Protein AF-0000000067173853 (afdb_homodimer)

pLDDT: mean 91.99, std 11.93, range [31.95, 98.81]

Radius of gyration: 24.32 Å; Cα contacts (8 Å, |Δi|>4): 1024; chains: 2; bounding box: 61×71×56 Å

InterPro domains:
  IPR009075 Acyl-CoA dehydrogenase/oxidase, C-terminal [PF00441] (142-257)
  IPR009100 Acyl-CoA dehydrogenase/oxidase, N-terminal and middle domain superfamily [SSF56645] (1-82)
  IPR036250 Acyl-CoA dehydrogenase-like, C-terminal [SSF47203] (137-258)

Sequence (552 aa):
MDVRLTAEQQQLREAAAKLADDLGPGSVHELEDRGRIARLENTVAATEWRTLRSDGASGVEVAIVAEEFARGLVDVPFLGPILADDLAQRLGRAVAVPDAAAGTAGVDLTNSAAGVLQSPAELSELRAGDAARWHALALAATSADLVGAARGAHALAVDYAKVREQYGSTIGSYQAVAHLLAEGLALIEGSISVLRHAAWGVDELEPDEAVRAGRIAKVYCARAARTVCETAIQVHGGIGNTWECLAHVYLRRALTSTELWPVGLEDLEVSDLGFSMDVRLTAEQQQLREAAAKLADDLGPGSVHELEDRGRIARLENTVAATEWRTLRSDGASGVEVAIVAEEFARGLVDVPFLGPILADDLAQRLGRAVAVPDAAAGTAGVDLTNSAAGVLQSPAELSELRAGDAARWHALALAATSADLVGAARGAHALAVDYAKVREQYGSTIGSYQAVAHLLAEGLALIEGSISVLRHAAWGVDELEPDEAVRAGRIAKVYCARAARTVCETAIQVHGGIGNTWECLAHVYLRRALTSTELWPVGLEDLEVSDLGFS

Nearest PDB structures (foldseek):
  2wbi-assembly1_B-2  TM=9.051E-01  e=5.178E-05  Homo sapiens
  8hk0-assembly1_D  TM=7.061E-01  e=3.716E-06  Streptomyces ficellus
  2wbi-assembly1_A-2  TM=9.048E-01  e=1.136E-04  Homo sapiens
  4hr3-assembly1_A  TM=6.631E-01  e=1.036E-04  Mycobacteroides abscessus ATCC 19977
  8v3u-assembly1_A  TM=7.164E-01  e=2.998E-04  Mus musculus

Secondary structure (DSSP, 8-state):
-B-PPPHHHHHHHHHHHHHHHHHS-SSSGGGG-HHHHHHHHHHHHHHTGGGTTTTT--HHHHHHHHHHHHHTT--S--HHHHHHHHHHHHHTS--PPPSSB-TTTTT-SS-TTBT--SS-GGGGGS-HHHHHHHHHHHHHHHHHHHHHHHHHHHHHHHHHHHH-EETTEEGGGSHHHHHHHHHHHHHHHHHHHHHHHHHHHHHHS-HHHHHHHHHHHHHHHHHHHHHHHHHHHHHHTTGGGSTTSTHHHHHHHHHHHHHSS---THHHHTTTS---/-B-PPPHHHHHHHHHHHHHHHHHS-SSSGGGG-HHHHHHHHHHHHHHTGGGTTTTT--HHHHHHHHHHHHHTT--S--HHHHHHHHHHHHHTS--PPPSS--TTTTT-SS-TTTT--SS-GGGGGS-HHHHHHHHHHHHHHHHHHHHHHHHHHHHHHHHHHHH-EETTEEGGGSHHHHHHHHHHHHHHHHHHHHHHHHHHHHHHS-HHHHHHHHHHHHHHHHHHHHHHHHHHHHHHTTGGGSTTSTHHHHHHHHHHHHHSS---THHHHTTTS---

Organism: Mycolicibacterium smegmatis (strain ATCC 700084 / mc(2)155) (NCBI:txid246196)

Solvent-accessible surface area (backbone atoms only — not comparable to full-atom values): 26894 Å² total; per-residue (Å²): 105,37,87,56,71,49,71,68,51,47,51,49,40,52,51,34,38,48,51,14,67,73,52,23,56,91,44,46,72,47,68,70,35,61,69,54,50,50,52,37,45,53,52,51,63,70,68,48,67,45,41,36,46,63,71,67,49,54,38,45,55,51,22,42,44,34,16,30,28,31,32,26,48,37,54,52,62,44,59,13,49,32,52,33,29,39,50,15,50,75,68,74,43,90,53,86,62,52,82,62,46,36,94,63,60,77,61,27,79,35,41,49,55,23,19,40,63,91,73,54,75,70,48,75,76,46,57,70,56,57,37,33,27,52,50,6,38,52,31,19,32,36,25,19,27,14,48,11,14,19,51,28,19,40,51,53,30,50,59,45,24,66,65,43,70,55,98,90,37,38,44,45,75,37,66,70,49,38,44,54,55,17,48,37,49,46,42,48,55,40,34,50,37,25,38,50,52,12,13,48,20,32,74,71,41,60,35,71,56,8,32,49,37,6,47,46,21,33,49,52,17,39,54,38,20,51,53,22,16,52,47,18,20,56,71,48,43,76,55,23,74,35,86,68,32,54,35,48,53,30,37,29,39,31,53,47,37,46,62,54,79,61,65,54,48,71,72,70,34,49,80,78,65,57,76,111,105,38,86,55,71,49,72,68,51,48,51,49,38,50,51,34,37,48,50,13,68,73,52,23,56,91,43,46,72,46,66,70,36,62,67,54,51,50,52,39,45,54,50,52,62,70,68,45,66,46,41,36,45,64,71,68,47,56,38,46,56,52,20,40,43,33,16,27,28,31,31,28,48,36,54,51,60,43,59,13,48,32,53,34,28,38,50,16,51,77,68,74,43,90,54,88,61,53,80,63,45,37,92,62,62,77,60,26,78,33,40,50,54,23,20,39,64,91,74,55,74,68,48,75,77,43,56,70,55,56,38,32,26,51,50,8,37,52,31,20,32,36,24,20,29,15,46,11,14,20,52,28,19,40,50,53,30,52,58,44,25,67,66,43,70,55,98,90,35,40,43,44,75,38,65,71,50,38,44,54,52,17,48,38,51,47,42,48,54,41,35,50,36,24,38,51,51,12,13,47,19,33,74,71,41,59,34,70,56,10,34,49,36,7,46,46,22,33,47,50,17,38,54,39,19,49,52,24,16,52,47,20,20,57,71,48,45,76,56,22,73,37,86,68,31,54,34,48,53,31,38,28,41,33,54,47,37,46,63,53,81,62,63,54,48,72,72,71,37,46,82,78,67,56,77,110

Foldseek 3Di:
DDLDDDPVLVVLLVVLLVLLQVQFDPWLVCLPVPVSLVVSVVVVVVVCLLQCVLVPHFLSSLLSNLLSCLLSLQQDERLQSNLQNNLCSQVVHHDDQDQAFDPLPPLASRCHRGSHDLDDPSLVVGDPLSSLLSNLSSLLSLLSSLLSLLNNLLVLLVVQQQPDDDPHDRNCVDPVLVVLSVLLVVLSVVLVVLSSVLRNCSPPPGSVVSNLSSLVSLVSSLVSSLSSLVSSLVSNPPVSPDSTDCSSNSNSSSVVSCPRVHHDPVNNCPPPVVPD/DDLDDDPVLVVLLVVLLVLLQVQFDPWLVCLPVPVSLVVSVVVVVVVCLLQCVLVPHFLSSLLSNLLSCLLSLQQDERLQSNLQNNLCSQVVHHDDQDQAFDPLVPLASRCHRGSHDLDDPSLVVGDPLSSLLSNLSSLLSLLSSLLSLLNNLLVLLVVQQQPDDDPHDRNCVDPVLVVLSVLLVVLSVVLVVLSSVLRNCSPPPGSVVSNLSSLVSLVSSLVSSLSSLVSSLVSNPPVSPDSTDCSSNSNSSSVVSCPRVHHDPCNNCPPPVPPD

Structure (mmCIF, N/CA/C/O backbone):
data_AF-0000000067173853-model_v1
#
loop_
_entity.id
_entity.type
_entity.pdbx_description
1 polymer 'Acyl-CoA dehydrogenase'
#
loop_
_atom_site.group_PDB
_atom_site.id
_atom_site.type_symbol
_atom_site.label_atom_id
_atom_site.label_alt_id
_atom_site.label_comp_id
_atom_site.label_asym_id
_atom_site.label_entity_id
_atom_site.label_seq_id
_atom_site.pdbx_PDB_ins_code
_atom_site.Cartn_x
_atom_site.Cartn_y
_atom_site.Cartn_z
_atom_site.occupancy
_atom_site.B_iso_or_equiv
_atom_site.auth_seq_id
_atom_site.auth_comp_id
_atom_site.auth_asym_id
_atom_site.auth_atom_id
_atom_site.pdbx_PDB_model_num
ATOM 1 N N . MET A 1 1 ? -3.543 10.914 -12.922 1 67.62 1 MET A N 1
ATOM 2 C CA . MET A 1 1 ? -3.426 9.586 -12.328 1 67.62 1 MET A CA 1
ATOM 3 C C . MET A 1 1 ? -4.617 8.711 -12.703 1 67.62 1 MET A C 1
ATOM 5 O O . MET A 1 1 ? -5.754 9.188 -12.75 1 67.62 1 MET A O 1
ATOM 9 N N . ASP A 1 2 ? -4.32 7.461 -13.188 1 71.69 2 ASP A N 1
ATOM 10 C CA . ASP A 1 2 ? -5.332 6.438 -13.43 1 71.69 2 ASP A CA 1
ATOM 11 C C . ASP A 1 2 ? -4.824 5.055 -13.031 1 71.69 2 ASP A C 1
ATOM 13 O O . ASP A 1 2 ? -3.932 4.5 -13.672 1 71.69 2 ASP A O 1
ATOM 17 N N . VAL A 1 3 ? -5.508 4.52 -11.984 1 75 3 VAL A N 1
ATOM 18 C CA . VAL A 1 3 ? -4.977 3.279 -11.43 1 75 3 VAL A CA 1
ATOM 19 C C . VAL A 1 3 ? -5.848 2.104 -11.867 1 75 3 VAL A C 1
ATOM 21 O O . VAL A 1 3 ? -5.594 0.958 -11.484 1 75 3 VAL A O 1
ATOM 24 N N . ARG A 1 4 ? -6.754 2.395 -12.82 1 81.5 4 ARG A N 1
ATOM 25 C CA . ARG A 1 4 ? -7.648 1.337 -13.281 1 81.5 4 ARG A CA 1
ATOM 26 C C . ARG A 1 4 ? -6.957 0.435 -14.297 1 81.5 4 ARG A C 1
ATOM 28 O O . ARG A 1 4 ? -6.188 0.911 -15.133 1 81.5 4 ARG A O 1
ATOM 35 N N . LEU A 1 5 ? -7.301 -0.797 -14.172 1 87.25 5 LEU A N 1
ATOM 36 C CA . LEU A 1 5 ? -6.914 -1.693 -15.258 1 87.25 5 LEU A CA 1
ATOM 37 C C . LEU A 1 5 ? -7.684 -1.365 -16.531 1 87.25 5 LEU A C 1
ATOM 39 O O . LEU A 1 5 ? -8.875 -1.042 -16.484 1 87.25 5 LEU A O 1
ATOM 43 N N . THR A 1 6 ? -6.98 -1.458 -17.609 1 90.31 6 THR A N 1
ATOM 44 C CA . THR A 1 6 ? -7.676 -1.341 -18.891 1 90.31 6 THR A CA 1
ATOM 45 C C . THR A 1 6 ? -8.633 -2.51 -19.094 1 90.31 6 THR A C 1
ATOM 47 O O . THR A 1 6 ? -8.586 -3.498 -18.359 1 90.31 6 THR A O 1
ATOM 50 N N . ALA A 1 7 ? -9.5 -2.389 -20.062 1 92.44 7 ALA A N 1
ATOM 51 C CA . ALA A 1 7 ? -10.43 -3.465 -20.375 1 92.44 7 ALA A CA 1
ATOM 52 C C . ALA A 1 7 ? -9.688 -4.75 -20.734 1 92.44 7 ALA A C 1
ATOM 54 O O . ALA A 1 7 ? -10.102 -5.844 -20.344 1 92.44 7 ALA A O 1
ATOM 55 N N . GLU A 1 8 ? -8.672 -4.598 -21.5 1 95 8 GLU A N 1
ATOM 56 C CA . GLU A 1 8 ? -7.859 -5.75 -21.891 1 95 8 GLU A CA 1
ATOM 57 C C . GLU A 1 8 ? -7.184 -6.379 -20.672 1 95 8 GLU A C 1
ATOM 59 O O . GLU A 1 8 ? -7.133 -7.605 -20.547 1 95 8 GLU A O 1
ATOM 64 N N . GLN A 1 9 ? -6.68 -5.59 -19.766 1 95.25 9 GLN A N 1
ATOM 65 C CA . GLN A 1 9 ? -6.047 -6.074 -18.547 1 95.25 9 GLN A CA 1
ATOM 66 C C . GLN A 1 9 ? -7.062 -6.77 -17.641 1 95.25 9 GLN A C 1
ATOM 68 O O . GLN A 1 9 ? -6.762 -7.805 -17.047 1 95.25 9 GLN A O 1
ATOM 73 N N . GLN A 1 10 ? -8.234 -6.215 -17.625 1 95.62 10 GLN A N 1
ATOM 74 C CA . GLN A 1 10 ? -9.297 -6.836 -16.844 1 95.62 10 GLN A CA 1
ATOM 75 C C . GLN A 1 10 ? -9.688 -8.188 -17.438 1 95.62 10 GLN A C 1
ATOM 77 O O . GLN A 1 10 ? -9.945 -9.141 -16.688 1 95.62 10 GLN A O 1
ATOM 82 N N . GLN A 1 11 ? -9.766 -8.234 -18.703 1 97.38 11 GLN A N 1
ATOM 83 C CA . GLN A 1 11 ? -10.078 -9.492 -19.375 1 97.38 11 GLN A CA 1
ATOM 84 C C . GLN A 1 11 ? -8.992 -10.539 -19.094 1 97.38 11 GLN A C 1
ATOM 86 O O . GLN A 1 11 ? -9.297 -11.711 -18.891 1 97.38 11 GLN A O 1
ATOM 91 N N . LEU A 1 12 ? -7.77 -10.141 -19.109 1 98 12 LEU A N 1
ATOM 92 C CA . LEU A 1 12 ? -6.656 -11.031 -18.797 1 98 12 LEU A CA 1
ATOM 93 C C . LEU A 1 12 ? -6.762 -11.555 -17.375 1 98 12 LEU A C 1
ATOM 95 O O . LEU A 1 12 ? -6.543 -12.742 -17.125 1 98 12 LEU A O 1
ATOM 99 N N . ARG A 1 13 ? -7.066 -10.672 -16.469 1 98 13 ARG A N 1
ATOM 100 C CA . ARG A 1 13 ? -7.23 -11.055 -15.078 1 98 13 ARG A CA 1
ATOM 101 C C . ARG A 1 13 ? -8.32 -12.109 -14.922 1 98 13 ARG A C 1
ATOM 103 O O . ARG A 1 13 ? -8.133 -13.117 -14.242 1 98 13 ARG A O 1
ATOM 110 N N . GLU A 1 14 ? -9.406 -11.914 -15.547 1 98.06 14 GLU A N 1
ATOM 111 C CA . GLU A 1 14 ? -10.523 -12.844 -15.461 1 98.06 14 GLU A CA 1
ATOM 112 C C . GLU A 1 14 ? -10.172 -14.195 -16.078 1 98.06 14 GLU A C 1
ATOM 114 O O . GLU A 1 14 ? -10.523 -15.242 -15.539 1 98.06 14 GLU A O 1
ATOM 119 N N . ALA A 1 15 ? -9.547 -14.125 -17.203 1 98.56 15 ALA A N 1
ATOM 120 C CA . ALA A 1 15 ? -9.141 -15.359 -17.859 1 98.56 15 ALA A CA 1
ATOM 121 C C . ALA A 1 15 ? -8.148 -16.141 -17.016 1 98.56 15 ALA A C 1
ATOM 123 O O . ALA A 1 15 ? -8.266 -17.359 -16.875 1 98.56 15 ALA A O 1
ATOM 124 N N . ALA A 1 16 ? -7.164 -15.492 -16.438 1 98.75 16 ALA A N 1
ATOM 125 C CA . ALA A 1 16 ? -6.172 -16.141 -15.594 1 98.75 16 ALA A CA 1
ATOM 126 C C . ALA A 1 16 ? -6.812 -16.703 -14.328 1 98.75 16 ALA A C 1
ATOM 128 O O . ALA A 1 16 ? -6.473 -17.797 -13.891 1 98.75 16 ALA A O 1
ATOM 129 N N . ALA A 1 17 ? -7.695 -15.914 -13.773 1 98.56 17 ALA A N 1
ATOM 130 C CA . ALA A 1 17 ? -8.422 -16.375 -12.594 1 98.56 17 ALA A CA 1
ATOM 131 C C . ALA A 1 17 ? -9.219 -17.641 -12.898 1 98.56 17 ALA A C 1
ATOM 133 O O . ALA A 1 17 ? -9.188 -18.609 -12.125 1 98.56 17 ALA A O 1
ATOM 134 N N . LYS A 1 18 ? -9.906 -17.609 -14.008 1 98.5 18 LYS A N 1
ATOM 135 C CA . LYS A 1 18 ? -10.719 -18.766 -14.398 1 98.5 18 LYS A CA 1
ATOM 136 C C . LYS A 1 18 ? -9.852 -20 -14.625 1 98.5 18 LYS A C 1
ATOM 138 O O . LYS A 1 18 ? -10.211 -21.094 -14.195 1 98.5 18 LYS A O 1
ATOM 143 N N . LEU A 1 19 ? -8.797 -19.844 -15.328 1 98.5 19 LEU A N 1
ATOM 144 C CA . LEU A 1 19 ? -7.883 -20.953 -15.57 1 98.5 19 LEU A CA 1
ATOM 145 C C . LEU A 1 19 ? -7.379 -21.547 -14.25 1 98.5 19 LEU A C 1
ATOM 147 O O . LEU A 1 19 ? -7.363 -22.766 -14.078 1 98.5 19 LEU A O 1
ATOM 151 N N . ALA A 1 20 ? -6.988 -20.688 -13.289 1 98.44 20 ALA A N 1
ATOM 152 C CA . ALA A 1 20 ? -6.488 -21.141 -11.992 1 98.44 20 ALA A CA 1
ATOM 153 C C . ALA A 1 20 ? -7.574 -21.875 -11.211 1 98.44 20 ALA A C 1
ATOM 155 O O . ALA A 1 20 ? -7.309 -22.906 -10.586 1 98.44 20 ALA A O 1
ATOM 156 N N . ASP A 1 21 ? -8.773 -21.328 -11.258 1 97.88 21 ASP A N 1
ATOM 157 C CA . ASP A 1 21 ? -9.898 -21.938 -10.555 1 97.88 21 ASP A CA 1
ATOM 158 C C . ASP A 1 21 ? -10.242 -23.312 -11.141 1 97.88 21 ASP A C 1
ATOM 160 O O . ASP A 1 21 ? -10.555 -24.25 -10.398 1 97.88 21 ASP A O 1
ATOM 164 N N . ASP A 1 22 ? -10.141 -23.438 -12.43 1 97.5 22 ASP A N 1
ATOM 165 C CA . ASP A 1 22 ? -10.578 -24.641 -13.125 1 97.5 22 ASP A CA 1
ATOM 166 C C . ASP A 1 22 ? -9.516 -25.734 -13.039 1 97.5 22 ASP A C 1
ATOM 168 O O . ASP A 1 22 ? -9.844 -26.922 -12.984 1 97.5 22 ASP A O 1
ATOM 172 N N . LEU A 1 23 ? -8.266 -25.344 -13.039 1 96.69 23 LEU A N 1
ATOM 173 C CA . LEU A 1 23 ? -7.254 -26.359 -13.289 1 96.69 23 LEU A CA 1
ATOM 174 C C . LEU A 1 23 ? -6.242 -26.406 -12.148 1 96.69 23 LEU A C 1
ATOM 176 O O . LEU A 1 23 ? -5.41 -27.312 -12.094 1 96.69 23 LEU A O 1
ATOM 180 N N . GLY A 1 24 ? -6.273 -25.422 -11.25 1 96.31 24 GLY A N 1
ATOM 181 C CA . GLY A 1 24 ? -5.414 -25.484 -10.078 1 96.31 24 GLY A CA 1
ATOM 182 C C . GLY A 1 24 ? -5.793 -26.609 -9.125 1 96.31 24 GLY A C 1
ATOM 183 O O . GLY A 1 24 ? -6.871 -27.188 -9.25 1 96.31 24 GLY A O 1
ATOM 184 N N . PRO A 1 25 ? -4.859 -26.953 -8.25 1 96.75 25 PRO A N 1
ATOM 185 C CA . PRO A 1 25 ? -5.172 -28.016 -7.293 1 96.75 25 PRO A CA 1
ATOM 186 C C . PRO A 1 25 ? -6.211 -27.594 -6.258 1 96.75 25 PRO A C 1
ATOM 188 O O . PRO A 1 25 ? -6.129 -26.484 -5.707 1 96.75 25 PRO A O 1
ATOM 191 N N . GLY A 1 26 ? -7.211 -28.516 -5.992 1 95.25 26 GLY A N 1
ATOM 192 C CA . GLY A 1 26 ? -8.219 -28.281 -4.969 1 95.25 26 GLY A CA 1
ATOM 193 C C . GLY A 1 26 ? -7.863 -28.891 -3.629 1 95.25 26 GLY A C 1
ATOM 194 O O . GLY A 1 26 ? -8.555 -28.656 -2.633 1 95.25 26 GLY A O 1
ATOM 195 N N . SER A 1 27 ? -6.859 -29.766 -3.641 1 95.5 27 SER A N 1
ATOM 196 C CA . SER A 1 27 ? -6.359 -30.422 -2.438 1 95.5 27 SER A CA 1
ATOM 197 C C . SER A 1 27 ? -4.863 -30.703 -2.541 1 95.5 27 SER A C 1
ATOM 199 O O . SER A 1 27 ? -4.281 -30.594 -3.621 1 95.5 27 SER A O 1
ATOM 201 N N . VAL A 1 28 ? -4.273 -31 -1.369 1 95.5 28 VAL A N 1
ATOM 202 C CA . VAL A 1 28 ? -2.846 -31.281 -1.329 1 95.5 28 VAL A CA 1
ATOM 203 C C . VAL A 1 28 ? -2.549 -32.531 -2.164 1 95.5 28 VAL A C 1
ATOM 205 O O . VAL A 1 28 ? -1.526 -32.594 -2.852 1 95.5 28 VAL A O 1
ATOM 208 N N . HIS A 1 29 ? -3.445 -33.5 -2.188 1 94.75 29 HIS A N 1
ATOM 209 C CA . HIS A 1 29 ? -3.262 -34.719 -2.934 1 94.75 29 HIS A CA 1
ATOM 210 C C . HIS A 1 29 ? -3.174 -34.469 -4.434 1 94.75 29 HIS A C 1
ATOM 212 O O . HIS A 1 29 ? -2.443 -35.156 -5.148 1 94.75 29 HIS A O 1
ATOM 218 N N . GLU A 1 30 ? -3.836 -33.438 -4.891 1 96.25 30 GLU A N 1
ATOM 219 C CA . GLU A 1 30 ? -3.893 -33.156 -6.316 1 96.25 30 GLU A CA 1
ATOM 220 C C . GLU A 1 30 ? -2.574 -32.562 -6.809 1 96.25 30 GLU A C 1
ATOM 222 O O . GLU A 1 30 ? -2.338 -32.469 -8.016 1 96.25 30 GLU A O 1
ATOM 227 N N . LEU A 1 31 ? -1.705 -32.188 -5.875 1 95.25 31 LEU A N 1
ATOM 228 C CA . LEU A 1 31 ? -0.393 -31.688 -6.25 1 95.25 31 LEU A CA 1
ATOM 229 C C . LEU A 1 31 ? 0.467 -32.781 -6.871 1 95.25 31 LEU A C 1
ATOM 231 O O . LEU A 1 31 ? 1.456 -32.5 -7.547 1 95.25 31 LEU A O 1
ATOM 235 N N . GLU A 1 32 ? 0.046 -34.031 -6.664 1 93.94 32 GLU A N 1
ATOM 236 C CA . GLU A 1 32 ? 0.808 -35.156 -7.188 1 93.94 32 GLU A CA 1
ATOM 237 C C . GLU A 1 32 ? 0.1 -35.812 -8.375 1 93.94 32 GLU A C 1
ATOM 239 O O . GLU A 1 32 ? 0.592 -36.781 -8.953 1 93.94 32 GLU A O 1
ATOM 244 N N . ASP A 1 33 ? -1.037 -35.25 -8.719 1 96.06 33 ASP A N 1
ATOM 245 C CA . ASP A 1 33 ? -1.802 -35.781 -9.852 1 96.06 33 ASP A CA 1
ATOM 246 C C . ASP A 1 33 ? -1.165 -35.375 -11.18 1 96.06 33 ASP A C 1
ATOM 248 O O . ASP A 1 33 ? -1.455 -34.312 -11.719 1 96.06 33 ASP A O 1
ATOM 252 N N . ARG A 1 34 ? -0.424 -36.25 -11.773 1 95.56 34 ARG A N 1
ATOM 253 C CA . ARG A 1 34 ? 0.359 -35.969 -12.969 1 95.56 34 ARG A CA 1
ATOM 254 C C . ARG A 1 34 ? -0.548 -35.625 -14.148 1 95.56 34 ARG A C 1
ATOM 256 O O . ARG A 1 34 ? -0.2 -34.812 -15.008 1 95.56 34 ARG A O 1
ATOM 263 N N . GLY A 1 35 ? -1.645 -36.344 -14.188 1 96.94 35 GLY A N 1
ATOM 264 C CA . GLY A 1 35 ? -2.596 -36.062 -15.25 1 96.94 35 GLY A CA 1
ATOM 265 C C . GLY A 1 35 ? -3.156 -34.656 -15.195 1 96.94 35 GLY A C 1
ATOM 266 O O . GLY A 1 35 ? -3.215 -33.938 -16.203 1 96.94 35 GLY A O 1
ATOM 267 N N . ARG A 1 36 ? -3.525 -34.219 -14.055 1 97.06 36 ARG A N 1
ATOM 268 C CA . ARG A 1 36 ? -4.023 -32.844 -13.852 1 97.06 36 ARG A CA 1
ATOM 269 C C . ARG A 1 36 ? -2.955 -31.812 -14.188 1 97.06 36 ARG A C 1
ATOM 271 O O . ARG A 1 36 ? -3.23 -30.828 -14.883 1 97.06 36 ARG A O 1
ATOM 278 N N . ILE A 1 37 ? -1.769 -32.031 -13.758 1 96.81 37 ILE A N 1
ATOM 279 C CA . ILE A 1 37 ? -0.663 -31.109 -13.969 1 96.81 37 ILE A CA 1
ATOM 280 C C . ILE A 1 37 ? -0.376 -30.984 -15.469 1 96.81 37 ILE A C 1
ATOM 282 O O . ILE A 1 37 ? -0.139 -29.891 -15.977 1 96.81 37 ILE A O 1
ATOM 286 N N . ALA A 1 38 ? -0.427 -32.094 -16.156 1 96.75 38 ALA A N 1
ATOM 287 C CA . ALA A 1 38 ? -0.183 -32.094 -17.594 1 96.75 38 ALA A CA 1
ATOM 288 C C . ALA A 1 38 ? -1.243 -31.266 -18.328 1 96.75 38 ALA A C 1
ATOM 290 O O . ALA A 1 38 ? -0.929 -30.531 -19.266 1 96.75 38 ALA A O 1
ATOM 291 N N . ARG A 1 39 ? -2.467 -31.469 -17.938 1 97.69 39 ARG A N 1
ATOM 292 C CA . ARG A 1 39 ? -3.547 -30.688 -18.531 1 97.69 39 ARG A CA 1
ATOM 293 C C . ARG A 1 39 ? -3.344 -29.188 -18.297 1 97.69 39 ARG A C 1
ATOM 295 O O . ARG A 1 39 ? -3.533 -28.375 -19.203 1 97.69 39 ARG A O 1
ATOM 302 N N . LEU A 1 40 ? -2.988 -28.828 -17.109 1 97.94 40 LEU A N 1
ATOM 303 C CA . LEU A 1 40 ? -2.709 -27.438 -16.766 1 97.94 40 LEU A CA 1
ATOM 304 C C . LEU A 1 40 ? -1.549 -26.906 -17.594 1 97.94 40 LEU A C 1
ATOM 306 O O . LEU A 1 40 ? -1.63 -25.797 -18.141 1 97.94 40 LEU A O 1
ATOM 310 N N . GLU A 1 41 ? -0.485 -27.656 -17.672 1 96.69 41 GLU A N 1
ATOM 311 C CA . GLU A 1 41 ? 0.676 -27.25 -18.453 1 96.69 41 GLU A CA 1
ATOM 312 C C . GLU A 1 41 ? 0.292 -26.984 -19.906 1 96.69 41 GLU A C 1
ATOM 314 O O . GLU A 1 41 ? 0.682 -25.953 -20.484 1 96.69 41 GLU A O 1
ATOM 319 N N . ASN A 1 42 ? -0.492 -27.891 -20.453 1 97.38 42 ASN A N 1
ATOM 320 C CA . ASN A 1 42 ? -0.927 -27.734 -21.844 1 97.38 42 ASN A CA 1
ATOM 321 C C . ASN A 1 42 ? -1.786 -26.484 -22.031 1 97.38 42 ASN A C 1
ATOM 323 O O . ASN A 1 42 ? -1.631 -25.766 -23.016 1 97.38 42 ASN A O 1
ATOM 327 N N . THR A 1 43 ? -2.652 -26.281 -21.109 1 98.25 43 THR A N 1
ATOM 328 C CA . THR A 1 43 ? -3.551 -25.141 -21.203 1 98.25 43 THR A CA 1
ATOM 329 C C . THR A 1 43 ? -2.773 -23.828 -21.062 1 98.25 43 THR A C 1
ATOM 331 O O . THR A 1 43 ? -2.979 -22.906 -21.844 1 98.25 43 THR A O 1
ATOM 334 N N . VAL A 1 44 ? -1.86 -23.719 -20.109 1 97.81 44 VAL A N 1
ATOM 335 C CA . VAL A 1 44 ? -1.065 -22.516 -19.906 1 97.81 44 VAL A CA 1
ATOM 336 C C . VAL A 1 44 ? -0.191 -22.25 -21.125 1 97.81 44 VAL A C 1
ATOM 338 O O . VAL A 1 44 ? -0.068 -21.109 -21.578 1 97.81 44 VAL A O 1
ATOM 341 N N . ALA A 1 45 ? 0.361 -23.266 -21.688 1 96.19 45 ALA A N 1
ATOM 342 C CA . ALA A 1 45 ? 1.183 -23.141 -22.891 1 96.19 45 ALA A CA 1
ATOM 343 C C . ALA A 1 45 ? 0.369 -22.578 -24.047 1 96.19 45 ALA A C 1
ATOM 345 O O . ALA A 1 45 ? 0.875 -21.766 -24.844 1 96.19 45 ALA A O 1
ATOM 346 N N . ALA A 1 46 ? -0.855 -22.938 -24.109 1 97.31 46 ALA A N 1
ATOM 347 C CA . ALA A 1 46 ? -1.722 -22.547 -25.219 1 97.31 46 ALA A CA 1
ATOM 348 C C . ALA A 1 46 ? -2.154 -21.094 -25.078 1 97.31 46 ALA A C 1
ATOM 350 O O . ALA A 1 46 ? -2.508 -20.438 -26.062 1 97.31 46 ALA A O 1
ATOM 351 N N . THR A 1 47 ? -2.154 -20.484 -23.875 1 97.19 47 THR A N 1
ATOM 352 C CA . THR A 1 47 ? -2.592 -19.109 -23.656 1 97.19 47 THR A CA 1
ATOM 353 C C . THR A 1 47 ? -1.563 -18.125 -24.203 1 97.19 47 THR A C 1
ATOM 355 O O . THR A 1 47 ? -1.885 -16.953 -24.453 1 97.19 47 THR A O 1
ATOM 358 N N . GLU A 1 48 ? -0.256 -18.531 -24.219 1 96.06 48 GLU A N 1
ATOM 359 C CA . GLU A 1 48 ? 0.878 -17.703 -24.594 1 96.06 48 GLU A CA 1
ATOM 360 C C . GLU A 1 48 ? 1.173 -16.641 -23.531 1 96.06 48 GLU A C 1
ATOM 362 O O . GLU A 1 48 ? 1.73 -15.594 -23.844 1 96.06 48 GLU A O 1
ATOM 367 N N . TRP A 1 49 ? 0.707 -16.891 -22.312 1 98.19 49 TRP A N 1
ATOM 368 C CA . TRP A 1 49 ? 0.931 -15.922 -21.234 1 98.19 49 TRP A CA 1
ATOM 369 C C . TRP A 1 49 ? 2.395 -15.922 -20.797 1 98.19 49 TRP A C 1
ATOM 371 O O . TRP A 1 49 ? 2.846 -14.992 -20.125 1 98.19 49 TRP A O 1
ATOM 381 N N . ARG A 1 50 ? 3.201 -16.938 -21.234 1 97.12 50 ARG A N 1
ATOM 382 C CA . ARG A 1 50 ? 4.625 -16.984 -20.922 1 97.12 50 ARG A CA 1
ATOM 383 C C . ARG A 1 50 ? 5.438 -16.172 -21.922 1 97.12 50 ARG A C 1
ATOM 385 O O . ARG A 1 50 ? 6.652 -16.016 -21.766 1 97.12 50 ARG A O 1
ATOM 392 N N . THR A 1 51 ? 4.777 -15.531 -22.922 1 97.38 51 THR A N 1
ATOM 393 C CA . THR A 1 51 ? 5.449 -14.695 -23.906 1 97.38 51 THR A CA 1
ATOM 394 C C . THR A 1 51 ? 4.828 -13.297 -23.953 1 97.38 51 THR A C 1
ATOM 396 O O . THR A 1 51 ? 4.867 -12.625 -24.984 1 97.38 51 THR A O 1
ATOM 399 N N . LEU A 1 52 ? 4.207 -12.906 -22.859 1 98.31 52 LEU A N 1
ATOM 400 C CA . LEU A 1 52 ? 3.502 -11.625 -22.781 1 98.31 52 LEU A CA 1
ATOM 401 C C . LEU A 1 52 ? 4.438 -10.469 -23.109 1 98.31 52 LEU A C 1
ATOM 403 O O . LEU A 1 52 ? 4.039 -9.516 -23.781 1 98.31 52 LEU A O 1
ATOM 407 N N . ARG A 1 53 ? 5.68 -10.539 -22.656 1 98 53 ARG A N 1
ATOM 408 C CA . ARG A 1 53 ? 6.574 -9.398 -22.812 1 98 53 ARG A CA 1
ATOM 409 C C . ARG A 1 53 ? 7.02 -9.234 -24.25 1 98 53 ARG A C 1
ATOM 411 O O . ARG A 1 53 ? 6.988 -8.125 -24.797 1 98 53 ARG A O 1
ATOM 418 N N . SER A 1 54 ? 7.387 -10.305 -24.891 1 96.75 54 SER A N 1
ATOM 419 C CA . SER A 1 54 ? 7.758 -10.227 -26.297 1 96.75 54 SER A CA 1
ATOM 420 C C . SER A 1 54 ? 6.559 -9.836 -27.156 1 96.75 54 SER A C 1
ATOM 422 O O . SER A 1 54 ? 6.727 -9.32 -28.266 1 96.75 54 SER A O 1
ATOM 424 N N . ASP A 1 55 ? 5.34 -10.055 -26.625 1 96.88 55 ASP A N 1
ATOM 425 C CA . ASP A 1 55 ? 4.121 -9.68 -27.344 1 96.88 55 ASP A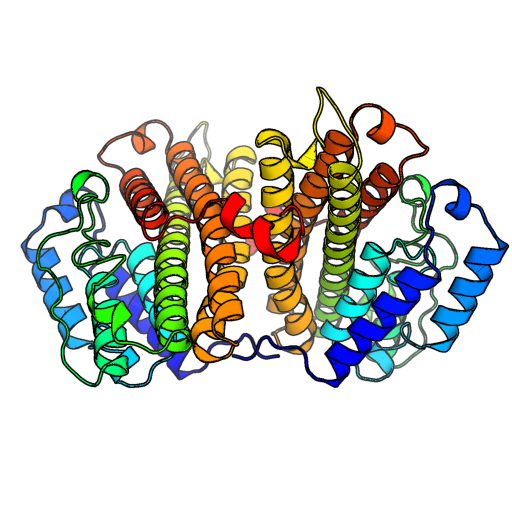 CA 1
ATOM 426 C C . ASP A 1 55 ? 3.734 -8.227 -27.047 1 96.88 55 ASP A C 1
ATOM 428 O O . ASP A 1 55 ? 2.693 -7.754 -27.5 1 96.88 55 ASP A O 1
ATOM 432 N N . GLY A 1 56 ? 4.484 -7.582 -26.234 1 96.69 56 GLY A N 1
ATOM 433 C CA . GLY A 1 56 ? 4.305 -6.148 -26.062 1 96.69 56 GLY A CA 1
ATOM 434 C C . GLY A 1 56 ? 3.582 -5.789 -24.781 1 96.69 56 GLY A C 1
ATOM 435 O O . GLY A 1 56 ? 3.273 -4.617 -24.547 1 96.69 56 GLY A O 1
ATOM 436 N N . ALA A 1 57 ? 3.309 -6.758 -23.922 1 97.38 57 ALA A N 1
ATOM 437 C CA . ALA A 1 57 ? 2.586 -6.5 -22.672 1 97.38 57 ALA A CA 1
ATOM 438 C C . ALA A 1 57 ? 3.477 -5.777 -21.672 1 97.38 57 ALA A C 1
ATOM 440 O O . ALA A 1 57 ? 4.703 -5.875 -21.734 1 97.38 57 ALA A O 1
ATOM 441 N N . SER A 1 58 ? 2.891 -5.039 -20.781 1 96.75 58 SER A N 1
ATOM 442 C CA . SER A 1 58 ? 3.611 -4.328 -19.734 1 96.75 58 SER A CA 1
ATOM 443 C C . SER A 1 58 ? 3.785 -5.195 -18.484 1 96.75 58 SER A C 1
ATOM 445 O O . SER A 1 58 ? 3.281 -6.32 -18.438 1 96.75 58 SER A O 1
ATOM 447 N N . GLY A 1 59 ? 4.539 -4.719 -17.516 1 97.75 59 GLY A N 1
ATOM 448 C CA . GLY A 1 59 ? 4.699 -5.391 -16.234 1 97.75 59 GLY A CA 1
ATOM 449 C C . GLY A 1 59 ? 3.385 -5.621 -15.508 1 97.75 59 GLY A C 1
ATOM 450 O O . GLY A 1 59 ? 3.268 -6.551 -14.711 1 97.75 59 GLY A O 1
ATOM 451 N N . VAL A 1 60 ? 2.369 -4.812 -15.828 1 97.19 60 VAL A N 1
ATOM 452 C CA . VAL A 1 60 ? 1.064 -4.945 -15.188 1 97.19 60 VAL A CA 1
ATOM 453 C C . VAL A 1 60 ? 0.428 -6.277 -15.586 1 97.19 60 VAL A C 1
ATOM 455 O O . VAL A 1 60 ? -0.073 -7.012 -14.734 1 97.19 60 VAL A O 1
ATOM 458 N N . GLU A 1 61 ? 0.475 -6.621 -16.906 1 98.38 61 GLU A N 1
ATOM 459 C CA . GLU A 1 61 ? -0.115 -7.879 -17.359 1 98.38 61 GLU A CA 1
ATOM 460 C C . GLU A 1 61 ? 0.612 -9.078 -16.75 1 98.38 61 GLU A C 1
ATOM 462 O O . GLU A 1 61 ? -0.018 -10.07 -16.375 1 98.38 61 GLU A O 1
ATOM 467 N N . VAL A 1 62 ? 1.933 -8.961 -16.672 1 98.69 62 VAL A N 1
ATOM 468 C CA . VAL A 1 62 ? 2.717 -10.031 -16.062 1 98.69 62 VAL A CA 1
ATOM 469 C C . VAL A 1 62 ? 2.289 -10.219 -14.609 1 98.69 62 VAL A C 1
ATOM 471 O O . VAL A 1 62 ? 2.07 -11.344 -14.164 1 98.69 62 VAL A O 1
ATOM 474 N N . ALA A 1 63 ? 2.158 -9.133 -13.883 1 98.56 63 ALA A N 1
ATOM 475 C CA . ALA A 1 63 ? 1.771 -9.18 -12.477 1 98.56 63 ALA A CA 1
ATOM 476 C C . ALA A 1 63 ? 0.37 -9.766 -12.312 1 98.56 63 ALA A C 1
ATOM 478 O O . ALA A 1 63 ? 0.11 -10.516 -11.367 1 98.56 63 ALA A O 1
ATOM 479 N N . ILE A 1 64 ? -0.512 -9.422 -13.227 1 98.31 64 ILE A N 1
ATOM 480 C CA . ILE A 1 64 ? -1.882 -9.922 -13.188 1 98.31 64 ILE A CA 1
ATOM 481 C C . ILE A 1 64 ? -1.879 -11.445 -13.258 1 98.31 64 ILE A C 1
ATOM 483 O O . ILE A 1 64 ? -2.502 -12.109 -12.43 1 98.31 64 ILE A O 1
ATOM 487 N N . VAL A 1 65 ? -1.185 -11.977 -14.203 1 98.81 65 VAL A N 1
ATOM 488 C CA . VAL A 1 65 ? -1.175 -13.422 -14.391 1 98.81 65 VAL A CA 1
ATOM 489 C C . VAL A 1 65 ? -0.503 -14.102 -13.195 1 98.81 65 VAL A C 1
ATOM 491 O O . VAL A 1 65 ? -1.032 -15.062 -12.641 1 98.81 65 VAL A O 1
ATOM 494 N N . ALA A 1 66 ? 0.648 -13.57 -12.758 1 98.75 66 ALA A N 1
ATOM 495 C CA . ALA A 1 66 ? 1.369 -14.133 -11.625 1 98.75 66 ALA A CA 1
ATOM 496 C C . ALA A 1 66 ? 0.493 -14.164 -10.375 1 98.75 66 ALA A C 1
ATOM 498 O O . ALA A 1 66 ? 0.491 -15.141 -9.633 1 98.75 66 ALA A O 1
ATOM 499 N N . GLU A 1 67 ? -0.197 -13.086 -10.133 1 98.75 67 GLU A N 1
ATOM 500 C CA . GLU A 1 67 ? -1.059 -12.961 -8.961 1 98.75 67 GLU A CA 1
ATOM 501 C C . GLU A 1 67 ? -2.17 -14.008 -8.984 1 98.75 67 GLU A C 1
ATOM 503 O O . GLU A 1 67 ? -2.389 -14.711 -7.992 1 98.75 67 GLU A O 1
ATOM 508 N N . GLU A 1 68 ? -2.867 -14.133 -10.109 1 98.81 68 GLU A N 1
ATOM 509 C CA . GLU A 1 68 ? -3.969 -15.086 -10.203 1 98.81 68 GLU A CA 1
ATOM 510 C C . GLU A 1 68 ? -3.459 -16.531 -10.141 1 98.81 68 GLU A C 1
ATOM 512 O O . GLU A 1 68 ? -4.117 -17.391 -9.57 1 98.81 68 GLU A O 1
ATOM 517 N N . PHE A 1 69 ? -2.33 -16.766 -10.742 1 98.75 69 PHE A N 1
ATOM 518 C CA . PHE A 1 69 ? -1.74 -18.094 -10.695 1 98.75 69 PHE A CA 1
ATOM 519 C C . PHE A 1 69 ? -1.391 -18.484 -9.266 1 98.75 69 PHE A C 1
ATOM 521 O O . PHE A 1 69 ? -1.633 -19.625 -8.852 1 98.75 69 PHE A O 1
ATOM 528 N N . ALA A 1 70 ? -0.85 -17.578 -8.492 1 98.75 70 ALA A N 1
ATOM 529 C CA . ALA A 1 70 ? -0.527 -17.875 -7.098 1 98.75 70 ALA A CA 1
ATOM 530 C C . ALA A 1 70 ? -1.795 -18.047 -6.266 1 98.75 70 ALA A C 1
ATOM 532 O O . ALA A 1 70 ? -1.872 -18.938 -5.418 1 98.75 70 ALA A O 1
ATOM 533 N N . ARG A 1 71 ? -2.752 -17.172 -6.512 1 98.75 71 ARG A N 1
ATOM 534 C CA . ARG A 1 71 ? -4.016 -17.25 -5.781 1 98.75 71 ARG A CA 1
ATOM 535 C C . ARG A 1 71 ? -4.648 -18.625 -5.934 1 98.75 71 ARG A C 1
ATOM 537 O O . ARG A 1 71 ? -5.195 -19.172 -4.973 1 98.75 71 ARG A O 1
ATOM 544 N N . GLY A 1 72 ? -4.531 -19.172 -7.137 1 98.5 72 GLY A N 1
ATOM 545 C CA . GLY A 1 72 ? -5.152 -20.469 -7.414 1 98.5 72 GLY A CA 1
ATOM 546 C C . GLY A 1 72 ? -4.18 -21.625 -7.34 1 98.5 72 GLY A C 1
ATOM 547 O O . GLY A 1 72 ? -4.465 -22.719 -7.84 1 98.5 72 GLY A O 1
ATOM 548 N N . LEU A 1 73 ? -2.971 -21.406 -6.875 1 98.31 73 LEU A N 1
ATOM 549 C CA . LEU A 1 73 ? -1.923 -22.391 -6.688 1 98.31 73 LEU A CA 1
ATOM 550 C C . LEU A 1 73 ? -1.594 -23.094 -8 1 98.31 73 LEU A C 1
ATOM 552 O O . LEU A 1 73 ? -1.383 -24.312 -8.031 1 98.31 73 LEU A O 1
ATOM 556 N N . VAL A 1 74 ? -1.679 -22.359 -9.047 1 98.06 74 VAL A N 1
ATOM 557 C CA . VAL A 1 74 ? -1.211 -22.906 -10.312 1 98.06 74 VAL A CA 1
ATOM 558 C C . VAL A 1 74 ? 0.201 -23.469 -10.148 1 98.06 74 VAL A C 1
ATOM 560 O O . VAL A 1 74 ? 1.114 -22.75 -9.734 1 98.06 74 VAL A O 1
ATOM 563 N N . ASP A 1 75 ? 0.38 -24.734 -10.461 1 96.88 75 ASP A N 1
ATOM 564 C CA . ASP A 1 75 ? 1.599 -25.438 -10.07 1 96.88 75 ASP A CA 1
ATOM 565 C C . ASP A 1 75 ? 2.406 -25.859 -11.297 1 96.88 75 ASP A C 1
ATOM 567 O O . ASP A 1 75 ? 2.912 -26.984 -11.352 1 96.88 75 ASP A O 1
ATOM 571 N N . VAL A 1 76 ? 2.457 -25.078 -12.32 1 95.12 76 VAL A N 1
ATOM 572 C CA . VAL A 1 76 ? 3.371 -25.141 -13.453 1 95.12 76 VAL A CA 1
ATOM 573 C C . VAL A 1 76 ? 4.152 -23.844 -13.57 1 95.12 76 VAL A C 1
ATOM 575 O O . VAL A 1 76 ? 3.705 -22.797 -13.086 1 95.12 76 VAL A O 1
ATOM 578 N N . PRO A 1 77 ? 5.293 -23.875 -14.164 1 94.75 77 PRO A N 1
ATOM 579 C CA . PRO A 1 77 ? 6.172 -22.703 -14.164 1 94.75 77 PRO A CA 1
ATOM 580 C C . PRO A 1 77 ? 5.574 -21.516 -14.922 1 94.75 77 PRO A C 1
ATOM 582 O O . PRO A 1 77 ? 5 -21.688 -16 1 94.75 77 PRO A O 1
ATOM 585 N N . PHE A 1 78 ? 5.727 -20.344 -14.391 1 96.94 78 PHE A N 1
ATOM 586 C CA . PHE A 1 78 ? 5.363 -19.109 -15.078 1 96.94 78 PHE A CA 1
ATOM 587 C C . PHE A 1 78 ? 6.453 -18.062 -14.922 1 96.94 78 PHE A C 1
ATOM 589 O O . PHE A 1 78 ? 6.887 -17.453 -15.898 1 96.94 78 PHE A O 1
ATOM 596 N N . LEU A 1 79 ? 6.957 -17.812 -13.695 1 96.75 79 LEU A N 1
ATOM 597 C CA . LEU A 1 79 ? 7.902 -16.734 -13.391 1 96.75 79 LEU A CA 1
ATOM 598 C C . LEU A 1 79 ? 9.188 -16.906 -14.188 1 96.75 79 LEU A C 1
ATOM 600 O O . LEU A 1 79 ? 9.664 -15.961 -14.828 1 96.75 79 LEU A O 1
ATOM 604 N N . GLY A 1 80 ? 9.773 -18.094 -14.172 1 95.06 80 GLY A N 1
ATOM 605 C CA . GLY A 1 80 ? 10.984 -18.344 -14.93 1 95.06 80 GLY A CA 1
ATOM 606 C C . GLY A 1 80 ? 10.844 -18.047 -16.406 1 95.06 80 GLY A C 1
ATOM 607 O O . GLY A 1 80 ? 11.539 -17.188 -16.953 1 95.06 80 GLY A O 1
ATOM 608 N N . PRO A 1 81 ? 9.867 -18.688 -17.031 1 95.25 81 PRO A N 1
ATOM 609 C CA . PRO A 1 81 ? 9.664 -18.516 -18.469 1 95.25 81 PRO A CA 1
ATOM 610 C C . PRO A 1 81 ? 9.367 -17.062 -18.859 1 95.25 81 PRO A C 1
ATOM 612 O O . PRO A 1 81 ? 9.875 -16.578 -19.875 1 95.25 81 PRO A O 1
ATOM 615 N N . ILE A 1 82 ? 8.523 -16.328 -18.094 1 97.12 82 ILE A N 1
ATOM 616 C CA . ILE A 1 82 ? 8.125 -14.984 -18.484 1 97.12 82 ILE A CA 1
ATOM 617 C C . ILE A 1 82 ? 9.312 -14.031 -18.344 1 97.12 82 ILE A C 1
ATOM 619 O O . ILE A 1 82 ? 9.469 -13.102 -19.141 1 97.12 82 ILE A O 1
ATOM 623 N N . LEU A 1 83 ? 10.164 -14.25 -17.344 1 97.25 83 LEU A N 1
ATOM 624 C CA . LEU A 1 83 ? 11.344 -13.414 -17.188 1 97.25 83 LEU A CA 1
ATOM 625 C C . LEU A 1 83 ? 12.375 -13.711 -18.266 1 97.25 83 LEU A C 1
ATOM 627 O O . LEU A 1 83 ? 13.078 -12.812 -18.734 1 97.25 83 LEU A O 1
ATOM 631 N N . ALA A 1 84 ? 12.484 -14.961 -18.641 1 96.5 84 ALA A N 1
ATOM 632 C CA . ALA A 1 84 ? 13.328 -15.312 -19.781 1 96.5 84 ALA A CA 1
ATOM 633 C C . ALA A 1 84 ? 12.812 -14.68 -21.062 1 96.5 84 ALA A C 1
ATOM 635 O O . ALA A 1 84 ? 13.594 -14.234 -21.906 1 96.5 84 ALA A O 1
ATOM 636 N N . ASP A 1 85 ? 11.539 -14.672 -21.25 1 97.31 85 ASP A N 1
ATOM 637 C CA . ASP A 1 85 ? 10.898 -14.039 -22.391 1 97.31 85 ASP A CA 1
ATOM 638 C C . ASP A 1 85 ? 11.258 -12.555 -22.469 1 97.31 85 ASP A C 1
ATOM 640 O O . ASP A 1 85 ? 11.57 -12.039 -23.547 1 97.31 85 ASP A O 1
ATOM 644 N N . ASP A 1 86 ? 11.141 -11.867 -21.328 1 98.06 86 ASP A N 1
ATOM 645 C CA . ASP A 1 86 ? 11.477 -10.453 -21.297 1 98.06 86 ASP A CA 1
ATOM 646 C C . ASP A 1 86 ? 12.945 -10.227 -21.641 1 98.06 86 ASP A C 1
ATOM 648 O O . ASP A 1 86 ? 13.273 -9.305 -22.391 1 98.06 86 ASP A O 1
ATOM 652 N N . LEU A 1 87 ? 13.781 -11.062 -21.062 1 97.62 87 LEU A N 1
ATOM 653 C CA . LEU A 1 87 ? 15.211 -10.961 -21.344 1 97.62 87 LEU A CA 1
ATOM 654 C C . LEU A 1 87 ? 15.492 -11.18 -22.828 1 97.62 87 LEU A C 1
ATOM 656 O O . LEU A 1 87 ? 16.266 -10.438 -23.422 1 97.62 87 LEU A O 1
ATOM 660 N N . ALA A 1 88 ? 14.914 -12.172 -23.375 1 97.44 88 ALA A N 1
ATOM 661 C CA . ALA A 1 88 ? 15.078 -12.477 -24.797 1 97.44 88 ALA A CA 1
ATOM 662 C C . ALA A 1 88 ? 14.656 -11.289 -25.672 1 97.44 88 ALA A C 1
ATOM 664 O O . ALA A 1 88 ? 15.328 -10.953 -26.641 1 97.44 88 ALA A O 1
ATOM 665 N N . GLN A 1 89 ? 13.539 -10.711 -25.297 1 97.12 89 GLN A N 1
ATOM 666 C CA . GLN A 1 89 ? 13.039 -9.555 -26.031 1 97.12 89 GLN A CA 1
ATOM 667 C C . GLN A 1 89 ? 14.039 -8.406 -25.984 1 97.12 89 GLN A C 1
ATOM 669 O O . GLN A 1 89 ? 14.305 -7.762 -27.016 1 97.12 89 GLN A O 1
ATOM 674 N N . ARG A 1 90 ? 14.594 -8.148 -24.844 1 96.88 90 ARG A N 1
ATOM 675 C CA . ARG A 1 90 ? 15.539 -7.055 -24.672 1 96.88 90 ARG A CA 1
ATOM 676 C C . ARG A 1 90 ? 16.828 -7.324 -25.438 1 96.88 90 ARG A C 1
ATOM 678 O O . ARG A 1 90 ? 17.469 -6.395 -25.953 1 96.88 90 ARG A O 1
ATOM 685 N N . LEU A 1 91 ? 17.188 -8.547 -25.531 1 96.81 91 LEU A N 1
ATOM 686 C CA . LEU A 1 91 ? 18.438 -8.93 -26.172 1 96.81 91 LEU A CA 1
ATOM 687 C C . LEU A 1 91 ? 18.234 -9.109 -27.672 1 96.81 91 LEU A C 1
ATOM 689 O O . LEU A 1 91 ? 19.203 -9.086 -28.438 1 96.81 91 LEU A O 1
ATOM 693 N N . GLY A 1 92 ? 17.031 -9.305 -28.109 1 95.38 92 GLY A N 1
ATOM 694 C CA . GLY A 1 92 ? 16.75 -9.578 -29.516 1 95.38 92 GLY A CA 1
ATOM 695 C C . GLY A 1 92 ? 17.156 -10.969 -29.938 1 95.38 92 GLY A C 1
ATOM 696 O O . GLY A 1 92 ? 17.469 -11.203 -31.109 1 95.38 92 GLY A O 1
ATOM 697 N N . ARG A 1 93 ? 17.312 -11.883 -28.906 1 94.69 93 ARG A N 1
ATOM 698 C CA . ARG A 1 93 ? 17.625 -13.289 -29.172 1 94.69 93 ARG A CA 1
ATOM 699 C C . ARG A 1 93 ? 17.047 -14.188 -28.094 1 94.69 93 ARG A C 1
ATOM 701 O O . ARG A 1 93 ? 16.766 -13.734 -26.984 1 94.69 93 ARG A O 1
ATOM 708 N N . ALA A 1 94 ? 16.984 -15.422 -28.469 1 91.44 94 ALA A N 1
ATOM 709 C CA . ALA A 1 94 ? 16.406 -16.391 -27.531 1 91.44 94 ALA A CA 1
ATOM 710 C C . ALA A 1 94 ? 17.328 -16.609 -26.328 1 91.44 94 ALA A C 1
ATOM 712 O O . ALA A 1 94 ? 18.562 -16.578 -26.469 1 91.44 94 ALA A O 1
ATOM 713 N N . VAL A 1 95 ? 16.797 -16.734 -25.203 1 91.12 95 VAL A N 1
ATOM 714 C CA . VAL A 1 95 ? 17.484 -17.062 -23.953 1 91.12 95 VAL A CA 1
ATOM 715 C C . VAL A 1 95 ? 16.938 -18.375 -23.391 1 91.12 95 VAL A C 1
ATOM 717 O O . VAL A 1 95 ? 15.719 -18.562 -23.344 1 91.12 95 VAL A O 1
ATOM 720 N N . ALA A 1 96 ? 17.766 -19.297 -23.062 1 83.81 96 ALA A N 1
ATOM 721 C CA . ALA A 1 96 ? 17.359 -20.609 -22.562 1 83.81 96 ALA A CA 1
ATOM 722 C C . ALA A 1 96 ? 16.766 -20.5 -21.172 1 83.81 96 ALA A C 1
ATOM 724 O O . ALA A 1 96 ? 17.266 -19.734 -20.344 1 83.81 96 ALA A O 1
ATOM 725 N N . VAL A 1 97 ? 15.703 -21.156 -21.016 1 82.06 97 VAL A N 1
ATOM 726 C CA . VAL A 1 97 ? 15.125 -21.312 -19.703 1 82.06 97 VAL A CA 1
ATOM 727 C C . VAL A 1 97 ? 15.594 -22.625 -19.078 1 82.06 97 VAL A C 1
ATOM 729 O O . VAL A 1 97 ? 15.406 -23.688 -19.672 1 82.06 97 VAL A O 1
ATOM 732 N N . PRO A 1 98 ? 16.25 -22.531 -17.953 1 75.75 98 PRO A N 1
ATOM 733 C CA . PRO A 1 98 ? 16.703 -23.797 -17.359 1 75.75 98 PRO A CA 1
ATOM 734 C C . PRO A 1 98 ? 15.547 -24.703 -16.969 1 75.75 98 PRO A C 1
ATOM 736 O O . PRO A 1 98 ? 14.445 -24.234 -16.703 1 75.75 98 PRO A O 1
ATOM 739 N N . ASP A 1 99 ? 15.695 -26.016 -17.297 1 64.44 99 ASP A N 1
ATOM 740 C CA . ASP A 1 99 ? 14.688 -27 -16.906 1 64.44 99 ASP A CA 1
ATOM 741 C C . ASP A 1 99 ? 14.461 -27 -15.406 1 64.44 99 ASP A C 1
ATOM 743 O O . ASP A 1 99 ? 13.328 -27.203 -14.938 1 64.44 99 ASP A O 1
ATOM 747 N N . ALA A 1 100 ? 15.695 -27.141 -14.672 1 58.44 100 ALA A N 1
ATOM 748 C CA . ALA A 1 100 ? 15.578 -27.531 -13.266 1 58.44 100 ALA A CA 1
ATOM 749 C C . ALA A 1 100 ? 15.328 -26.312 -12.383 1 58.44 100 ALA A C 1
ATOM 751 O O . ALA A 1 100 ? 15.68 -25.188 -12.75 1 58.44 100 ALA A O 1
ATOM 752 N N . ALA A 1 101 ? 14.359 -26.625 -11.422 1 54.72 101 ALA A N 1
ATOM 753 C CA . ALA A 1 101 ? 13.969 -25.703 -10.367 1 54.72 101 ALA A CA 1
ATOM 754 C C . ALA A 1 101 ? 15.195 -25.062 -9.719 1 54.72 101 ALA A C 1
ATOM 756 O O . ALA A 1 101 ? 16.266 -25.672 -9.648 1 54.72 101 ALA A O 1
ATOM 757 N N . ALA A 1 102 ? 15.281 -23.859 -9.75 1 50.84 102 ALA A N 1
ATOM 758 C CA . ALA A 1 102 ? 16.234 -23.25 -8.82 1 50.84 102 ALA A CA 1
ATOM 759 C C . ALA A 1 102 ? 16.25 -23.984 -7.488 1 50.84 102 ALA A C 1
ATOM 761 O O . ALA A 1 102 ? 15.328 -24.734 -7.176 1 50.84 102 ALA A O 1
ATOM 762 N N . GLY A 1 103 ? 17.344 -24.094 -6.73 1 45.38 103 GLY A N 1
ATOM 763 C CA . GLY A 1 103 ? 17.672 -24.672 -5.438 1 45.38 103 GLY A CA 1
ATOM 764 C C . GLY A 1 103 ? 16.5 -24.672 -4.473 1 45.38 103 GLY A C 1
ATOM 765 O O . GLY A 1 103 ? 16.609 -25.188 -3.354 1 45.38 103 GLY A O 1
ATOM 766 N N . THR A 1 104 ? 15.477 -23.875 -4.637 1 52.34 104 THR A N 1
ATOM 767 C CA . THR A 1 104 ? 14.43 -23.734 -3.631 1 52.34 104 THR A CA 1
ATOM 768 C C . THR A 1 104 ? 13.336 -24.781 -3.828 1 52.34 104 THR A C 1
ATOM 770 O O . THR A 1 104 ? 12.266 -24.688 -3.229 1 52.34 104 THR A O 1
ATOM 773 N N . ALA A 1 105 ? 13.586 -25.891 -4.758 1 53.34 105 ALA A N 1
ATOM 774 C CA . ALA A 1 105 ? 12.703 -26.969 -5.207 1 53.34 105 ALA A CA 1
ATOM 775 C C . ALA A 1 105 ? 12.141 -27.75 -4.02 1 53.34 105 ALA A C 1
ATOM 777 O O . ALA A 1 105 ? 11.023 -28.266 -4.078 1 53.34 105 ALA A O 1
ATOM 778 N N . GLY A 1 106 ? 12.602 -27.453 -2.885 1 65.75 106 GLY A N 1
ATOM 779 C CA . GLY A 1 106 ? 12.117 -28.297 -1.802 1 65.75 106 GLY A CA 1
ATOM 780 C C . GLY A 1 106 ? 11.047 -27.625 -0.963 1 65.75 106 GLY A C 1
ATOM 781 O O . GLY A 1 106 ? 10.188 -28.312 -0.395 1 65.75 106 GLY A O 1
ATOM 782 N N . VAL A 1 107 ? 10.945 -26.359 -0.977 1 82.88 107 VAL A N 1
ATOM 783 C CA . VAL A 1 107 ? 9.992 -25.719 -0.077 1 82.88 107 VAL A CA 1
ATOM 784 C C . VAL A 1 107 ? 8.656 -25.516 -0.796 1 82.88 107 VAL A C 1
ATOM 786 O O . VAL A 1 107 ? 7.609 -25.922 -0.303 1 82.88 107 VAL A O 1
ATOM 789 N N . ASP A 1 108 ? 8.711 -25.016 -1.993 1 90.88 108 ASP A N 1
ATOM 790 C CA . ASP A 1 108 ? 7.512 -24.781 -2.791 1 90.88 108 ASP A CA 1
ATOM 791 C C . ASP A 1 108 ? 7.027 -26.062 -3.443 1 90.88 108 ASP A C 1
ATOM 793 O O . ASP A 1 108 ? 7.777 -26.719 -4.176 1 90.88 108 ASP A O 1
ATOM 797 N N . LEU A 1 109 ? 5.855 -26.422 -3.191 1 91.62 109 LEU A N 1
ATOM 798 C CA . LEU A 1 109 ? 5.285 -27.656 -3.709 1 91.62 109 LEU A CA 1
ATOM 799 C C . LEU A 1 109 ? 4.602 -27.422 -5.051 1 91.62 109 LEU A C 1
ATOM 801 O O . LEU A 1 109 ? 4.066 -28.359 -5.652 1 91.62 109 LEU A O 1
ATOM 805 N N . THR A 1 110 ? 4.539 -26.234 -5.594 1 93.56 110 THR A N 1
ATOM 806 C CA . THR A 1 110 ? 3.764 -25.891 -6.781 1 93.56 110 THR A CA 1
ATOM 807 C C . THR A 1 110 ? 4.68 -25.625 -7.969 1 93.56 110 THR A C 1
ATOM 809 O O . THR A 1 110 ? 4.215 -25.25 -9.047 1 93.56 110 THR A O 1
ATOM 812 N N . ASN A 1 111 ? 5.973 -25.734 -7.871 1 90.12 111 ASN A N 1
ATOM 813 C CA . ASN A 1 111 ? 6.93 -25.516 -8.953 1 90.12 111 ASN A CA 1
ATOM 814 C C . ASN A 1 111 ? 6.891 -24.078 -9.461 1 90.12 111 ASN A C 1
ATOM 816 O O . ASN A 1 111 ? 7.207 -23.812 -10.617 1 90.12 111 ASN A O 1
ATOM 820 N N . SER A 1 112 ? 6.426 -23.125 -8.688 1 90.44 112 SER A N 1
ATOM 821 C CA . SER A 1 112 ? 6.27 -21.734 -9.086 1 90.44 112 SER A CA 1
ATOM 822 C C . SER A 1 112 ? 7.613 -21.109 -9.43 1 90.44 112 SER A C 1
ATOM 824 O O . SER A 1 112 ? 7.68 -20.172 -10.234 1 90.44 112 SER A O 1
ATOM 826 N N . ALA A 1 113 ? 8.695 -21.656 -8.859 1 90.12 113 ALA A N 1
ATOM 827 C CA . ALA A 1 113 ? 10.016 -21.062 -9.055 1 90.12 113 ALA A CA 1
ATOM 828 C C . ALA A 1 113 ? 10.828 -21.859 -10.062 1 90.12 113 ALA A C 1
ATOM 830 O O . ALA A 1 113 ? 11.992 -21.562 -10.32 1 90.12 113 ALA A O 1
ATOM 831 N N . ALA A 1 114 ? 10.211 -22.844 -10.609 1 89.56 114 ALA A N 1
ATOM 832 C CA . ALA A 1 114 ? 10.922 -23.641 -11.609 1 89.56 114 ALA A CA 1
ATOM 833 C C . ALA A 1 114 ? 11.344 -22.781 -12.797 1 89.56 114 ALA A C 1
ATOM 835 O O . ALA A 1 114 ? 10.578 -21.953 -13.273 1 89.56 114 ALA A O 1
ATOM 836 N N . GLY A 1 115 ? 12.609 -22.906 -13.172 1 88.94 115 GLY A N 1
ATOM 837 C CA . GLY A 1 115 ? 13.148 -22.203 -14.328 1 88.94 115 GLY A CA 1
ATOM 838 C C . GLY A 1 115 ? 13.609 -20.797 -14 1 88.94 115 GLY A C 1
ATOM 839 O O . GLY A 1 115 ? 14.078 -20.078 -14.883 1 88.94 115 GLY A O 1
ATOM 840 N N . VAL A 1 116 ? 13.477 -20.359 -12.797 1 92.38 116 VAL A N 1
ATOM 841 C CA . VAL A 1 116 ? 13.867 -19 -12.43 1 92.38 116 VAL A CA 1
ATOM 842 C C . VAL A 1 116 ? 15.383 -18.906 -12.312 1 92.38 116 VAL A C 1
ATOM 844 O O . VAL A 1 116 ? 16 -19.703 -11.602 1 92.38 116 VAL A O 1
ATOM 847 N N . LEU A 1 117 ? 15.984 -18.078 -13.023 1 91.62 117 LEU A N 1
ATOM 848 C CA . LEU A 1 117 ? 17.375 -17.641 -12.852 1 91.62 117 LEU A CA 1
ATOM 849 C C . LEU A 1 117 ? 17.438 -16.203 -12.336 1 91.62 117 LEU A C 1
ATOM 851 O O . LEU A 1 117 ? 17.078 -15.273 -13.062 1 91.62 117 LEU A O 1
ATOM 855 N N . GLN A 1 118 ? 17.875 -16.078 -11.148 1 92.94 118 GLN A N 1
ATOM 856 C CA . GLN A 1 118 ? 17.797 -14.773 -10.516 1 92.94 118 GLN A CA 1
ATOM 857 C C . GLN A 1 118 ? 18.797 -13.805 -11.125 1 92.94 118 GLN A C 1
ATOM 859 O O . GLN A 1 118 ? 18.578 -12.594 -11.133 1 92.94 118 GLN A O 1
ATOM 864 N N . SER A 1 119 ? 19.906 -14.336 -11.617 1 93.25 119 SER A N 1
ATOM 865 C CA . SER A 1 119 ? 20.938 -13.508 -12.234 1 93.25 119 SER A CA 1
ATOM 866 C C . SER A 1 119 ? 21.516 -14.18 -13.477 1 93.25 119 SER A C 1
ATOM 868 O O . SER A 1 119 ? 22.672 -14.617 -13.477 1 93.25 119 SER A O 1
ATOM 870 N N . PRO A 1 120 ? 20.703 -14.195 -14.484 1 93.44 120 PRO A N 1
ATOM 871 C CA . PRO A 1 120 ? 21.234 -14.781 -15.719 1 93.44 120 PRO A CA 1
ATOM 872 C C . PRO A 1 120 ? 22.453 -14.008 -16.25 1 93.44 120 PRO A C 1
ATOM 874 O O . PRO A 1 120 ? 22.484 -12.781 -16.172 1 93.44 120 PRO A O 1
ATOM 877 N N . ALA A 1 121 ? 23.375 -14.688 -16.766 1 93.75 121 ALA A N 1
ATOM 878 C CA . ALA A 1 121 ? 24.609 -14.094 -17.25 1 93.75 121 ALA A CA 1
ATOM 879 C C . ALA A 1 121 ? 24.328 -13.094 -18.375 1 93.75 121 ALA A C 1
ATOM 881 O O . ALA A 1 121 ? 25.047 -12.102 -18.531 1 93.75 121 ALA A O 1
ATOM 882 N N . GLU A 1 122 ? 23.297 -13.312 -19.094 1 95.25 122 GLU A N 1
ATOM 883 C CA . GLU A 1 122 ? 22.938 -12.508 -20.25 1 95.25 122 GLU A CA 1
ATOM 884 C C . GLU A 1 122 ? 22.594 -11.07 -19.844 1 95.25 122 GLU A C 1
ATOM 886 O O . GLU A 1 122 ? 22.578 -10.172 -20.688 1 95.25 122 GLU A O 1
ATOM 891 N N . LEU A 1 123 ? 22.312 -10.836 -18.578 1 95.94 123 LEU A N 1
ATOM 892 C CA . LEU A 1 123 ? 22 -9.492 -18.109 1 95.94 123 LEU A CA 1
ATOM 893 C C . LEU A 1 123 ? 23.156 -8.539 -18.359 1 95.94 123 LEU A C 1
ATOM 895 O O . LEU A 1 123 ? 22.953 -7.34 -18.578 1 95.94 123 LEU A O 1
ATOM 899 N N . SER A 1 124 ? 24.375 -9.07 -18.297 1 95.75 124 SER A N 1
ATOM 900 C CA . SER A 1 124 ? 25.578 -8.25 -18.469 1 95.75 124 SER A CA 1
ATOM 901 C C . SER A 1 124 ? 25.672 -7.727 -19.906 1 95.75 124 SER A C 1
ATOM 903 O O . SER A 1 124 ? 26.438 -6.801 -20.172 1 95.75 124 SER A O 1
ATOM 905 N N . GLU A 1 125 ? 24.922 -8.242 -20.781 1 96.75 125 GLU A N 1
ATOM 906 C CA . GLU A 1 125 ? 24.922 -7.82 -22.188 1 96.75 125 GLU A CA 1
ATOM 907 C C . GLU A 1 125 ? 24 -6.617 -22.391 1 96.75 125 GLU A C 1
ATOM 909 O O . GLU A 1 125 ? 24.062 -5.965 -23.438 1 96.75 125 GLU A O 1
ATOM 914 N N . LEU A 1 126 ? 23.156 -6.336 -21.406 1 97.5 126 LEU A N 1
ATOM 915 C CA . LEU A 1 126 ? 22.203 -5.242 -21.531 1 97.5 126 LEU A CA 1
ATOM 916 C C . LEU A 1 126 ? 22.812 -3.934 -21.031 1 97.5 126 LEU A C 1
ATOM 918 O O . LEU A 1 126 ? 23.734 -3.939 -20.219 1 97.5 126 LEU A O 1
ATOM 922 N N . ARG A 1 127 ? 22.25 -2.812 -21.625 1 96.31 127 ARG A N 1
ATOM 923 C CA . ARG A 1 127 ? 22.516 -1.526 -20.984 1 96.31 127 ARG A CA 1
ATOM 924 C C . ARG A 1 127 ? 22.016 -1.516 -19.547 1 96.31 127 ARG A C 1
ATOM 926 O O . ARG A 1 127 ? 21.047 -2.215 -19.219 1 96.31 127 ARG A O 1
ATOM 933 N N . ALA A 1 128 ? 22.578 -0.73 -18.719 1 96.75 128 ALA A N 1
ATOM 934 C CA . ALA A 1 128 ? 22.281 -0.675 -17.297 1 96.75 128 ALA A CA 1
ATOM 935 C C . ALA A 1 128 ? 20.797 -0.44 -17.062 1 96.75 128 ALA A C 1
ATOM 937 O O . ALA A 1 128 ? 20.188 -1.085 -16.203 1 96.75 128 ALA A O 1
ATOM 938 N N . GLY A 1 129 ? 20.25 0.408 -17.812 1 97.31 129 GLY A N 1
ATOM 939 C CA . GLY A 1 129 ? 18.828 0.716 -17.656 1 97.31 129 GLY A CA 1
ATOM 940 C C . GLY A 1 129 ? 17.922 -0.463 -17.969 1 97.31 129 GLY A C 1
ATOM 941 O O . GLY A 1 129 ? 16.938 -0.688 -17.281 1 97.31 129 GLY A O 1
ATOM 942 N N . ASP A 1 130 ? 18.297 -1.175 -18.984 1 97.44 130 ASP A N 1
ATOM 943 C CA . ASP A 1 130 ? 17.5 -2.332 -19.375 1 97.44 130 ASP A CA 1
ATOM 944 C C . ASP A 1 130 ? 17.641 -3.467 -18.375 1 97.44 130 ASP A C 1
ATOM 946 O O . ASP A 1 130 ? 16.672 -4.172 -18.078 1 97.44 130 ASP A O 1
ATOM 950 N N . ALA A 1 131 ? 18.812 -3.631 -17.875 1 98 131 ALA A N 1
ATOM 951 C CA . ALA A 1 131 ? 19.016 -4.629 -16.828 1 98 131 ALA A CA 1
ATOM 952 C C . ALA A 1 131 ? 18.219 -4.289 -15.57 1 98 131 ALA A C 1
ATOM 954 O O . ALA A 1 131 ? 17.641 -5.176 -14.93 1 98 131 ALA A O 1
ATOM 955 N N . ALA A 1 132 ? 18.203 -3.047 -15.273 1 97.69 132 ALA A N 1
ATOM 956 C CA . ALA A 1 132 ? 17.438 -2.586 -14.125 1 97.69 132 ALA A CA 1
ATOM 957 C C . ALA A 1 132 ? 15.945 -2.826 -14.328 1 97.69 132 ALA A C 1
ATOM 959 O O . ALA A 1 132 ? 15.242 -3.221 -13.391 1 97.69 132 ALA A O 1
ATOM 960 N N . ARG A 1 133 ? 15.516 -2.627 -15.5 1 97.94 133 ARG A N 1
ATOM 961 C CA . ARG A 1 133 ? 14.102 -2.84 -15.781 1 97.94 133 ARG A CA 1
ATOM 962 C C . ARG A 1 133 ? 13.742 -4.32 -15.695 1 97.94 133 ARG A C 1
ATOM 964 O O . ARG A 1 133 ? 12.648 -4.672 -15.234 1 97.94 133 ARG A O 1
ATOM 971 N N . TRP A 1 134 ? 14.602 -5.117 -16.188 1 98.44 134 TRP A N 1
ATOM 972 C CA . TRP A 1 134 ? 14.398 -6.555 -16.031 1 98.44 134 TRP A CA 1
ATOM 973 C C . TRP A 1 134 ? 14.305 -6.938 -14.562 1 98.44 134 TRP A C 1
ATOM 975 O O . TRP A 1 134 ? 13.422 -7.711 -14.172 1 98.44 134 TRP A O 1
ATOM 985 N N . HIS A 1 135 ? 15.164 -6.395 -13.773 1 98.25 135 HIS A N 1
ATOM 986 C CA . HIS A 1 135 ? 15.148 -6.645 -12.336 1 98.25 135 HIS A CA 1
ATOM 987 C C . HIS A 1 135 ? 13.859 -6.145 -11.695 1 98.25 135 HIS A C 1
ATOM 989 O O . HIS A 1 135 ? 13.273 -6.82 -10.844 1 98.25 135 HIS A O 1
ATOM 995 N N . ALA A 1 136 ? 13.445 -5.008 -12.125 1 98.44 136 ALA A N 1
ATOM 996 C CA . ALA A 1 136 ? 12.18 -4.469 -11.633 1 98.44 136 ALA A CA 1
ATOM 997 C C . ALA A 1 136 ? 11.023 -5.402 -11.961 1 98.44 136 ALA A C 1
ATOM 999 O O . ALA A 1 136 ? 10.125 -5.602 -11.141 1 98.44 136 ALA A O 1
ATOM 1000 N N . LEU A 1 137 ? 11.055 -5.93 -13.133 1 98.81 137 LEU A N 1
ATOM 1001 C CA . LEU A 1 137 ? 10.016 -6.871 -13.523 1 98.81 137 LEU A CA 1
ATOM 1002 C C . LEU A 1 137 ? 10.039 -8.109 -12.633 1 98.81 137 LEU A C 1
ATOM 1004 O O . LEU A 1 137 ? 8.984 -8.609 -12.234 1 98.81 137 LEU A O 1
ATOM 1008 N N . ALA A 1 138 ? 11.219 -8.602 -12.367 1 98.62 138 ALA A N 1
ATOM 1009 C CA . ALA A 1 138 ? 11.367 -9.758 -11.492 1 98.62 138 ALA A CA 1
ATOM 1010 C C . ALA A 1 138 ? 10.797 -9.477 -10.102 1 98.62 138 ALA A C 1
ATOM 1012 O O . ALA A 1 138 ? 10.07 -10.305 -9.547 1 98.62 138 ALA A O 1
ATOM 1013 N N . LEU A 1 139 ? 11.102 -8.305 -9.578 1 98.44 139 LEU A N 1
ATOM 1014 C CA . LEU A 1 139 ? 10.594 -7.895 -8.273 1 98.44 139 LEU A CA 1
ATOM 1015 C C . LEU A 1 139 ? 9.07 -7.77 -8.297 1 98.44 139 LEU A C 1
ATOM 1017 O O . LEU A 1 139 ? 8.391 -8.266 -7.395 1 98.44 139 LEU A O 1
ATOM 1021 N N . ALA A 1 140 ? 8.555 -7.152 -9.297 1 98.38 140 ALA A N 1
ATOM 1022 C CA . ALA A 1 140 ? 7.109 -6.973 -9.406 1 98.38 140 ALA A CA 1
ATOM 1023 C C . ALA A 1 140 ? 6.402 -8.32 -9.547 1 98.38 140 ALA A C 1
ATOM 1025 O O . ALA A 1 140 ? 5.379 -8.562 -8.898 1 98.38 140 ALA A O 1
ATOM 1026 N N . ALA A 1 141 ? 6.922 -9.164 -10.383 1 98.75 141 ALA A N 1
ATOM 1027 C CA . ALA A 1 141 ? 6.293 -10.461 -10.641 1 98.75 141 ALA A CA 1
ATOM 1028 C C . ALA A 1 141 ? 6.297 -11.328 -9.391 1 98.75 141 ALA A C 1
ATOM 1030 O O . ALA A 1 141 ? 5.305 -12 -9.086 1 98.75 141 ALA A O 1
ATOM 1031 N N . THR A 1 142 ? 7.383 -11.336 -8.648 1 98.5 142 THR A N 1
ATOM 1032 C CA . THR A 1 142 ? 7.43 -12.141 -7.43 1 98.5 142 THR A CA 1
ATOM 1033 C C . THR A 1 142 ? 6.562 -11.516 -6.34 1 98.5 142 THR A C 1
ATOM 1035 O O . THR A 1 142 ? 5.984 -12.234 -5.516 1 98.5 142 THR A O 1
ATOM 1038 N N . SER A 1 143 ? 6.48 -10.203 -6.285 1 98.56 143 SER A N 1
ATOM 1039 C CA . SER A 1 143 ? 5.539 -9.555 -5.379 1 98.56 143 SER A CA 1
ATOM 1040 C C . SER A 1 143 ? 4.098 -9.922 -5.719 1 98.56 143 SER A C 1
ATOM 1042 O O . SER A 1 143 ? 3.271 -10.109 -4.824 1 98.56 143 SER A O 1
ATOM 1044 N N . ALA A 1 144 ? 3.812 -10.008 -7.023 1 98.81 144 ALA A N 1
ATOM 1045 C CA . ALA A 1 144 ? 2.48 -10.422 -7.457 1 98.81 144 ALA A CA 1
ATOM 1046 C C . ALA A 1 144 ? 2.168 -11.836 -6.992 1 98.81 144 ALA A C 1
ATOM 1048 O O . ALA A 1 144 ? 1.048 -12.125 -6.566 1 98.81 144 ALA A O 1
ATOM 1049 N N . ASP A 1 145 ? 3.162 -12.68 -7.105 1 98.75 145 ASP A N 1
ATOM 1050 C CA . ASP A 1 145 ? 3.008 -14.047 -6.613 1 98.75 145 ASP A CA 1
ATOM 1051 C C . ASP A 1 145 ? 2.701 -14.055 -5.117 1 98.75 145 ASP A C 1
ATOM 1053 O O . ASP A 1 145 ? 1.85 -14.82 -4.656 1 98.75 145 ASP A O 1
ATOM 1057 N N . LEU A 1 146 ? 3.373 -13.195 -4.348 1 98.75 146 LEU A N 1
ATOM 1058 C CA . LEU A 1 146 ? 3.148 -13.055 -2.914 1 98.75 146 LEU A CA 1
ATOM 1059 C C . LEU A 1 146 ? 1.722 -12.602 -2.627 1 98.75 146 LEU A C 1
ATOM 1061 O O . LEU A 1 146 ? 1.048 -13.172 -1.763 1 98.75 146 LEU A O 1
ATOM 1065 N N . VAL A 1 147 ? 1.272 -11.617 -3.352 1 98.69 147 VAL A N 1
ATOM 1066 C CA . VAL A 1 147 ? -0.08 -11.102 -3.166 1 98.69 147 VAL A CA 1
ATOM 1067 C C . VAL A 1 147 ? -1.099 -12.188 -3.5 1 98.69 147 VAL A C 1
ATOM 1069 O O . VAL A 1 147 ? -2.08 -12.367 -2.775 1 98.69 147 VAL A O 1
ATOM 1072 N N . GLY A 1 148 ? -0.869 -12.891 -4.594 1 98.81 148 GLY A N 1
ATOM 1073 C CA . GLY A 1 148 ? -1.755 -13.977 -4.965 1 98.81 148 GLY A CA 1
ATOM 1074 C C . GLY A 1 148 ? -1.838 -15.062 -3.91 1 98.81 148 GLY A C 1
ATOM 1075 O O . GLY A 1 148 ? -2.93 -15.531 -3.578 1 98.81 148 GLY A O 1
ATOM 1076 N N . ALA A 1 149 ? -0.663 -15.469 -3.398 1 98.75 149 ALA A N 1
ATOM 1077 C CA . ALA A 1 149 ? -0.639 -16.484 -2.35 1 98.75 149 ALA A CA 1
ATOM 1078 C C . ALA A 1 149 ? -1.428 -16.031 -1.126 1 98.75 149 ALA A C 1
ATOM 1080 O O . ALA A 1 149 ? -2.191 -16.797 -0.545 1 98.75 149 ALA A O 1
ATOM 1081 N N . ALA A 1 150 ? -1.281 -14.781 -0.753 1 98.69 150 ALA A N 1
ATOM 1082 C CA . ALA A 1 150 ? -2.021 -14.219 0.376 1 98.69 150 ALA A CA 1
ATOM 1083 C C . ALA A 1 150 ? -3.525 -14.258 0.118 1 98.69 150 ALA A C 1
ATOM 1085 O O . ALA A 1 150 ? -4.301 -14.648 0.991 1 98.69 150 ALA A O 1
ATOM 1086 N N . ARG A 1 151 ? -3.918 -13.836 -1.057 1 98.5 151 ARG A N 1
ATOM 1087 C CA . ARG A 1 151 ? -5.332 -13.836 -1.424 1 98.5 151 ARG A CA 1
ATOM 1088 C C . ARG A 1 151 ? -5.918 -15.242 -1.366 1 98.5 151 ARG A C 1
ATOM 1090 O O . ARG A 1 151 ? -7.012 -15.438 -0.838 1 98.5 151 ARG A O 1
ATOM 1097 N N . GLY A 1 152 ? -5.191 -16.188 -1.941 1 98.56 152 GLY A N 1
ATOM 1098 C CA . GLY A 1 152 ? -5.652 -17.578 -1.908 1 98.56 152 GLY A CA 1
ATOM 1099 C C . GLY A 1 152 ? -5.77 -18.125 -0.502 1 98.56 152 GLY A C 1
ATOM 1100 O O . GLY A 1 152 ? -6.777 -18.75 -0.156 1 98.56 152 GLY A O 1
ATOM 1101 N N . ALA A 1 153 ? -4.746 -17.906 0.306 1 98.56 153 ALA A N 1
ATOM 1102 C CA . ALA A 1 153 ? -4.746 -18.359 1.691 1 98.56 153 ALA A CA 1
ATOM 1103 C C . ALA A 1 153 ? -5.891 -17.734 2.479 1 98.56 153 ALA A C 1
ATOM 1105 O O . ALA A 1 153 ? -6.551 -18.406 3.275 1 98.56 153 ALA A O 1
ATOM 1106 N N . HIS A 1 154 ? -6.094 -16.469 2.271 1 97.81 154 HIS A N 1
ATOM 1107 C CA . HIS A 1 154 ? -7.168 -15.758 2.957 1 97.81 154 HIS A CA 1
ATOM 1108 C C . HIS A 1 154 ? -8.531 -16.312 2.572 1 97.81 154 HIS A C 1
ATOM 1110 O O . HIS A 1 154 ? -9.391 -16.531 3.434 1 97.81 154 HIS A O 1
ATOM 1116 N N . ALA A 1 155 ? -8.734 -16.5 1.308 1 97.5 155 ALA A N 1
ATOM 1117 C CA . ALA A 1 155 ? -10 -17.078 0.838 1 97.5 155 ALA A CA 1
ATOM 1118 C C . ALA A 1 155 ? -10.25 -18.438 1.456 1 97.5 155 ALA A C 1
ATOM 1120 O O . ALA A 1 155 ? -11.375 -18.75 1.855 1 97.5 155 ALA A O 1
ATOM 1121 N N . LEU A 1 156 ? -9.227 -19.25 1.498 1 97.5 156 LEU A N 1
ATOM 1122 C CA . LEU A 1 156 ? -9.305 -20.562 2.119 1 97.5 156 LEU A CA 1
ATOM 1123 C C . LEU A 1 156 ? -9.75 -20.453 3.572 1 97.5 156 LEU A C 1
ATOM 1125 O O . LEU A 1 156 ? -10.609 -21.219 4.023 1 97.5 156 LEU A O 1
ATOM 1129 N N . ALA A 1 157 ? -9.172 -19.547 4.293 1 97.62 157 ALA A N 1
ATOM 1130 C CA . ALA A 1 157 ? -9.492 -19.344 5.703 1 97.62 157 ALA A CA 1
ATOM 1131 C C . ALA A 1 157 ? -10.914 -18.828 5.875 1 97.62 157 ALA A C 1
ATOM 1133 O O . ALA A 1 157 ? -11.633 -19.25 6.789 1 97.62 157 ALA A O 1
ATOM 1134 N N . VAL A 1 158 ? -11.312 -17.938 5.02 1 96 158 VAL A N 1
ATOM 1135 C CA . VAL A 1 158 ? -12.656 -17.391 5.074 1 96 158 VAL A CA 1
ATOM 1136 C C . VAL A 1 158 ? -13.68 -18.5 4.84 1 96 158 VAL A C 1
ATOM 1138 O O . VAL A 1 158 ? -14.656 -18.609 5.582 1 96 158 VAL A O 1
ATOM 1141 N N . ASP A 1 159 ? -13.477 -19.266 3.816 1 96.19 159 ASP A N 1
ATOM 1142 C CA . ASP A 1 159 ? -14.383 -20.375 3.5 1 96.19 159 ASP A CA 1
ATOM 1143 C C . ASP A 1 159 ? -14.484 -21.344 4.668 1 96.19 159 ASP A C 1
ATOM 1145 O O . ASP A 1 159 ? -15.578 -21.812 4.996 1 96.19 159 ASP A O 1
ATOM 1149 N N . TYR A 1 160 ? -13.344 -21.625 5.262 1 96.88 160 TYR A N 1
ATOM 1150 C CA . TYR A 1 160 ? -13.328 -22.531 6.41 1 96.88 160 TYR A CA 1
ATOM 1151 C C . TYR A 1 160 ? -14.094 -21.938 7.586 1 96.88 160 TYR A C 1
ATOM 1153 O O . TYR A 1 160 ? -14.859 -22.625 8.25 1 96.88 160 TYR A O 1
ATOM 1161 N N . ALA A 1 161 ? -13.891 -20.688 7.844 1 96.19 161 ALA A N 1
ATOM 1162 C CA . ALA A 1 161 ? -14.508 -20 8.977 1 96.19 161 ALA A CA 1
ATOM 1163 C C . ALA A 1 161 ? -16.031 -19.969 8.844 1 96.19 161 ALA A C 1
ATOM 1165 O O . ALA A 1 161 ? -16.75 -19.938 9.844 1 96.19 161 ALA A O 1
ATOM 1166 N N . LYS A 1 162 ? -16.469 -20 7.637 1 95.06 162 LYS A N 1
ATOM 1167 C CA . LYS A 1 162 ? -17.906 -19.938 7.367 1 95.06 162 LYS A CA 1
ATOM 1168 C C . LYS A 1 162 ? -18.578 -21.281 7.66 1 95.06 162 LYS A C 1
ATOM 1170 O O . LYS A 1 162 ? -19.797 -21.344 7.875 1 95.06 162 LYS A O 1
ATOM 1175 N N . VAL A 1 163 ? -17.875 -22.359 7.703 1 95.88 163 VAL A N 1
ATOM 1176 C CA . VAL A 1 163 ? -18.516 -23.672 7.742 1 95.88 163 VAL A CA 1
ATOM 1177 C C . VAL A 1 163 ? -18.141 -24.391 9.023 1 95.88 163 VAL A C 1
ATOM 1179 O O . VAL A 1 163 ? -18.922 -25.203 9.547 1 95.88 163 VAL A O 1
ATOM 1182 N N . ARG A 1 164 ? -16.922 -24.203 9.555 1 96.38 164 ARG A N 1
ATOM 1183 C CA . ARG A 1 164 ? -16.5 -24.875 10.773 1 96.38 164 ARG A CA 1
ATOM 1184 C C . ARG A 1 164 ? -17.266 -24.359 11.984 1 96.38 164 ARG A C 1
ATOM 1186 O O . ARG A 1 164 ? -17.328 -23.156 12.219 1 96.38 164 ARG A O 1
ATOM 1193 N N . GLU A 1 165 ? -17.781 -25.312 12.75 1 96.38 165 GLU A N 1
ATOM 1194 C CA . GLU A 1 165 ? -18.547 -24.938 13.938 1 96.38 165 GLU A CA 1
ATOM 1195 C C . GLU A 1 165 ? -17.812 -25.328 15.219 1 96.38 165 GLU A C 1
ATOM 1197 O O . GLU A 1 165 ? -17.219 -26.406 15.289 1 96.38 165 GLU A O 1
ATOM 1202 N N . GLN A 1 166 ? -17.781 -24.406 16.141 1 94.19 166 GLN A N 1
ATOM 1203 C CA . GLN A 1 166 ? -17.328 -24.594 17.516 1 94.19 166 GLN A CA 1
ATOM 1204 C C . GLN A 1 166 ? -18.188 -23.797 18.5 1 94.19 166 GLN A C 1
ATOM 1206 O O . GLN A 1 166 ? -18.547 -22.656 18.219 1 94.19 166 GLN A O 1
ATOM 1211 N N . TYR A 1 167 ? -18.562 -24.578 19.609 1 95.31 167 TYR A N 1
ATOM 1212 C CA . TYR A 1 167 ? -19.328 -23.969 20.688 1 95.31 167 TYR A CA 1
ATOM 1213 C C . TYR A 1 167 ? -20.656 -23.422 20.172 1 95.31 167 TYR A C 1
ATOM 1215 O O . TYR A 1 167 ? -21.078 -22.344 20.578 1 95.31 167 TYR A O 1
ATOM 1223 N N . GLY A 1 168 ? -21.219 -24.031 19.156 1 95.06 168 GLY A N 1
ATOM 1224 C CA . GLY A 1 168 ? -22.594 -23.797 18.734 1 95.06 168 GLY A CA 1
ATOM 1225 C C . GLY A 1 168 ? -22.703 -22.797 17.609 1 95.06 168 GLY A C 1
ATOM 1226 O O . GLY A 1 168 ? -23.812 -22.5 17.141 1 95.06 168 GLY A O 1
ATOM 1227 N N . SER A 1 169 ? -21.609 -22.266 17.125 1 96.12 169 SER A N 1
ATOM 1228 C CA . SER A 1 169 ? -21.625 -21.281 16.047 1 96.12 169 SER A CA 1
ATOM 1229 C C . SER A 1 169 ? -20.453 -21.5 15.094 1 96.12 169 SER A C 1
ATOM 1231 O O . SER A 1 169 ? -19.469 -22.156 15.445 1 96.12 169 SER A O 1
ATOM 1233 N N . THR A 1 170 ? -20.688 -20.984 13.891 1 96.19 170 THR A N 1
ATOM 1234 C CA . THR A 1 170 ? -19.531 -21 12.992 1 96.19 170 THR A CA 1
ATOM 1235 C C . THR A 1 170 ? -18.406 -20.156 13.57 1 96.19 170 THR A C 1
ATOM 1237 O O . THR A 1 170 ? -18.641 -19.109 14.18 1 96.19 170 THR A O 1
ATOM 1240 N N . ILE A 1 171 ? -17.188 -20.516 13.398 1 96 171 ILE A N 1
ATOM 1241 C CA . ILE A 1 171 ? -16.062 -19.828 14.031 1 96 171 ILE A CA 1
ATOM 1242 C C . ILE A 1 171 ? -15.93 -18.422 13.445 1 96 171 ILE A C 1
ATOM 1244 O O . ILE A 1 171 ? -15.398 -17.516 14.102 1 96 171 ILE A O 1
ATOM 1248 N N . GLY A 1 172 ? -16.422 -18.234 12.195 1 92.88 172 GLY A N 1
ATOM 1249 C CA . GLY A 1 172 ? -16.391 -16.922 11.578 1 92.88 172 GLY A CA 1
ATOM 1250 C C . GLY A 1 172 ? -17.25 -15.906 12.297 1 92.88 172 GLY A C 1
ATOM 1251 O O . GLY A 1 172 ? -17.109 -14.695 12.109 1 92.88 172 GLY A O 1
ATOM 1252 N N . SER A 1 173 ? -18.188 -16.375 13.156 1 92.69 173 SER A N 1
ATOM 1253 C CA . SER A 1 173 ? -19.078 -15.469 13.875 1 92.69 173 SER A CA 1
ATOM 1254 C C . SER A 1 173 ? -18.406 -14.906 15.125 1 92.69 173 SER A C 1
ATOM 1256 O O . SER A 1 173 ? -18.922 -13.953 15.727 1 92.69 173 SER A O 1
ATOM 1258 N N . TYR A 1 174 ? -17.328 -15.531 15.562 1 93.12 174 TYR A N 1
ATOM 1259 C CA . TYR A 1 174 ? -16.594 -15.023 16.719 1 93.12 174 TYR A CA 1
ATOM 1260 C C . TYR A 1 174 ? -15.711 -13.844 16.344 1 93.12 174 TYR A C 1
ATOM 1262 O O . TYR A 1 174 ? -15 -13.891 15.336 1 93.12 174 TYR A O 1
ATOM 1270 N N . GLN A 1 175 ? -15.727 -12.828 17.188 1 90 175 GLN A N 1
ATOM 1271 C CA . GLN A 1 175 ? -15.055 -11.562 16.906 1 90 175 GLN A CA 1
ATOM 1272 C C . GLN A 1 175 ? -13.562 -11.773 16.688 1 90 175 GLN A C 1
ATOM 1274 O O . GLN A 1 175 ? -12.961 -11.133 15.812 1 90 175 GLN A O 1
ATOM 1279 N N . ALA A 1 176 ? -12.945 -12.648 17.422 1 90.81 176 ALA A N 1
ATOM 1280 C CA . ALA A 1 176 ? -11.508 -12.867 17.312 1 90.81 176 ALA A CA 1
ATOM 1281 C C . ALA A 1 176 ? -11.125 -13.352 15.922 1 90.81 176 ALA A C 1
ATOM 1283 O O . ALA A 1 176 ? -10.164 -12.852 15.32 1 90.81 176 ALA A O 1
ATOM 1284 N N . VAL A 1 177 ? -11.906 -14.312 15.375 1 93.75 177 VAL A N 1
ATOM 1285 C CA . VAL A 1 177 ? -11.641 -14.852 14.047 1 93.75 177 VAL A CA 1
ATOM 1286 C C . VAL A 1 177 ? -11.953 -13.805 12.992 1 93.75 177 VAL A C 1
ATOM 1288 O O . VAL A 1 177 ? -11.172 -13.586 12.062 1 93.75 177 VAL A O 1
ATOM 1291 N N . ALA A 1 178 ? -13.055 -13.164 13.219 1 90.75 178 ALA A N 1
ATOM 1292 C CA . ALA A 1 178 ? -13.461 -12.109 12.289 1 90.75 178 ALA A CA 1
ATOM 1293 C C . ALA A 1 178 ? -12.406 -11.016 12.203 1 90.75 178 ALA A C 1
ATOM 1295 O O . ALA A 1 178 ? -12.125 -10.5 11.117 1 90.75 178 ALA A O 1
ATOM 1296 N N . HIS A 1 179 ? -11.836 -10.711 13.305 1 89.5 179 HIS A N 1
ATOM 1297 C CA . HIS A 1 179 ? -10.82 -9.664 13.352 1 89.5 179 HIS A CA 1
ATOM 1298 C C . HIS A 1 179 ? -9.555 -10.086 12.602 1 89.5 179 HIS A C 1
ATOM 1300 O O . HIS A 1 179 ? -8.977 -9.289 11.867 1 89.5 179 HIS A O 1
ATOM 1306 N N . LEU A 1 180 ? -9.141 -11.32 12.789 1 92.25 180 LEU A N 1
ATOM 1307 C CA . LEU A 1 180 ? -7.977 -11.844 12.086 1 92.25 180 LEU A CA 1
ATOM 1308 C C . LEU A 1 180 ? -8.18 -11.789 10.578 1 92.25 180 LEU A C 1
ATOM 1310 O O . LEU A 1 180 ? -7.289 -11.352 9.844 1 92.25 180 LEU A O 1
ATOM 1314 N N . LEU A 1 181 ? -9.352 -12.164 10.156 1 93.44 181 LEU A N 1
ATOM 1315 C CA . LEU A 1 181 ? -9.633 -12.219 8.719 1 93.44 181 LEU A CA 1
ATOM 1316 C C . LEU A 1 181 ? -9.75 -10.812 8.141 1 93.44 181 LEU A C 1
ATOM 1318 O O . LEU A 1 181 ? -9.297 -10.562 7.02 1 93.44 181 LEU A O 1
ATOM 1322 N N . ALA A 1 182 ? -10.305 -9.945 8.914 1 89.5 182 ALA A N 1
ATOM 1323 C CA . ALA A 1 182 ? -10.406 -8.562 8.477 1 89.5 182 ALA A CA 1
ATOM 1324 C C . ALA A 1 182 ? -9.031 -7.922 8.344 1 89.5 182 ALA A C 1
ATOM 1326 O O . ALA A 1 182 ? -8.773 -7.16 7.406 1 89.5 182 ALA A O 1
ATOM 1327 N N . GLU A 1 183 ? -8.172 -8.227 9.258 1 88.81 183 GLU A N 1
ATOM 1328 C CA . GLU A 1 183 ? -6.797 -7.738 9.18 1 88.81 183 GLU A CA 1
ATOM 1329 C C . GLU A 1 183 ? -6.09 -8.258 7.934 1 88.81 183 GLU A C 1
ATOM 1331 O O . GLU A 1 183 ? -5.359 -7.516 7.273 1 88.81 183 GLU A O 1
ATOM 1336 N N . GLY A 1 184 ? -6.254 -9.508 7.664 1 93.06 184 GLY A N 1
ATOM 1337 C CA . GLY A 1 184 ? -5.68 -10.078 6.461 1 93.06 184 GLY A CA 1
ATOM 1338 C C . GLY A 1 184 ? -6.152 -9.406 5.188 1 93.06 184 GLY A C 1
ATOM 1339 O O . GLY A 1 184 ? -5.355 -9.141 4.285 1 93.06 184 GLY A O 1
ATOM 1340 N N . LEU A 1 185 ? -7.422 -9.102 5.184 1 91.75 185 LEU A N 1
ATOM 1341 C CA . LEU A 1 185 ? -7.992 -8.43 4.02 1 91.75 185 LEU A CA 1
ATOM 1342 C C . LEU A 1 185 ? -7.383 -7.039 3.844 1 91.75 185 LEU A C 1
ATOM 1344 O O . LEU A 1 185 ? -7.078 -6.629 2.721 1 91.75 185 LEU A O 1
ATOM 1348 N N . ALA A 1 186 ? -7.23 -6.324 4.918 1 86.06 186 ALA A N 1
ATOM 1349 C CA . ALA A 1 186 ? -6.617 -5 4.863 1 86.06 186 ALA A CA 1
ATOM 1350 C C . ALA A 1 186 ? -5.188 -5.078 4.328 1 86.06 186 ALA A C 1
ATOM 1352 O O . ALA A 1 186 ? -4.785 -4.262 3.498 1 86.06 186 ALA A O 1
ATOM 1353 N N . LEU A 1 187 ? -4.414 -6.066 4.816 1 90.94 187 LEU A N 1
ATOM 1354 C CA . LEU A 1 187 ? -3.043 -6.258 4.363 1 90.94 187 LEU A CA 1
ATOM 1355 C C . LEU A 1 187 ? -3 -6.566 2.873 1 90.94 187 LEU A C 1
ATOM 1357 O O . LEU A 1 187 ? -2.17 -6.02 2.145 1 90.94 187 LEU A O 1
ATOM 1361 N N . ILE A 1 188 ? -3.922 -7.336 2.408 1 95.06 188 ILE A N 1
ATOM 1362 C CA . ILE A 1 188 ? -3.979 -7.73 1.005 1 95.06 188 ILE A CA 1
ATOM 1363 C C . ILE A 1 188 ? -4.293 -6.512 0.138 1 95.06 188 ILE A C 1
ATOM 1365 O O . ILE A 1 188 ? -3.623 -6.27 -0.867 1 95.06 188 ILE A O 1
ATOM 1369 N N . GLU A 1 189 ? -5.27 -5.793 0.561 1 89.31 189 GLU A N 1
ATOM 1370 C CA . GLU A 1 189 ? -5.668 -4.629 -0.227 1 89.31 189 GLU A CA 1
ATOM 1371 C C . GLU A 1 189 ? -4.543 -3.604 -0.301 1 89.31 189 GLU A C 1
ATOM 1373 O O . GLU A 1 189 ? -4.309 -3.006 -1.354 1 89.31 189 GLU A O 1
ATOM 1378 N N . GLY A 1 190 ? -3.895 -3.352 0.808 1 87.25 190 GLY A N 1
ATOM 1379 C CA . GLY A 1 190 ? -2.713 -2.508 0.778 1 87.25 190 GLY A CA 1
ATOM 1380 C C . GLY A 1 190 ? -1.629 -3.029 -0.147 1 87.25 190 GLY A C 1
ATOM 1381 O O . GLY A 1 190 ? -1.03 -2.264 -0.905 1 87.25 190 GLY A O 1
ATOM 1382 N N . SER A 1 191 ? -1.424 -4.332 -0.105 1 94.44 191 SER A N 1
ATOM 1383 C CA . SER A 1 191 ? -0.406 -4.969 -0.936 1 94.44 191 SER A CA 1
ATOM 1384 C C . SER A 1 191 ? -0.722 -4.805 -2.418 1 94.44 191 SER A C 1
ATOM 1386 O O . SER A 1 191 ? 0.184 -4.621 -3.234 1 94.44 191 SER A O 1
ATOM 1388 N N . ILE A 1 192 ? -2.008 -4.895 -2.727 1 93.44 192 ILE A N 1
ATOM 1389 C CA . ILE A 1 192 ? -2.434 -4.762 -4.113 1 93.44 192 ILE A CA 1
ATOM 1390 C C . ILE A 1 192 ? -2.045 -3.383 -4.645 1 93.44 192 ILE A C 1
ATOM 1392 O O . ILE A 1 192 ? -1.514 -3.262 -5.75 1 93.44 192 ILE A O 1
ATOM 1396 N N . SER A 1 193 ? -2.26 -2.385 -3.871 1 87.56 193 SER A N 1
ATOM 1397 C CA . SER A 1 193 ? -1.936 -1.024 -4.289 1 87.56 193 SER A CA 1
ATOM 1398 C C . SER A 1 193 ? -0.436 -0.856 -4.508 1 87.56 193 SER A C 1
ATOM 1400 O O . SER A 1 193 ? -0.012 -0.279 -5.512 1 87.56 193 SER A O 1
ATOM 1402 N N . VAL A 1 194 ? 0.331 -1.36 -3.57 1 90.75 194 VAL A N 1
ATOM 1403 C CA . VAL A 1 194 ? 1.783 -1.247 -3.652 1 90.75 194 VAL A CA 1
ATOM 1404 C C . VAL A 1 194 ? 2.297 -2.039 -4.852 1 90.75 194 VAL A C 1
ATOM 1406 O O . VAL A 1 194 ? 3.162 -1.564 -5.594 1 90.75 194 VAL A O 1
ATOM 1409 N N . LEU A 1 195 ? 1.757 -3.162 -5.082 1 95.62 195 LEU A N 1
ATOM 1410 C CA . LEU A 1 195 ? 2.127 -4.016 -6.203 1 95.62 195 LEU A CA 1
ATOM 1411 C C . LEU A 1 195 ? 1.802 -3.342 -7.531 1 95.62 195 LEU A C 1
ATOM 1413 O O . LEU A 1 195 ? 2.602 -3.391 -8.469 1 95.62 195 LEU A O 1
ATOM 1417 N N . ARG A 1 196 ? 0.654 -2.824 -7.617 1 93.06 196 ARG A N 1
ATOM 1418 C CA . ARG A 1 196 ? 0.221 -2.199 -8.867 1 93.06 196 ARG A CA 1
ATOM 1419 C C . ARG A 1 196 ? 1.157 -1.062 -9.258 1 93.06 196 ARG A C 1
ATOM 1421 O O . ARG A 1 196 ? 1.472 -0.894 -10.438 1 93.06 196 ARG A O 1
ATOM 1428 N N . HIS A 1 197 ? 1.544 -0.32 -8.281 1 89.81 197 HIS A N 1
ATOM 1429 C CA . HIS A 1 197 ? 2.492 0.754 -8.555 1 89.81 197 HIS A CA 1
ATOM 1430 C C . HIS A 1 197 ? 3.811 0.203 -9.086 1 89.81 197 HIS A C 1
ATOM 1432 O O . HIS A 1 197 ? 4.359 0.725 -10.055 1 89.81 197 HIS A O 1
ATOM 1438 N N . ALA A 1 198 ? 4.332 -0.804 -8.453 1 94.81 198 ALA A N 1
ATOM 1439 C CA . ALA A 1 198 ? 5.594 -1.405 -8.875 1 94.81 198 ALA A CA 1
ATOM 1440 C C . ALA A 1 198 ? 5.477 -1.999 -10.281 1 94.81 198 ALA A C 1
ATOM 1442 O O . ALA A 1 198 ? 6.371 -1.825 -11.109 1 94.81 198 ALA A O 1
ATOM 1443 N N . ALA A 1 199 ? 4.367 -2.688 -10.516 1 96.94 199 ALA A N 1
ATOM 1444 C CA . ALA A 1 199 ? 4.152 -3.312 -11.812 1 96.94 199 ALA A CA 1
ATOM 1445 C C . ALA A 1 199 ? 4.07 -2.262 -12.922 1 96.94 199 ALA A C 1
ATOM 1447 O O . ALA A 1 199 ? 4.68 -2.422 -13.984 1 96.94 199 ALA A O 1
ATOM 1448 N N . TRP A 1 200 ? 3.322 -1.251 -12.68 1 94.69 200 TRP A N 1
ATOM 1449 C CA . TRP A 1 200 ? 3.223 -0.134 -13.617 1 94.69 200 TRP A CA 1
ATOM 1450 C C . TRP A 1 200 ? 4.582 0.521 -13.828 1 94.69 200 TRP A C 1
ATOM 1452 O O . TRP A 1 200 ? 4.945 0.862 -14.961 1 94.69 200 TRP A O 1
ATOM 1462 N N . GLY A 1 201 ? 5.328 0.668 -12.82 1 94.62 201 GLY A N 1
ATOM 1463 C CA . GLY A 1 201 ? 6.613 1.349 -12.836 1 94.62 201 GLY A CA 1
ATOM 1464 C C . GLY A 1 201 ? 7.645 0.655 -13.703 1 94.62 201 GLY A C 1
ATOM 1465 O O . GLY A 1 201 ? 8.555 1.3 -14.227 1 94.62 201 GLY A O 1
ATOM 1466 N N . VAL A 1 202 ? 7.52 -0.606 -13.859 1 97.56 202 VAL A N 1
ATOM 1467 C CA . VAL A 1 202 ? 8.469 -1.375 -14.664 1 97.56 202 VAL A CA 1
ATOM 1468 C C . VAL A 1 202 ? 8.664 -0.703 -16.016 1 97.56 202 VAL A C 1
ATOM 1470 O O . VAL A 1 202 ? 9.781 -0.629 -16.531 1 97.56 202 VAL A O 1
ATOM 1473 N N . ASP A 1 203 ? 7.598 -0.173 -16.594 1 96.75 203 ASP A N 1
ATOM 1474 C CA . ASP A 1 203 ? 7.652 0.33 -17.969 1 96.75 203 ASP A CA 1
ATOM 1475 C C . ASP A 1 203 ? 7.535 1.852 -18 1 96.75 203 ASP A C 1
ATOM 1477 O O . ASP A 1 203 ? 7.871 2.484 -19 1 96.75 203 ASP A O 1
ATOM 1481 N N . GLU A 1 204 ? 7.125 2.461 -16.875 1 94.56 204 GLU A N 1
ATOM 1482 C CA . GLU A 1 204 ? 6.734 3.863 -16.969 1 94.56 204 GLU A CA 1
ATOM 1483 C C . GLU A 1 204 ? 7.68 4.75 -16.156 1 94.56 204 GLU A C 1
ATOM 1485 O O . GLU A 1 204 ? 7.777 5.953 -16.406 1 94.56 204 GLU A O 1
ATOM 1490 N N . LEU A 1 205 ? 8.375 4.176 -15.188 1 93.5 205 LEU A N 1
ATOM 1491 C CA . LEU A 1 205 ? 9.297 4.957 -14.367 1 93.5 205 LEU A CA 1
ATOM 1492 C C . LEU A 1 205 ? 10.719 4.883 -14.922 1 93.5 205 LEU A C 1
ATOM 1494 O O . LEU A 1 205 ? 11.023 4.02 -15.75 1 93.5 205 LEU A O 1
ATOM 1498 N N . GLU A 1 206 ? 11.555 5.84 -14.516 1 95.69 206 GLU A N 1
ATOM 1499 C CA . GLU A 1 206 ? 12.984 5.676 -14.758 1 95.69 206 GLU A CA 1
ATOM 1500 C C . GLU A 1 206 ? 13.508 4.375 -14.148 1 9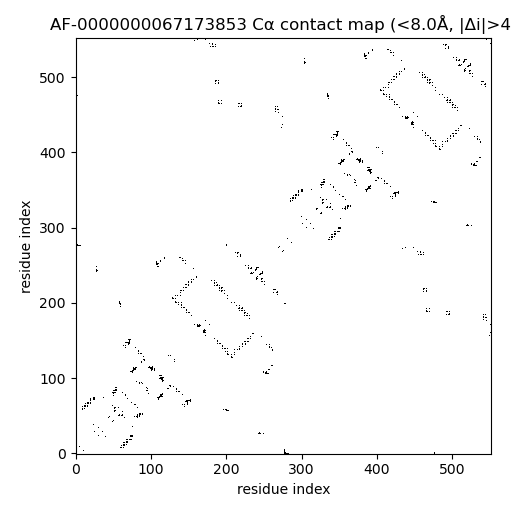5.69 206 GLU A C 1
ATOM 1502 O O . GLU A 1 206 ? 13.016 3.936 -13.109 1 95.69 206 GLU A O 1
ATOM 1507 N N . PRO A 1 207 ? 14.492 3.732 -14.734 1 96.56 207 PRO A N 1
ATOM 1508 C CA . PRO A 1 207 ? 14.914 2.385 -14.344 1 96.56 207 PRO A CA 1
ATOM 1509 C C . PRO A 1 207 ? 15.227 2.277 -12.852 1 96.56 207 PRO A C 1
ATOM 1511 O O . PRO A 1 207 ? 14.758 1.35 -12.188 1 96.56 207 PRO A O 1
ATOM 1514 N N . ASP A 1 208 ? 15.945 3.195 -12.328 1 93.88 208 ASP A N 1
ATOM 1515 C CA . ASP A 1 208 ? 16.312 3.143 -10.914 1 93.88 208 ASP A CA 1
ATOM 1516 C C . ASP A 1 208 ? 15.07 3.293 -10.023 1 93.88 208 ASP A C 1
ATOM 1518 O O . ASP A 1 208 ? 14.992 2.676 -8.961 1 93.88 208 ASP A O 1
ATOM 1522 N N . GLU A 1 209 ? 14.141 4.094 -10.414 1 91.56 209 GLU A N 1
ATOM 1523 C CA . GLU A 1 209 ? 12.898 4.273 -9.672 1 91.56 209 GLU A CA 1
ATOM 1524 C C . GLU A 1 209 ? 12.016 3.025 -9.75 1 91.56 209 GLU A C 1
ATOM 1526 O O . GLU A 1 209 ? 11.312 2.695 -8.797 1 91.56 209 GLU A O 1
ATOM 1531 N N . ALA A 1 210 ? 12.086 2.424 -10.906 1 95.56 210 ALA A N 1
ATOM 1532 C CA . ALA A 1 210 ? 11.344 1.179 -11.078 1 95.56 210 ALA A CA 1
ATOM 1533 C C . ALA A 1 210 ? 11.852 0.103 -10.117 1 95.56 210 ALA A C 1
ATOM 1535 O O . ALA A 1 210 ? 11.055 -0.596 -9.484 1 95.56 210 ALA A O 1
ATOM 1536 N N . VAL A 1 211 ? 13.148 0.028 -10 1 96.25 211 VAL A N 1
ATOM 1537 C CA . VAL A 1 211 ? 13.758 -0.948 -9.094 1 96.25 211 VAL A CA 1
ATOM 1538 C C . VAL A 1 211 ? 13.391 -0.608 -7.652 1 96.25 211 VAL A C 1
ATOM 1540 O O . VAL A 1 211 ? 13.055 -1.496 -6.867 1 96.25 211 VAL A O 1
ATOM 1543 N N . ARG A 1 212 ? 13.391 0.622 -7.336 1 90.81 212 ARG A N 1
ATOM 1544 C CA . ARG A 1 212 ? 13.039 1.045 -5.988 1 90.81 212 ARG A CA 1
ATOM 1545 C C . ARG A 1 212 ? 11.594 0.686 -5.664 1 90.81 212 ARG A C 1
ATOM 1547 O O . ARG A 1 212 ? 11.305 0.157 -4.59 1 90.81 212 ARG A O 1
ATOM 1554 N N . ALA A 1 213 ? 10.719 0.977 -6.551 1 91.19 213 ALA A N 1
ATOM 1555 C CA . ALA A 1 213 ? 9.32 0.62 -6.367 1 91.19 213 ALA A CA 1
ATOM 1556 C C . ALA A 1 213 ? 9.156 -0.887 -6.191 1 91.19 213 ALA A C 1
ATOM 1558 O O . ALA A 1 213 ? 8.367 -1.338 -5.355 1 91.19 213 ALA A O 1
ATOM 1559 N N . GLY A 1 214 ? 9.898 -1.606 -6.992 1 96.19 214 GLY A N 1
ATOM 1560 C CA . GLY A 1 214 ? 9.875 -3.057 -6.871 1 96.19 214 GLY A CA 1
ATOM 1561 C C . GLY A 1 214 ? 10.367 -3.551 -5.527 1 96.19 214 GLY A C 1
ATOM 1562 O O . GLY A 1 214 ? 9.773 -4.457 -4.938 1 96.19 214 GLY A O 1
ATOM 1563 N N . ARG A 1 215 ? 11.414 -2.961 -5.047 1 94.31 215 ARG A N 1
ATOM 1564 C CA . ARG A 1 215 ? 11.969 -3.355 -3.758 1 94.31 215 ARG A CA 1
ATOM 1565 C C . ARG A 1 215 ? 10.984 -3.076 -2.629 1 94.31 215 ARG A C 1
ATOM 1567 O O . ARG A 1 215 ? 10.812 -3.902 -1.73 1 94.31 215 ARG A O 1
ATOM 1574 N N . ILE A 1 216 ? 10.367 -2.018 -2.676 1 89.12 216 ILE A N 1
ATOM 1575 C CA . ILE A 1 216 ? 9.375 -1.654 -1.677 1 89.12 216 ILE A CA 1
ATOM 1576 C C . ILE A 1 216 ? 8.219 -2.652 -1.717 1 89.12 216 ILE A C 1
ATOM 1578 O O . ILE A 1 216 ? 7.789 -3.156 -0.677 1 89.12 216 ILE A O 1
ATOM 1582 N N . ALA A 1 217 ? 7.75 -2.883 -2.908 1 94.75 217 ALA A N 1
ATOM 1583 C CA . ALA A 1 217 ? 6.66 -3.842 -3.055 1 94.75 217 ALA A CA 1
ATOM 1584 C C . ALA A 1 217 ? 7.047 -5.207 -2.488 1 94.75 217 ALA A C 1
ATOM 1586 O O . ALA A 1 217 ? 6.258 -5.84 -1.783 1 94.75 217 ALA A O 1
ATOM 1587 N N . LYS A 1 218 ? 8.281 -5.609 -2.805 1 96.69 218 LYS A N 1
ATOM 1588 C CA . LYS A 1 218 ? 8.742 -6.922 -2.359 1 96.69 218 LYS A CA 1
ATOM 1589 C C . LYS A 1 218 ? 8.742 -7.016 -0.837 1 96.69 218 LYS A C 1
ATOM 1591 O O . LYS A 1 21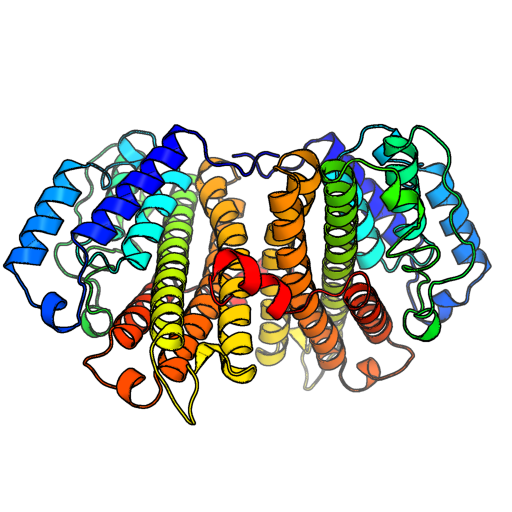8 ? 8.227 -7.98 -0.268 1 96.69 218 LYS A O 1
ATOM 1596 N N . VAL A 1 219 ? 9.234 -6.059 -0.194 1 91.88 219 VAL A N 1
ATOM 1597 C CA . VAL A 1 219 ? 9.336 -6.059 1.262 1 91.88 219 VAL A CA 1
ATOM 1598 C C . VAL A 1 219 ? 7.938 -6.055 1.876 1 91.88 219 VAL A C 1
ATOM 1600 O O . VAL A 1 219 ? 7.648 -6.84 2.781 1 91.88 219 VAL A O 1
ATOM 1603 N N . TYR A 1 220 ? 7.098 -5.223 1.369 1 90.38 220 TYR A N 1
ATOM 1604 C CA . TYR A 1 220 ? 5.754 -5.078 1.918 1 90.38 220 TYR A CA 1
ATOM 1605 C C . TYR A 1 220 ? 4.926 -6.332 1.668 1 90.38 220 TYR A C 1
ATOM 1607 O O . TYR A 1 220 ? 4.312 -6.875 2.592 1 90.38 220 TYR A O 1
ATOM 1615 N N . CYS A 1 221 ? 4.922 -6.77 0.455 1 96.44 221 CYS A N 1
ATOM 1616 C CA . CYS A 1 221 ? 4.078 -7.902 0.087 1 96.44 221 CYS A CA 1
ATOM 1617 C C . CYS A 1 221 ? 4.559 -9.18 0.757 1 96.44 221 CYS A C 1
ATOM 1619 O O . CYS A 1 221 ? 3.752 -10.047 1.114 1 96.44 221 CYS A O 1
ATOM 1621 N N . ALA A 1 222 ? 5.867 -9.328 0.905 1 96.69 222 ALA A N 1
ATOM 1622 C CA . ALA A 1 222 ? 6.402 -10.508 1.57 1 96.69 222 ALA A CA 1
ATOM 1623 C C . ALA A 1 222 ? 5.938 -10.586 3.021 1 96.69 222 ALA A C 1
ATOM 1625 O O . ALA A 1 222 ? 5.477 -11.633 3.48 1 96.69 222 ALA A O 1
ATOM 1626 N N . ARG A 1 223 ? 6 -9.508 3.721 1 91.81 223 ARG A N 1
ATOM 1627 C CA . ARG A 1 223 ? 5.574 -9.461 5.113 1 91.81 223 ARG A CA 1
ATOM 1628 C C . ARG A 1 223 ? 4.07 -9.695 5.238 1 91.81 223 ARG A C 1
ATOM 1630 O O . ARG A 1 223 ? 3.627 -10.477 6.082 1 91.81 223 ARG A O 1
ATOM 1637 N N . ALA A 1 224 ? 3.352 -9.008 4.418 1 94.81 224 ALA A N 1
ATOM 1638 C CA . ALA A 1 224 ? 1.898 -9.156 4.43 1 94.81 224 ALA A CA 1
ATOM 1639 C C . ALA A 1 224 ? 1.493 -10.594 4.113 1 94.81 224 ALA A C 1
ATOM 1641 O O . ALA A 1 224 ? 0.654 -11.18 4.805 1 94.81 224 ALA A O 1
ATOM 1642 N N . ALA A 1 225 ? 2.109 -11.172 3.055 1 98.31 225 ALA A N 1
ATOM 1643 C CA . ALA A 1 225 ? 1.756 -12.523 2.635 1 98.31 225 ALA A CA 1
ATOM 1644 C C . ALA A 1 225 ? 2.064 -13.531 3.736 1 98.31 225 ALA A C 1
ATOM 1646 O O . ALA A 1 225 ? 1.269 -14.445 3.994 1 98.31 225 ALA A O 1
ATOM 1647 N N . ARG A 1 226 ? 3.184 -13.375 4.375 1 97.38 226 ARG A N 1
ATOM 1648 C CA . ARG A 1 226 ? 3.527 -14.273 5.473 1 97.38 226 ARG A CA 1
ATOM 1649 C C . ARG A 1 226 ? 2.484 -14.203 6.582 1 97.38 226 ARG A C 1
ATOM 1651 O O . ARG A 1 226 ? 1.998 -15.242 7.047 1 97.38 226 ARG A O 1
ATOM 1658 N N . THR A 1 227 ? 2.156 -13.023 6.988 1 95.81 227 THR A N 1
ATOM 1659 C CA . THR A 1 227 ? 1.174 -12.828 8.047 1 95.81 227 THR A CA 1
ATOM 1660 C C . THR A 1 227 ? -0.168 -13.438 7.664 1 95.81 227 THR A C 1
ATOM 1662 O O . THR A 1 227 ? -0.779 -14.156 8.461 1 95.81 227 THR A O 1
ATOM 1665 N N . VAL A 1 228 ? -0.611 -13.188 6.449 1 97.75 228 VAL A N 1
ATOM 1666 C CA . VAL A 1 228 ? -1.913 -13.656 5.988 1 97.75 228 VAL A CA 1
ATOM 1667 C C . VAL A 1 228 ? -1.914 -15.18 5.918 1 97.75 228 VAL A C 1
ATOM 1669 O O . VAL A 1 228 ? -2.877 -15.828 6.344 1 97.75 228 VAL A O 1
ATOM 1672 N N . CYS A 1 229 ? -0.854 -15.766 5.367 1 98.44 229 CYS A N 1
ATOM 1673 C CA . CYS A 1 229 ? -0.771 -17.219 5.258 1 98.44 229 CYS A CA 1
ATOM 1674 C C . CYS A 1 229 ? -0.711 -17.859 6.641 1 98.44 229 CYS A C 1
ATOM 1676 O O . CYS A 1 229 ? -1.36 -18.875 6.883 1 98.44 229 CYS A O 1
ATOM 1678 N N . GLU A 1 230 ? 0.016 -17.281 7.578 1 98 230 GLU A N 1
ATOM 1679 C CA . GLU A 1 230 ? 0.078 -17.797 8.945 1 98 230 GLU A CA 1
ATOM 1680 C C . GLU A 1 230 ? -1.276 -17.672 9.641 1 98 230 GLU A C 1
ATOM 1682 O O . GLU A 1 230 ? -1.676 -18.562 10.383 1 98 230 GLU A O 1
ATOM 1687 N N . THR A 1 231 ? -1.942 -16.594 9.406 1 97.56 231 THR A N 1
ATOM 1688 C CA . THR A 1 231 ? -3.281 -16.422 9.953 1 97.56 231 THR A CA 1
ATOM 1689 C C . THR A 1 231 ? -4.23 -17.484 9.422 1 97.56 231 THR A C 1
ATOM 1691 O O . THR A 1 231 ? -5.062 -18.016 10.164 1 97.56 231 THR A O 1
ATOM 1694 N N . ALA A 1 232 ? -4.105 -17.781 8.117 1 98.06 232 ALA A N 1
ATOM 1695 C CA . ALA A 1 232 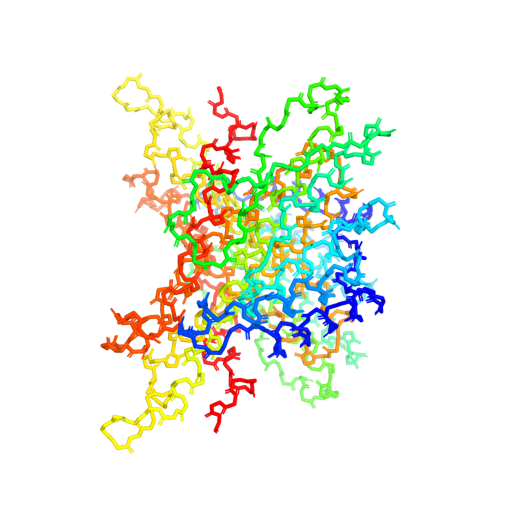? -4.949 -18.828 7.527 1 98.06 232 ALA A CA 1
ATOM 1696 C C . ALA A 1 232 ? -4.73 -20.172 8.227 1 98.06 232 ALA A C 1
ATOM 1698 O O . ALA A 1 232 ? -5.688 -20.891 8.5 1 98.06 232 ALA A O 1
ATOM 1699 N N . ILE A 1 233 ? -3.473 -20.484 8.531 1 98 233 ILE A N 1
ATOM 1700 C CA . ILE A 1 233 ? -3.148 -21.703 9.258 1 98 233 ILE A CA 1
ATOM 1701 C C . ILE A 1 233 ? -3.766 -21.656 10.656 1 98 233 ILE A C 1
ATOM 1703 O O . ILE A 1 233 ? -4.379 -22.625 11.109 1 98 233 ILE A O 1
ATOM 1707 N N . GLN A 1 234 ? -3.695 -20.516 11.312 1 97.25 234 GLN A N 1
ATOM 1708 C CA . GLN A 1 234 ? -4.23 -20.312 12.656 1 97.25 234 GLN A CA 1
ATOM 1709 C C . GLN A 1 234 ? -5.746 -20.484 12.672 1 97.25 234 GLN A C 1
ATOM 1711 O O . GLN A 1 234 ? -6.293 -21.125 13.57 1 97.25 234 GLN A O 1
ATOM 1716 N N . VAL A 1 235 ? -6.402 -19.922 11.688 1 96.75 235 VAL A N 1
ATOM 1717 C CA . VAL A 1 235 ? -7.859 -20 11.602 1 96.75 235 VAL A CA 1
ATOM 1718 C C . VAL A 1 235 ? -8.297 -21.453 11.43 1 96.75 235 VAL A C 1
ATOM 1720 O O . VAL A 1 235 ? -9.328 -21.875 11.969 1 96.75 235 VAL A O 1
ATOM 1723 N N . HIS A 1 236 ? -7.508 -22.266 10.758 1 97.31 236 HIS A N 1
ATOM 1724 C CA . HIS A 1 236 ? -7.84 -23.672 10.531 1 97.31 236 HIS A CA 1
ATOM 1725 C C . HIS A 1 236 ? -7.52 -24.516 11.758 1 97.31 236 HIS A C 1
ATOM 1727 O O . HIS A 1 236 ? -7.922 -25.688 11.836 1 97.31 236 HIS A O 1
ATOM 1733 N N . GLY A 1 237 ? -6.754 -23.953 12.766 1 94.38 237 GLY A N 1
ATOM 1734 C CA . GLY A 1 237 ? -6.441 -24.672 13.992 1 94.38 237 GLY A CA 1
ATOM 1735 C C . GLY A 1 237 ? -5.578 -25.891 13.758 1 94.38 237 GLY A C 1
ATOM 1736 O O . GLY A 1 237 ? -4.539 -25.812 13.102 1 94.38 237 GLY A O 1
ATOM 1737 N N . GLY A 1 238 ? -5.984 -27.016 14.383 1 91.88 238 GLY A N 1
ATOM 1738 C CA . GLY A 1 238 ? -5.23 -28.25 14.273 1 91.88 238 GLY A CA 1
ATOM 1739 C C . GLY A 1 238 ? -5.07 -28.719 12.836 1 91.88 238 GLY A C 1
ATOM 1740 O O . GLY A 1 238 ? -3.98 -29.141 12.438 1 91.88 238 GLY A O 1
ATOM 1741 N N . ILE A 1 239 ? -6.117 -28.609 11.992 1 92 239 ILE A N 1
ATOM 1742 C CA . ILE A 1 239 ? -6.098 -29.094 10.617 1 92 239 ILE A CA 1
ATOM 1743 C C . ILE A 1 239 ? -5.141 -28.234 9.789 1 92 239 ILE A C 1
ATOM 1745 O O . ILE A 1 239 ? -4.531 -28.719 8.828 1 92 239 ILE A O 1
ATOM 1749 N N . GLY A 1 240 ? -5.027 -27 10.148 1 93.19 240 GLY A N 1
ATOM 1750 C CA . GLY A 1 240 ? -4.137 -26.094 9.453 1 93.19 240 GLY A CA 1
ATOM 1751 C C . GLY A 1 240 ? -2.678 -26.484 9.555 1 93.19 240 GLY A C 1
ATOM 1752 O O . GLY A 1 240 ? -1.856 -26.078 8.727 1 93.19 240 GLY A O 1
ATOM 1753 N N . ASN A 1 241 ? -2.402 -27.297 10.516 1 89.75 241 ASN A N 1
ATOM 1754 C CA . ASN A 1 241 ? -1.024 -27.703 10.758 1 89.75 241 ASN A CA 1
ATOM 1755 C C . ASN A 1 241 ? -0.749 -29.094 10.195 1 89.75 241 ASN A C 1
ATOM 1757 O O . ASN A 1 241 ? 0.333 -29.656 10.398 1 89.75 241 ASN A O 1
ATOM 1761 N N . THR A 1 242 ? -1.698 -29.531 9.477 1 89.12 242 THR A N 1
ATOM 1762 C CA . THR A 1 242 ? -1.508 -30.828 8.844 1 89.12 242 THR A CA 1
ATOM 1763 C C . THR A 1 242 ? -1.076 -30.672 7.391 1 89.12 242 THR A C 1
ATOM 1765 O O . THR A 1 242 ? -1.249 -29.609 6.801 1 89.12 242 THR A O 1
ATOM 1768 N N . TRP A 1 243 ? -0.671 -31.766 6.891 1 88.38 243 TRP A N 1
ATOM 1769 C CA . TRP A 1 243 ? -0.193 -31.75 5.512 1 88.38 243 TRP A CA 1
ATOM 1770 C C . TRP A 1 243 ? -1.349 -31.938 4.535 1 88.38 243 TRP A C 1
ATOM 1772 O O . TRP A 1 243 ? -1.146 -31.953 3.318 1 88.38 243 TRP A O 1
ATOM 1782 N N . GLU A 1 244 ? -2.537 -32.031 5.078 1 92.44 244 GLU A N 1
ATOM 1783 C CA . GLU A 1 244 ? -3.707 -32.219 4.227 1 92.44 244 GLU A CA 1
ATOM 1784 C C . GLU A 1 244 ? -4.371 -30.875 3.889 1 92.44 244 GLU A C 1
ATOM 1786 O O . GLU A 1 244 ? -5.188 -30.797 2.967 1 92.44 244 GLU A O 1
ATOM 1791 N N . CYS A 1 245 ? -4.047 -29.891 4.648 1 95.25 245 CYS A N 1
ATOM 1792 C CA . CYS A 1 245 ? -4.629 -28.578 4.426 1 95.25 245 CYS A CA 1
ATOM 1793 C C . CYS A 1 245 ? -3.797 -27.766 3.436 1 95.25 245 CYS A C 1
ATOM 1795 O O . CYS A 1 245 ? -2.574 -27.688 3.568 1 95.25 245 CYS A O 1
ATOM 1797 N N . LEU A 1 246 ? -4.402 -27.078 2.535 1 97.44 246 LEU A N 1
ATOM 1798 C CA . LEU A 1 246 ? -3.705 -26.328 1.497 1 97.44 246 LEU A CA 1
ATOM 1799 C C . LEU A 1 246 ? -3.043 -25.078 2.08 1 97.44 246 LEU A C 1
ATOM 1801 O O . LEU A 1 246 ? -2.199 -24.453 1.428 1 97.44 246 LEU A O 1
ATOM 1805 N N . ALA A 1 247 ? -3.402 -24.703 3.295 1 97.81 247 ALA A N 1
ATOM 1806 C CA . ALA A 1 247 ? -2.875 -23.484 3.898 1 97.81 247 ALA A CA 1
ATOM 1807 C C . ALA A 1 247 ? -1.349 -23.484 3.91 1 97.81 247 ALA A C 1
ATOM 1809 O O . ALA A 1 247 ? -0.713 -22.469 3.635 1 97.81 247 ALA A O 1
ATOM 1810 N N . HIS A 1 248 ? -0.758 -24.609 4.191 1 97.19 248 HIS A N 1
ATOM 1811 C CA . HIS A 1 248 ? 0.698 -24.656 4.258 1 97.19 248 HIS A CA 1
ATOM 1812 C C . HIS A 1 248 ? 1.317 -24.547 2.869 1 97.19 248 HIS A C 1
ATOM 1814 O O . HIS A 1 248 ? 2.453 -24.078 2.725 1 97.19 248 HIS A O 1
ATOM 1820 N N . VAL A 1 249 ? 0.607 -24.984 1.812 1 97.5 249 VAL A N 1
ATOM 1821 C CA . VAL A 1 249 ? 1.106 -24.875 0.446 1 97.5 249 VAL A CA 1
ATOM 1822 C C . VAL A 1 249 ? 1.236 -23.406 0.051 1 97.5 249 VAL A C 1
ATOM 1824 O O . VAL A 1 249 ? 2.24 -23 -0.54 1 97.5 249 VAL A O 1
ATOM 1827 N N . TYR A 1 250 ? 0.208 -22.594 0.44 1 98.38 250 TYR A N 1
ATOM 1828 C CA . TYR A 1 250 ? 0.282 -21.156 0.197 1 98.38 250 TYR A CA 1
ATOM 1829 C C . TYR A 1 250 ? 1.465 -20.531 0.933 1 98.38 250 TYR A C 1
ATOM 1831 O O . TYR A 1 250 ? 2.193 -19.719 0.372 1 98.38 250 TYR A O 1
ATOM 1839 N N . LEU A 1 251 ? 1.661 -20.938 2.199 1 98.06 251 LEU A N 1
ATOM 1840 C CA . LEU A 1 251 ? 2.762 -20.391 2.988 1 98.06 251 LEU A CA 1
ATOM 1841 C C . LEU A 1 251 ? 4.105 -20.75 2.365 1 98.06 251 LEU A C 1
ATOM 1843 O O . LEU A 1 251 ? 4.984 -19.891 2.236 1 98.06 251 LEU A O 1
ATOM 1847 N N . ARG A 1 252 ? 4.262 -21.969 1.985 1 96.69 252 ARG A N 1
ATOM 1848 C CA . ARG A 1 252 ? 5.512 -22.422 1.378 1 96.69 252 ARG A CA 1
ATOM 1849 C C . ARG A 1 252 ? 5.793 -21.672 0.081 1 96.69 252 ARG A C 1
ATOM 1851 O O . ARG A 1 252 ? 6.934 -21.297 -0.194 1 96.69 252 ARG A O 1
ATOM 1858 N N . ARG A 1 253 ? 4.77 -21.469 -0.693 1 96.88 253 ARG A N 1
ATOM 1859 C CA . ARG A 1 253 ? 4.926 -20.703 -1.927 1 96.88 253 ARG A CA 1
ATOM 1860 C C . ARG A 1 253 ? 5.328 -19.266 -1.631 1 96.88 253 ARG A C 1
ATOM 1862 O O . ARG A 1 253 ? 6.215 -18.719 -2.285 1 96.88 253 ARG A O 1
ATOM 1869 N N . ALA A 1 254 ? 4.672 -18.625 -0.612 1 97.81 254 ALA A N 1
ATOM 1870 C CA . ALA A 1 254 ? 5.012 -17.266 -0.216 1 97.81 254 ALA A CA 1
ATOM 1871 C C . ALA A 1 254 ? 6.461 -17.172 0.263 1 97.81 254 ALA A C 1
ATOM 1873 O O . ALA A 1 254 ? 7.176 -16.234 -0.08 1 97.81 254 ALA A O 1
ATOM 1874 N N . LEU A 1 255 ? 6.883 -18.172 1.024 1 96.44 255 LEU A N 1
ATOM 1875 C CA . LEU A 1 255 ? 8.258 -18.203 1.519 1 96.44 255 LEU A CA 1
ATOM 1876 C C . LEU A 1 255 ? 9.242 -18.312 0.366 1 96.44 255 LEU A C 1
ATOM 1878 O O . LEU A 1 255 ? 10.281 -17.656 0.361 1 96.44 255 LEU A O 1
ATOM 1882 N N . THR A 1 256 ? 8.938 -19.141 -0.562 1 96.06 256 THR A N 1
ATOM 1883 C CA . THR A 1 256 ? 9.797 -19.312 -1.729 1 96.06 256 THR A CA 1
ATOM 1884 C C . THR A 1 256 ? 9.906 -18.016 -2.523 1 96.06 256 THR A C 1
ATOM 1886 O O . THR A 1 256 ? 11.008 -17.578 -2.865 1 96.06 256 THR A O 1
ATOM 1889 N N . SER A 1 257 ? 8.75 -17.375 -2.773 1 96.81 257 SER A N 1
ATOM 1890 C CA . SER A 1 257 ? 8.758 -16.125 -3.523 1 96.81 257 SER A CA 1
ATOM 1891 C C . SER A 1 257 ? 9.508 -15.023 -2.771 1 96.81 257 SER A C 1
ATOM 1893 O O . SER A 1 257 ? 10.125 -14.156 -3.387 1 96.81 257 SER A O 1
ATOM 1895 N N . THR A 1 258 ? 9.43 -15.031 -1.456 1 96 258 THR A N 1
ATOM 1896 C CA . THR A 1 258 ? 10.172 -14.086 -0.627 1 96 258 THR A CA 1
ATOM 1897 C C . THR A 1 258 ? 11.672 -14.227 -0.855 1 96 258 THR A C 1
ATOM 1899 O O . THR A 1 258 ? 12.398 -13.227 -0.882 1 96 258 THR A O 1
ATOM 1902 N N . GLU A 1 259 ? 12.117 -15.422 -1.131 1 94.44 259 GLU A N 1
ATOM 1903 C CA . GLU A 1 259 ? 13.547 -15.695 -1.244 1 94.44 259 GLU A CA 1
ATOM 1904 C C . GLU A 1 259 ? 14.047 -15.453 -2.666 1 94.44 259 GLU A C 1
ATOM 1906 O O . GLU A 1 259 ? 15.25 -15.445 -2.914 1 94.44 259 GLU A O 1
ATOM 1911 N N . LEU A 1 260 ? 13.18 -15.305 -3.602 1 95.19 260 LEU A N 1
ATOM 1912 C CA . LEU A 1 260 ? 13.562 -14.914 -4.953 1 95.19 260 LEU A CA 1
ATOM 1913 C C . LEU A 1 260 ? 13.836 -13.422 -5.035 1 95.19 260 LEU A C 1
ATOM 1915 O O . LEU A 1 260 ? 12.953 -12.609 -4.738 1 95.19 260 LEU A O 1
ATOM 1919 N N . TRP A 1 261 ? 15.039 -13.031 -5.422 1 95.69 261 TRP A N 1
ATOM 1920 C CA . TRP A 1 261 ? 15.492 -11.641 -5.395 1 95.69 261 TRP A CA 1
ATOM 1921 C C . TRP A 1 261 ? 15.203 -11 -4.047 1 95.69 261 TRP A C 1
ATOM 1923 O O . TRP A 1 261 ? 14.461 -10.016 -3.967 1 95.69 261 TRP A O 1
ATOM 1933 N N . PRO A 1 262 ? 15.773 -11.555 -3.033 1 93.56 262 PRO A N 1
ATOM 1934 C CA . PRO A 1 262 ? 15.508 -11.055 -1.683 1 93.56 262 PRO A CA 1
ATOM 1935 C C . PRO A 1 262 ? 15.867 -9.578 -1.517 1 93.56 262 PRO A C 1
ATOM 1937 O O . PRO A 1 262 ? 16.859 -9.117 -2.08 1 93.56 262 PRO A O 1
ATOM 1940 N N . VAL A 1 263 ? 15.047 -8.93 -0.864 1 90.69 263 VAL A N 1
ATOM 1941 C CA . VAL A 1 263 ? 15.273 -7.523 -0.555 1 90.69 263 VAL A CA 1
ATOM 1942 C C . VAL A 1 263 ? 15.328 -7.328 0.959 1 90.69 263 VAL A C 1
ATOM 1944 O O . VAL A 1 263 ? 14.406 -7.73 1.677 1 90.69 263 VAL A O 1
ATOM 1947 N N . GLY A 1 264 ? 16.406 -6.887 1.418 1 82.12 264 GLY A N 1
ATOM 1948 C CA . GLY A 1 264 ? 16.531 -6.535 2.822 1 82.12 264 GLY A CA 1
ATOM 1949 C C . GLY A 1 264 ? 16.219 -5.074 3.1 1 82.12 264 GLY A C 1
ATOM 1950 O O . GLY A 1 264 ? 16.219 -4.25 2.184 1 82.12 264 GLY A O 1
ATOM 1951 N N . LEU A 1 265 ? 15.883 -4.809 4.363 1 75.5 265 LEU A N 1
ATOM 1952 C CA . LEU A 1 265 ? 15.578 -3.439 4.766 1 75.5 265 LEU A CA 1
ATOM 1953 C C . LEU A 1 265 ? 16.766 -2.516 4.465 1 75.5 265 LEU A C 1
ATOM 1955 O O . LEU A 1 265 ? 16.562 -1.337 4.16 1 75.5 265 LEU A O 1
ATOM 1959 N N . GLU A 1 266 ? 17.953 -3.09 4.527 1 70.69 266 GLU A N 1
ATOM 1960 C CA . GLU A 1 266 ? 19.156 -2.322 4.25 1 70.69 266 GLU A CA 1
ATOM 1961 C C . GLU A 1 266 ? 19.203 -1.852 2.801 1 70.69 266 GLU A C 1
ATOM 1963 O O . GLU A 1 266 ? 19.891 -0.883 2.473 1 70.69 266 GLU A O 1
ATOM 1968 N N . ASP A 1 267 ? 18.469 -2.574 1.989 1 71.5 267 ASP A N 1
ATOM 1969 C CA . ASP A 1 267 ? 18.438 -2.238 0.569 1 71.5 267 ASP A CA 1
ATOM 1970 C C . ASP A 1 267 ? 17.547 -1.03 0.307 1 71.5 267 ASP A C 1
ATOM 1972 O O . ASP A 1 267 ? 17.594 -0.437 -0.772 1 71.5 267 ASP A O 1
ATOM 1976 N N . LEU A 1 268 ? 16.609 -0.723 1.229 1 69.94 268 LEU A N 1
ATOM 1977 C CA . LEU A 1 268 ? 15.695 0.407 1.071 1 69.94 268 LEU A CA 1
ATOM 1978 C C . LEU A 1 268 ? 16.391 1.718 1.422 1 69.94 268 LEU A C 1
ATOM 1980 O O . LEU A 1 268 ? 15.992 2.783 0.94 1 69.94 268 LEU A O 1
ATOM 1984 N N . GLU A 1 269 ? 17.188 1.773 2.627 1 57.41 269 GLU A N 1
ATOM 1985 C CA . GLU A 1 269 ? 17.828 2.93 3.25 1 57.41 269 GLU A CA 1
ATOM 1986 C C . GLU A 1 269 ? 18.859 3.564 2.312 1 57.41 269 GLU A C 1
ATOM 1988 O O . GLU A 1 269 ? 19.062 4.777 2.348 1 57.41 269 GLU A O 1
ATOM 1993 N N . VAL A 1 270 ? 19.766 2.697 1.77 1 46.84 270 VAL A N 1
ATOM 1994 C CA . VAL A 1 270 ? 21.109 3.178 1.465 1 46.84 270 VAL A CA 1
ATOM 1995 C C . VAL A 1 270 ? 21.031 4.488 0.685 1 46.84 270 VAL A C 1
ATOM 1997 O O . VAL A 1 270 ? 21.734 5.445 0.989 1 46.84 270 VAL A O 1
ATOM 2000 N N . SER A 1 271 ? 20.469 4.484 -0.418 1 45.09 271 SER A N 1
ATOM 2001 C CA . SER A 1 271 ? 20.781 5.66 -1.225 1 45.09 271 SER A CA 1
ATOM 2002 C C . SER A 1 271 ? 20.094 6.902 -0.68 1 45.09 271 SER A C 1
ATOM 2004 O O . SER A 1 271 ? 20.641 8.008 -0.747 1 45.09 271 SER A O 1
ATOM 2006 N N . ASP A 1 272 ? 18.906 6.77 -0.138 1 43.75 272 ASP A N 1
ATOM 2007 C CA . ASP A 1 272 ? 18.172 8.008 0.058 1 43.75 272 ASP A CA 1
ATOM 2008 C C . ASP A 1 272 ? 18.391 8.57 1.461 1 43.75 272 ASP A C 1
ATOM 2010 O O . ASP A 1 272 ? 18.094 9.734 1.727 1 43.75 272 ASP A O 1
ATOM 2014 N N . LEU A 1 273 ? 18.625 7.711 2.43 1 42.34 273 LEU A N 1
ATOM 2015 C CA . LEU A 1 273 ? 18.75 8.219 3.791 1 42.34 273 LEU A CA 1
ATOM 2016 C C . LEU A 1 273 ? 20.172 8.727 4.039 1 42.34 273 LEU A C 1
ATOM 2018 O O . LEU A 1 273 ? 20.469 9.242 5.121 1 42.34 273 LEU A O 1
ATOM 2022 N N . GLY A 1 274 ? 20.875 8.805 3.07 1 41.38 274 GLY A N 1
ATOM 2023 C CA . GLY A 1 274 ? 22.188 9.414 3.236 1 41.38 274 GLY A CA 1
ATOM 2024 C C . GLY A 1 274 ? 23.031 8.719 4.277 1 41.38 274 GLY A C 1
ATOM 2025 O O . GLY A 1 274 ? 23.938 9.32 4.852 1 41.38 274 GLY A O 1
ATOM 2026 N N . PHE A 1 275 ? 22.703 7.641 4.902 1 37.59 275 PHE A N 1
ATOM 2027 C CA . PHE A 1 275 ? 23.594 7.043 5.891 1 37.59 275 PHE A CA 1
ATOM 2028 C C . PHE A 1 275 ? 24.844 6.504 5.23 1 37.59 275 PHE A C 1
ATOM 2030 O O . PHE A 1 275 ? 25.703 5.91 5.895 1 37.59 275 PHE A O 1
ATOM 2037 N N . SER A 1 276 ? 25.078 6.691 3.957 1 32.09 276 SER A N 1
ATOM 2038 C CA . SER A 1 276 ? 26.406 6.25 3.557 1 32.09 276 SER A CA 1
ATOM 2039 C C . SER A 1 276 ? 27.5 7.102 4.207 1 32.09 276 SER A C 1
ATOM 2041 O O . SER A 1 276 ? 27.312 8.297 4.418 1 32.09 276 SER A O 1
ATOM 2043 N N . MET B 1 1 ? -2.953 2.693 -16.906 1 67.94 1 MET B N 1
ATOM 2044 C CA . MET B 1 1 ? -2.617 3.105 -15.547 1 67.94 1 MET B CA 1
ATOM 2045 C C . MET B 1 1 ? -1.516 4.16 -15.555 1 67.94 1 MET B C 1
ATOM 2047 O O . MET B 1 1 ? -0.58 4.082 -16.359 1 67.94 1 MET B O 1
ATOM 2051 N N . ASP B 1 2 ? -1.765 5.281 -14.805 1 72 2 ASP B N 1
ATOM 2052 C CA . ASP B 1 2 ? -0.755 6.309 -14.57 1 72 2 ASP B CA 1
ATOM 2053 C C . ASP B 1 2 ? -0.838 6.84 -13.141 1 72 2 ASP B C 1
ATOM 2055 O O . ASP B 1 2 ? -1.794 7.527 -12.781 1 72 2 ASP B O 1
ATOM 2059 N N . VAL B 1 3 ? 0.26 6.523 -12.391 1 75.44 3 VAL B N 1
ATOM 2060 C CA . VAL B 1 3 ? 0.188 6.848 -10.969 1 75.44 3 VAL B CA 1
ATOM 2061 C C . VAL B 1 3 ? 1.018 8.094 -10.68 1 75.44 3 VAL B C 1
ATOM 2063 O O . VAL B 1 3 ? 1.117 8.531 -9.531 1 75.44 3 VAL B O 1
ATOM 2066 N N . ARG B 1 4 ? 1.458 8.758 -11.781 1 81.75 4 ARG B N 1
ATOM 2067 C CA . ARG B 1 4 ? 2.287 9.945 -11.594 1 81.75 4 ARG B CA 1
ATOM 2068 C C . ARG B 1 4 ? 1.431 11.164 -11.266 1 81.75 4 ARG B C 1
ATOM 2070 O O . ARG B 1 4 ? 0.34 11.328 -11.82 1 81.75 4 ARG B O 1
ATOM 2077 N N . LEU B 1 5 ? 1.991 11.945 -10.406 1 87.38 5 LEU B N 1
ATOM 2078 C CA . LEU B 1 5 ? 1.392 13.266 -10.242 1 87.38 5 LEU B CA 1
ATOM 2079 C C . LEU B 1 5 ? 1.571 14.109 -11.5 1 87.38 5 LEU B C 1
ATOM 2081 O O . LEU B 1 5 ? 2.623 14.055 -12.141 1 87.38 5 LEU B O 1
ATOM 2085 N N . THR B 1 6 ? 0.548 14.844 -11.805 1 90.44 6 THR B N 1
ATOM 2086 C CA . THR B 1 6 ? 0.696 15.812 -12.875 1 90.44 6 THR B CA 1
ATOM 2087 C C . THR B 1 6 ? 1.698 16.906 -12.492 1 90.44 6 THR B C 1
ATOM 2089 O O . THR B 1 6 ? 2.092 17 -11.328 1 90.44 6 THR B O 1
ATOM 2092 N N . ALA B 1 7 ? 2.105 17.688 -13.461 1 92.44 7 ALA B N 1
ATOM 2093 C CA . ALA B 1 7 ? 3.027 18.797 -13.203 1 92.44 7 ALA B CA 1
ATOM 2094 C C . ALA B 1 7 ? 2.436 19.781 -12.195 1 92.44 7 ALA B C 1
ATOM 2096 O O . ALA B 1 7 ? 3.141 20.281 -11.32 1 92.44 7 ALA B O 1
ATOM 2097 N N . GLU B 1 8 ? 1.19 20.047 -12.367 1 95.12 8 GLU B N 1
ATOM 2098 C CA . GLU B 1 8 ? 0.501 20.953 -11.453 1 95.12 8 GLU B CA 1
ATOM 2099 C C . GLU B 1 8 ? 0.438 20.375 -10.047 1 95.12 8 GLU B C 1
ATOM 2101 O O . GLU B 1 8 ? 0.642 21.094 -9.062 1 95.12 8 GLU B O 1
ATOM 2106 N N . GLN B 1 9 ? 0.176 19.109 -9.922 1 95.31 9 GLN B N 1
ATOM 2107 C CA . GLN B 1 9 ? 0.13 18.422 -8.633 1 95.31 9 GLN B CA 1
ATOM 2108 C C . GLN B 1 9 ? 1.507 18.406 -7.973 1 95.31 9 GLN B C 1
ATOM 2110 O O . GLN B 1 9 ? 1.625 18.594 -6.762 1 95.31 9 GLN B O 1
ATOM 2115 N N . GLN B 1 10 ? 2.494 18.219 -8.789 1 95.62 10 GLN B N 1
ATOM 2116 C CA . GLN B 1 10 ? 3.857 18.234 -8.273 1 95.62 10 GLN B CA 1
ATOM 2117 C C . GLN B 1 10 ? 4.23 19.625 -7.762 1 95.62 10 GLN B C 1
ATOM 2119 O O . GLN B 1 10 ? 4.902 19.766 -6.738 1 95.62 10 GLN B O 1
ATOM 2124 N N . GLN B 1 11 ? 3.846 20.594 -8.492 1 97.38 11 GLN B N 1
ATOM 2125 C CA . GLN B 1 11 ? 4.094 21.969 -8.078 1 97.38 11 GLN B CA 1
ATOM 2126 C C . GLN B 1 11 ? 3.383 22.281 -6.762 1 97.38 11 GLN B C 1
ATOM 2128 O O . GLN B 1 11 ? 3.939 22.953 -5.891 1 97.38 11 GLN B O 1
ATOM 2133 N N . LEU B 1 12 ? 2.193 21.797 -6.609 1 98 12 LEU B N 1
ATOM 2134 C CA . LEU B 1 12 ? 1.44 21.969 -5.371 1 98 12 LEU B CA 1
ATOM 2135 C C . LEU B 1 12 ? 2.15 21.297 -4.207 1 98 12 LEU B C 1
ATOM 2137 O O . LEU B 1 12 ? 2.244 21.859 -3.115 1 98 12 LEU B O 1
ATOM 2141 N N . ARG B 1 13 ? 2.619 20.125 -4.453 1 98 13 ARG B N 1
ATOM 2142 C CA . ARG B 1 13 ? 3.348 19.391 -3.424 1 98 13 ARG B CA 1
ATOM 2143 C C . ARG B 1 13 ? 4.582 20.156 -2.971 1 98 13 ARG B C 1
ATOM 2145 O O . ARG B 1 13 ? 4.828 20.297 -1.771 1 98 13 ARG B O 1
ATOM 2152 N N . GLU B 1 14 ? 5.309 20.656 -3.861 1 98.12 14 GLU B N 1
ATOM 2153 C CA . GLU B 1 14 ? 6.52 21.406 -3.551 1 98.12 14 GLU B CA 1
ATOM 2154 C C . GLU B 1 14 ? 6.199 22.688 -2.789 1 98.12 14 GLU B C 1
ATOM 2156 O O . GLU B 1 14 ? 6.898 23.047 -1.839 1 98.12 14 GLU B O 1
ATOM 2161 N N . ALA B 1 15 ? 5.199 23.344 -3.25 1 98.56 15 ALA B N 1
ATOM 2162 C CA . ALA B 1 15 ? 4.793 24.578 -2.582 1 98.56 15 ALA B CA 1
ATOM 2163 C C . ALA B 1 15 ? 4.332 24.312 -1.154 1 98.56 15 ALA B C 1
ATOM 2165 O O . ALA B 1 15 ? 4.699 25.031 -0.227 1 98.56 15 ALA B O 1
ATOM 2166 N N . ALA B 1 16 ? 3.531 23.281 -0.949 1 98.75 16 ALA B N 1
ATOM 2167 C CA . ALA B 1 16 ? 3.045 22.922 0.379 1 98.75 16 ALA B CA 1
ATOM 2168 C C . ALA B 1 16 ? 4.191 22.484 1.282 1 98.75 16 ALA B C 1
ATOM 2170 O O . ALA B 1 16 ? 4.23 22.828 2.465 1 98.75 16 ALA B O 1
ATOM 2171 N N . ALA B 1 17 ? 5.074 21.719 0.703 1 98.56 17 ALA B N 1
ATOM 2172 C CA . ALA B 1 17 ? 6.25 21.281 1.452 1 98.56 17 ALA B CA 1
ATOM 2173 C C . ALA B 1 17 ? 7.082 22.484 1.911 1 98.56 17 ALA B C 1
ATOM 2175 O O . ALA B 1 17 ? 7.504 22.547 3.066 1 98.56 17 ALA B O 1
ATOM 2176 N N . LYS B 1 18 ? 7.301 23.391 0.999 1 98.5 18 LYS B N 1
ATOM 2177 C CA . LYS B 1 18 ? 8.094 24.578 1.314 1 98.5 18 LYS B CA 1
ATOM 2178 C C . LYS B 1 18 ? 7.43 25.406 2.406 1 98.5 18 LYS B C 1
ATOM 2180 O O . LYS B 1 18 ? 8.102 25.875 3.326 1 98.5 18 LYS B O 1
ATOM 2185 N N . LEU B 1 19 ? 6.176 25.625 2.283 1 98.5 19 LEU B N 1
ATOM 2186 C CA . LEU B 1 19 ? 5.441 26.375 3.293 1 98.5 19 LEU B CA 1
ATOM 2187 C C . LEU B 1 19 ? 5.566 25.719 4.66 1 98.5 19 LEU B C 1
ATOM 2189 O O . LEU B 1 19 ? 5.82 26.391 5.66 1 98.5 19 LEU B O 1
ATOM 2193 N N . ALA B 1 20 ? 5.418 24.391 4.738 1 98.44 20 ALA B N 1
ATOM 2194 C CA . ALA B 1 20 ? 5.516 23.656 5.992 1 98.44 20 ALA B CA 1
ATOM 2195 C C . ALA B 1 20 ? 6.922 23.75 6.578 1 98.44 20 ALA B C 1
ATOM 2197 O O . ALA B 1 20 ? 7.082 23.922 7.789 1 98.44 20 ALA B O 1
ATOM 2198 N N . ASP B 1 21 ? 7.91 23.641 5.711 1 97.88 21 ASP B N 1
ATOM 2199 C CA . ASP B 1 21 ? 9.297 23.719 6.152 1 97.88 21 ASP B CA 1
ATOM 2200 C C . ASP B 1 21 ? 9.625 25.109 6.691 1 97.88 21 ASP B C 1
ATOM 2202 O O . ASP B 1 21 ? 10.352 25.234 7.68 1 97.88 21 ASP B O 1
ATOM 2206 N N . ASP B 1 22 ? 9.094 26.125 6.066 1 97.56 22 ASP B N 1
ATOM 2207 C CA . ASP B 1 22 ? 9.438 27.5 6.391 1 97.56 22 ASP B CA 1
ATOM 2208 C C . ASP B 1 22 ? 8.688 27.969 7.633 1 97.56 22 ASP B C 1
ATOM 2210 O O . ASP B 1 22 ? 9.211 28.781 8.414 1 97.56 22 ASP B O 1
ATOM 2214 N N . LEU B 1 23 ? 7.477 27.484 7.797 1 96.88 23 LEU B N 1
ATOM 2215 C CA . LEU B 1 23 ? 6.633 28.172 8.766 1 96.88 23 LEU B CA 1
ATOM 2216 C C . LEU B 1 23 ? 6.141 27.203 9.836 1 96.88 23 LEU B C 1
ATOM 2218 O O . LEU B 1 23 ? 5.555 27.625 10.844 1 96.88 23 LEU B O 1
ATOM 2222 N N . GLY B 1 24 ? 6.324 25.891 9.617 1 96.38 24 GLY B N 1
ATOM 2223 C CA . GLY B 1 24 ? 5.977 24.938 10.664 1 96.38 24 GLY B CA 1
ATOM 2224 C C . GLY B 1 24 ? 6.863 25.047 11.891 1 96.38 24 GLY B C 1
ATOM 2225 O O . GLY B 1 24 ? 7.902 25.703 11.852 1 96.38 24 GLY B O 1
ATOM 2226 N N . PRO B 1 25 ? 6.391 24.469 12.984 1 96.94 25 PRO B N 1
ATOM 2227 C CA . PRO B 1 25 ? 7.207 24.531 14.195 1 96.94 25 PRO B CA 1
ATOM 2228 C C . PRO B 1 25 ? 8.469 23.672 14.102 1 96.94 25 PRO B C 1
ATOM 2230 O O . PRO B 1 25 ? 8.406 22.531 13.648 1 96.94 25 PRO B O 1
ATOM 2233 N N . GLY B 1 26 ? 9.625 24.266 14.57 1 95.38 26 GLY B N 1
ATOM 2234 C CA . GLY B 1 26 ? 10.883 23.547 14.617 1 95.38 26 GLY B CA 1
ATOM 2235 C C . GLY B 1 26 ? 11.156 22.906 15.969 1 95.38 26 GLY B C 1
ATOM 2236 O O . GLY B 1 26 ? 12.117 22.156 16.125 1 95.38 26 GLY B O 1
ATOM 2237 N N . SER B 1 27 ? 10.391 23.312 16.953 1 95.75 27 SER B N 1
ATOM 2238 C CA . SER B 1 27 ? 10.492 22.797 18.312 1 95.75 27 SER B CA 1
ATOM 2239 C C . SER B 1 27 ? 9.133 22.797 19 1 95.75 27 SER B C 1
ATOM 2241 O O . SER B 1 27 ? 8.188 23.406 18.516 1 95.75 27 SER B O 1
ATOM 2243 N N . VAL B 1 28 ? 9.078 22.031 20.109 1 95.56 28 VAL B N 1
ATOM 2244 C CA . VAL B 1 28 ? 7.836 21.953 20.875 1 95.56 28 VAL B CA 1
ATOM 2245 C C . VAL B 1 28 ? 7.469 23.328 21.422 1 95.56 28 VAL B C 1
ATOM 2247 O O . VAL B 1 28 ? 6.293 23.703 21.438 1 95.56 28 VAL B O 1
ATOM 2250 N N . HIS B 1 29 ? 8.445 24.141 21.766 1 94.81 29 HIS B N 1
ATOM 2251 C CA . HIS B 1 29 ? 8.211 25.469 22.312 1 94.81 29 HIS B CA 1
ATOM 2252 C C . HIS B 1 29 ? 7.535 26.375 21.297 1 94.81 29 HIS B C 1
ATOM 2254 O O . HIS B 1 29 ? 6.727 27.234 21.656 1 94.81 29 HIS B O 1
ATOM 2260 N N . GLU B 1 30 ? 7.801 26.156 20.031 1 96.31 30 GLU B N 1
ATOM 2261 C CA . GLU B 1 30 ? 7.273 27 18.969 1 96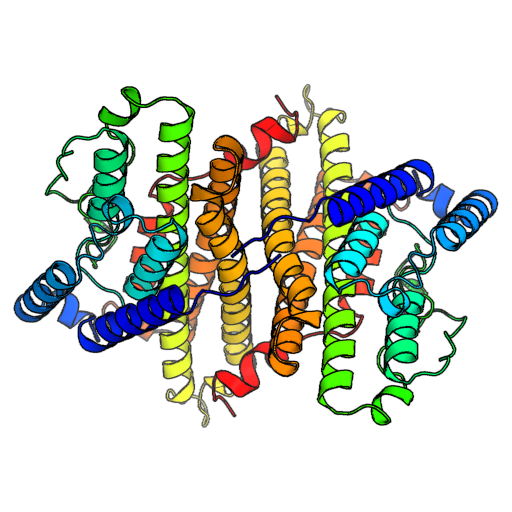.31 30 GLU B CA 1
ATOM 2262 C C . GLU B 1 30 ? 5.789 26.75 18.734 1 96.31 30 GLU B C 1
ATOM 2264 O O . GLU B 1 30 ? 5.113 27.531 18.078 1 96.31 30 GLU B O 1
ATOM 2269 N N . LEU B 1 31 ? 5.277 25.688 19.344 1 95.38 31 LEU B N 1
ATOM 2270 C CA . LEU B 1 31 ? 3.854 25.391 19.234 1 95.38 31 LEU B CA 1
ATOM 2271 C C . LEU B 1 31 ? 3.029 26.422 20 1 95.38 31 LEU B C 1
ATOM 2273 O O . LEU B 1 31 ? 1.826 26.562 19.766 1 95.38 31 LEU B O 1
ATOM 2277 N N . GLU B 1 32 ? 3.713 27.172 20.875 1 94 32 GLU B N 1
ATOM 2278 C CA . GLU B 1 32 ? 3.021 28.172 21.672 1 94 32 GLU B CA 1
ATOM 2279 C C . GLU B 1 32 ? 3.34 29.578 21.203 1 94 32 GLU B C 1
ATOM 2281 O O . GLU B 1 32 ? 2.846 30.562 21.766 1 94 32 GLU B O 1
ATOM 2286 N N . ASP B 1 33 ? 4.156 29.672 20.188 1 96.12 33 ASP B N 1
ATOM 2287 C CA . ASP B 1 33 ? 4.531 30.969 19.641 1 96.12 33 ASP B CA 1
ATOM 2288 C C . ASP B 1 33 ? 3.391 31.562 18.812 1 96.12 33 ASP B C 1
ATOM 2290 O O . ASP B 1 33 ? 3.275 31.312 17.625 1 96.12 33 ASP B O 1
ATOM 2294 N N . ARG B 1 34 ? 2.641 32.469 19.375 1 95.62 34 ARG B N 1
ATOM 2295 C CA . ARG B 1 34 ? 1.436 33 18.766 1 95.62 34 ARG B CA 1
ATOM 2296 C C . ARG B 1 34 ? 1.772 33.812 17.516 1 95.62 34 ARG B C 1
ATOM 2298 O O . ARG B 1 34 ? 0.997 33.844 16.562 1 95.62 34 ARG B O 1
ATOM 2305 N N . GLY B 1 35 ? 2.891 34.469 17.594 1 96.94 35 GLY B N 1
ATOM 2306 C CA . GLY B 1 35 ? 3.318 35.219 16.422 1 96.94 35 GLY B CA 1
ATOM 2307 C C . GLY B 1 35 ? 3.609 34.344 15.227 1 96.94 35 GLY B C 1
ATOM 2308 O O . GLY B 1 35 ? 3.17 34.625 14.109 1 96.94 35 GLY B O 1
ATOM 2309 N N . ARG B 1 36 ? 4.289 33.281 15.43 1 97.06 36 ARG B N 1
ATOM 2310 C CA . ARG B 1 36 ? 4.586 32.312 14.375 1 97.06 36 ARG B CA 1
ATOM 2311 C C . ARG B 1 36 ? 3.305 31.703 13.82 1 97.06 36 ARG B C 1
ATOM 2313 O O . ARG B 1 36 ? 3.135 31.594 12.602 1 97.06 36 ARG B O 1
ATOM 2320 N N . ILE B 1 37 ? 2.418 31.344 14.672 1 96.75 37 ILE B N 1
ATOM 2321 C CA . ILE B 1 37 ? 1.168 30.703 14.281 1 96.75 37 ILE B CA 1
ATOM 2322 C C . ILE B 1 37 ? 0.338 31.672 13.438 1 96.75 37 ILE B C 1
ATOM 2324 O O . ILE B 1 37 ? -0.253 31.266 12.43 1 96.75 37 ILE B O 1
ATOM 2328 N N . ALA B 1 38 ? 0.317 32.906 13.828 1 96.75 38 ALA B N 1
ATOM 2329 C CA . ALA B 1 38 ? -0.437 33.906 13.086 1 96.75 38 ALA B CA 1
ATOM 2330 C C . ALA B 1 38 ? 0.124 34.094 11.672 1 96.75 38 ALA B C 1
ATOM 2332 O O . ALA B 1 38 ? -0.634 34.219 10.711 1 96.75 38 ALA B O 1
ATOM 2333 N N . ARG B 1 39 ? 1.426 34.125 11.594 1 97.69 39 ARG B N 1
ATOM 2334 C CA . ARG B 1 39 ? 2.059 34.219 10.281 1 97.69 39 ARG B CA 1
ATOM 2335 C C . ARG B 1 39 ? 1.706 33.031 9.398 1 97.69 39 ARG B C 1
ATOM 2337 O O . ARG B 1 39 ? 1.41 33.188 8.219 1 97.69 39 ARG B O 1
ATOM 2344 N N . LEU B 1 40 ? 1.753 31.875 9.953 1 97.94 40 LEU B N 1
ATOM 2345 C CA . LEU B 1 40 ? 1.387 30.656 9.242 1 97.94 40 LEU B CA 1
ATOM 2346 C C . LEU B 1 40 ? -0.07 30.703 8.797 1 97.94 40 LEU B C 1
ATOM 2348 O O . LEU B 1 40 ? -0.384 30.391 7.645 1 97.94 40 LEU B O 1
ATOM 2352 N N . GLU B 1 41 ? -0.939 31.078 9.688 1 96.62 41 GLU B N 1
ATOM 2353 C CA . GLU B 1 41 ? -2.359 31.188 9.359 1 96.62 41 GLU B CA 1
ATOM 2354 C C . GLU B 1 41 ? -2.59 32.125 8.188 1 96.62 41 GLU B C 1
ATOM 2356 O O . GLU B 1 41 ? -3.33 31.812 7.258 1 96.62 41 GLU B O 1
ATOM 2361 N N . ASN B 1 42 ? -1.928 33.281 8.242 1 97.31 42 ASN B N 1
ATOM 2362 C CA . ASN B 1 42 ? -2.064 34.281 7.176 1 97.31 42 ASN B CA 1
ATOM 2363 C C . ASN B 1 42 ? -1.562 33.719 5.84 1 97.31 42 ASN B C 1
ATOM 2365 O O . ASN B 1 42 ? -2.189 33.938 4.805 1 97.31 42 ASN B O 1
ATOM 2369 N N . THR B 1 43 ? -0.463 33.062 5.898 1 98.25 43 THR B N 1
ATOM 2370 C CA . THR B 1 43 ? 0.129 32.531 4.68 1 98.25 43 THR B CA 1
ATOM 2371 C C . THR B 1 43 ? -0.754 31.422 4.086 1 98.25 43 THR B C 1
ATOM 2373 O O . THR B 1 43 ? -1.011 31.406 2.883 1 98.25 43 THR B O 1
ATOM 2376 N N . VAL B 1 44 ? -1.255 30.484 4.902 1 97.81 44 VAL B N 1
ATOM 2377 C CA . VAL B 1 44 ? -2.111 29.406 4.434 1 97.81 44 VAL B CA 1
ATOM 2378 C C . VAL B 1 44 ? -3.406 29.984 3.863 1 97.81 44 VAL B C 1
ATOM 2380 O O . VAL B 1 44 ? -3.883 29.547 2.814 1 97.81 44 VAL B O 1
ATOM 2383 N N . ALA B 1 45 ? -3.943 30.969 4.484 1 96.19 45 ALA B N 1
ATOM 2384 C CA . ALA B 1 45 ? -5.16 31.625 3.998 1 96.19 45 ALA B CA 1
ATOM 2385 C C . ALA B 1 45 ? -4.938 32.25 2.617 1 96.19 45 ALA B C 1
ATOM 2387 O O . ALA B 1 45 ? -5.828 32.188 1.764 1 96.19 45 ALA B O 1
ATOM 2388 N N . ALA B 1 46 ? -3.781 32.719 2.393 1 97.25 46 ALA B N 1
ATOM 2389 C CA . ALA B 1 46 ? -3.465 33.438 1.146 1 97.25 46 ALA B CA 1
ATOM 2390 C C . ALA B 1 46 ? -3.266 32.438 0.003 1 97.25 46 ALA B C 1
ATOM 2392 O O . ALA B 1 46 ? -3.418 32.781 -1.168 1 97.25 46 ALA B O 1
ATOM 2393 N N . THR B 1 47 ? -2.934 31.172 0.266 1 97.12 47 THR B N 1
ATOM 2394 C CA . THR B 1 47 ? -2.688 30.172 -0.772 1 97.12 47 THR B CA 1
ATOM 2395 C C . THR B 1 47 ? -3.998 29.734 -1.426 1 97.12 47 THR B C 1
ATOM 2397 O O . THR B 1 47 ? -3.996 29.203 -2.539 1 97.12 47 THR B O 1
ATOM 2400 N N . GLU B 1 48 ? -5.113 29.797 -0.655 1 95.88 48 GLU B N 1
ATOM 2401 C CA . GLU B 1 48 ? -6.434 29.328 -1.069 1 95.88 48 GLU B CA 1
ATOM 2402 C C . GLU B 1 48 ? -6.492 27.812 -1.117 1 95.88 48 GLU B C 1
ATOM 2404 O O . GLU B 1 48 ? -7.297 27.234 -1.854 1 95.88 48 GLU B O 1
ATOM 2409 N N . TRP B 1 49 ? -5.582 27.141 -0.403 1 98.19 49 TRP B N 1
ATOM 2410 C CA . TRP B 1 49 ? -5.555 25.688 -0.4 1 98.19 49 TRP B CA 1
ATOM 2411 C C . TRP B 1 49 ? -6.734 25.125 0.382 1 98.19 49 TRP B C 1
ATOM 2413 O O . TRP B 1 49 ? -7.059 23.938 0.262 1 98.19 49 TRP B O 1
ATOM 2423 N N . ARG B 1 50 ? -7.449 25.969 1.167 1 97.06 50 ARG B N 1
ATOM 2424 C CA . ARG B 1 50 ? -8.625 25.547 1.914 1 97.06 50 ARG B CA 1
ATOM 2425 C C . ARG B 1 50 ? -9.875 25.594 1.04 1 97.06 50 ARG B C 1
ATOM 2427 O O . ARG B 1 50 ? -10.953 25.172 1.47 1 97.06 50 ARG B O 1
ATOM 2434 N N . THR B 1 51 ? -9.75 26.016 -0.249 1 97.38 51 THR B N 1
ATOM 2435 C CA . THR B 1 51 ? -10.875 26.062 -1.183 1 97.38 51 THR B CA 1
ATOM 2436 C C . THR B 1 51 ? -10.555 25.281 -2.449 1 97.38 51 THR B C 1
ATOM 2438 O O . THR B 1 51 ? -11.086 25.578 -3.521 1 97.38 51 THR B O 1
ATOM 2441 N N . LEU B 1 52 ? -9.664 24.328 -2.338 1 98.31 52 LEU B N 1
ATOM 2442 C CA . LEU B 1 52 ? -9.211 23.547 -3.484 1 98.31 52 LEU B CA 1
ATOM 2443 C C . LEU B 1 52 ? -10.383 22.859 -4.176 1 98.31 52 LEU B C 1
ATOM 2445 O O . LEU B 1 52 ? -10.43 22.781 -5.406 1 98.31 52 LEU B O 1
ATOM 2449 N N . ARG B 1 53 ? -11.336 22.359 -3.418 1 98.06 53 ARG B N 1
ATOM 2450 C CA . ARG B 1 53 ? -12.398 21.562 -4.008 1 98.06 53 ARG B CA 1
ATOM 2451 C C . ARG B 1 53 ? -13.367 22.438 -4.801 1 98.06 53 ARG B C 1
ATOM 2453 O O . ARG B 1 53 ? -13.727 22.109 -5.93 1 98.06 53 ARG B O 1
ATOM 2460 N N . SER B 1 54 ? -13.758 23.547 -4.242 1 96.81 54 SER B N 1
ATOM 2461 C CA . SER B 1 54 ? -14.625 24.469 -4.977 1 96.81 54 SER B CA 1
ATOM 2462 C C . SER B 1 54 ? -13.914 25.047 -6.191 1 96.81 54 SER B C 1
ATOM 2464 O O . SER B 1 54 ? -14.562 25.484 -7.145 1 96.81 54 SER B O 1
ATOM 2466 N N . ASP B 1 55 ? -12.57 25 -6.18 1 96.94 55 ASP B N 1
ATOM 2467 C CA . ASP B 1 55 ? -11.781 25.484 -7.309 1 96.94 55 ASP B CA 1
ATOM 2468 C C . ASP B 1 55 ? -11.57 24.375 -8.344 1 96.94 55 ASP B C 1
ATOM 2470 O O . ASP B 1 55 ? -10.859 24.562 -9.328 1 96.94 55 ASP B O 1
ATOM 2474 N N . GLY B 1 56 ? -12.07 23.219 -8.07 1 96.69 56 GLY B N 1
ATOM 2475 C CA . GLY B 1 56 ? -12.086 22.188 -9.094 1 96.69 56 GLY B CA 1
ATOM 2476 C C . GLY B 1 56 ? -11.008 21.125 -8.883 1 96.69 56 GLY B C 1
ATOM 2477 O O . GLY B 1 56 ? -10.844 20.234 -9.719 1 96.69 56 GLY B O 1
ATOM 2478 N N . ALA B 1 57 ? -10.289 21.188 -7.773 1 97.44 57 ALA B N 1
ATOM 2479 C CA . ALA B 1 57 ? -9.219 20.234 -7.516 1 97.44 57 ALA B CA 1
ATOM 2480 C C . ALA B 1 57 ? -9.781 18.859 -7.133 1 97.44 57 ALA B C 1
ATOM 2482 O O . ALA B 1 57 ? -10.914 18.766 -6.652 1 97.44 57 ALA B O 1
ATOM 2483 N N . SER B 1 58 ? -9.039 17.828 -7.371 1 96.81 58 SER B N 1
ATOM 2484 C CA . SER B 1 58 ? -9.43 16.469 -7.023 1 96.81 58 SER B CA 1
ATOM 2485 C C . SER B 1 58 ? -8.984 16.109 -5.609 1 96.81 58 SER B C 1
ATOM 2487 O O . SER B 1 58 ? -8.32 16.906 -4.945 1 96.81 58 SER B O 1
ATOM 2489 N N . GLY B 1 59 ? -9.391 14.945 -5.133 1 97.75 59 GLY B N 1
ATOM 2490 C CA . GLY B 1 59 ? -8.953 14.422 -3.85 1 97.75 59 GLY B CA 1
ATOM 2491 C C . GLY B 1 59 ? -7.449 14.273 -3.748 1 97.75 59 GLY B C 1
ATOM 2492 O O . GLY B 1 59 ? -6.887 14.32 -2.652 1 97.75 59 GLY B O 1
ATOM 2493 N N . VAL B 1 60 ? -6.781 14.156 -4.895 1 97.25 60 VAL B N 1
ATOM 2494 C CA . VAL B 1 60 ? -5.328 14 -4.91 1 97.25 60 VAL B CA 1
ATOM 2495 C C . VAL B 1 60 ? -4.668 15.281 -4.398 1 97.25 60 VAL B C 1
ATOM 2497 O O . VAL B 1 60 ? -3.768 15.227 -3.557 1 97.25 60 VAL B O 1
ATOM 2500 N N . GLU B 1 61 ? -5.141 16.469 -4.887 1 98.38 61 GLU B N 1
ATOM 2501 C CA . GLU B 1 61 ? -4.555 17.719 -4.445 1 98.38 61 GLU B CA 1
ATOM 2502 C C . GLU B 1 61 ? -4.797 17.953 -2.955 1 98.38 61 GLU B C 1
ATOM 2504 O O . GLU B 1 61 ? -3.916 18.453 -2.248 1 98.38 61 GLU B O 1
ATOM 2509 N N . VAL B 1 62 ? -5.984 17.594 -2.5 1 98.69 62 VAL B N 1
ATOM 2510 C CA . VAL B 1 62 ? -6.293 17.719 -1.079 1 98.69 62 VAL B CA 1
ATOM 2511 C C . VAL B 1 62 ? -5.336 16.844 -0.263 1 98.69 62 VAL B C 1
ATOM 2513 O O . VAL B 1 62 ? -4.781 17.297 0.739 1 98.69 62 VAL B O 1
ATOM 2516 N N . ALA B 1 63 ? -5.129 15.625 -0.696 1 98.56 63 ALA B N 1
ATOM 2517 C CA . ALA B 1 63 ? -4.246 14.695 0.007 1 98.56 63 ALA B CA 1
ATOM 2518 C C . ALA B 1 63 ? -2.809 15.195 0.012 1 98.56 63 ALA B C 1
ATOM 2520 O O . ALA B 1 63 ? -2.096 15.055 1.009 1 98.56 63 ALA B O 1
ATOM 2521 N N . ILE B 1 64 ? -2.398 15.797 -1.084 1 98.38 64 ILE B N 1
ATOM 2522 C CA . ILE B 1 64 ? -1.047 16.328 -1.199 1 98.38 64 ILE B CA 1
ATOM 2523 C C . ILE B 1 64 ? -0.816 17.391 -0.124 1 98.38 64 ILE B C 1
ATOM 2525 O O . ILE B 1 64 ? 0.173 17.328 0.61 1 98.38 64 ILE B O 1
ATOM 2529 N N . VAL B 1 65 ? -1.709 18.312 -0.017 1 98.81 65 VAL B N 1
ATOM 2530 C CA . VAL B 1 65 ? -1.542 19.406 0.935 1 98.81 65 VAL B CA 1
ATOM 2531 C C . VAL B 1 65 ? -1.603 18.859 2.361 1 98.81 65 VAL B C 1
ATOM 2533 O O . VAL B 1 65 ? -0.751 19.188 3.191 1 98.81 65 VAL B O 1
ATOM 2536 N N . ALA B 1 66 ? -2.578 17.984 2.645 1 98.75 66 ALA B N 1
ATOM 2537 C CA . ALA B 1 66 ? -2.723 17.406 3.977 1 98.75 66 ALA B CA 1
ATOM 2538 C C . ALA B 1 66 ? -1.457 16.672 4.391 1 98.75 66 ALA B C 1
ATOM 2540 O O . ALA B 1 66 ? -1.014 16.766 5.539 1 98.75 66 ALA B O 1
ATOM 2541 N N . GLU B 1 67 ? -0.922 15.898 3.486 1 98.75 67 GLU B N 1
ATOM 2542 C CA . GLU B 1 67 ? 0.277 15.109 3.754 1 98.75 67 GLU B CA 1
ATOM 2543 C C . GLU B 1 67 ? 1.463 16 4.098 1 98.75 67 GLU B C 1
ATOM 2545 O O . GLU B 1 67 ? 2.146 15.781 5.098 1 98.75 67 GLU B O 1
ATOM 2550 N N . GLU B 1 68 ? 1.702 17.031 3.283 1 98.81 68 GLU B N 1
ATOM 2551 C CA . GLU B 1 68 ? 2.84 17.922 3.523 1 98.81 68 GLU B CA 1
ATOM 2552 C C . GLU B 1 68 ? 2.645 18.734 4.797 1 98.81 68 GLU B C 1
ATOM 2554 O O . GLU B 1 68 ? 3.605 19 5.52 1 98.81 68 GLU B O 1
ATOM 2559 N N . PHE B 1 69 ? 1.434 19.141 5.047 1 98.75 69 PHE B N 1
ATOM 2560 C CA . PHE B 1 69 ? 1.14 19.891 6.266 1 98.75 69 PHE B CA 1
ATOM 2561 C C . PHE B 1 69 ? 1.413 19.047 7.5 1 98.75 69 PHE B C 1
ATOM 2563 O O . PHE B 1 69 ? 1.982 19.531 8.477 1 98.75 69 PHE B O 1
ATOM 2570 N N . ALA B 1 70 ? 1.05 17.781 7.469 1 98.75 70 ALA B N 1
ATOM 2571 C CA . ALA B 1 70 ? 1.317 16.891 8.602 1 98.75 70 ALA B CA 1
ATOM 2572 C C . ALA B 1 70 ? 2.811 16.609 8.742 1 98.75 70 ALA B C 1
ATOM 2574 O O . ALA B 1 70 ? 3.346 16.594 9.852 1 98.75 70 ALA B O 1
ATOM 2575 N N . ARG B 1 71 ? 3.449 16.391 7.617 1 98.75 71 ARG B N 1
ATOM 2576 C CA . ARG B 1 71 ? 4.883 16.125 7.629 1 98.75 71 ARG B CA 1
ATOM 2577 C C . ARG B 1 71 ? 5.645 17.25 8.32 1 98.75 71 ARG B C 1
ATOM 2579 O O . ARG B 1 71 ? 6.586 17 9.07 1 98.75 71 ARG B O 1
ATOM 2586 N N . GLY B 1 72 ? 5.18 18.484 8.07 1 98.5 72 GLY B N 1
ATOM 2587 C CA . GLY B 1 72 ? 5.863 19.641 8.625 1 98.5 72 GLY B CA 1
ATOM 2588 C C . GLY B 1 72 ? 5.195 20.188 9.875 1 98.5 72 GLY B C 1
ATOM 2589 O O . GLY B 1 72 ? 5.457 21.312 10.281 1 98.5 72 GLY B O 1
ATOM 2590 N N . LEU B 1 73 ? 4.23 19.484 10.422 1 98.38 73 LEU B N 1
ATOM 2591 C CA . LEU B 1 73 ? 3.512 19.828 11.641 1 98.38 73 LEU B CA 1
ATOM 2592 C C . LEU B 1 73 ? 2.844 21.188 11.516 1 98.38 73 LEU B C 1
ATOM 2594 O O . LEU B 1 73 ? 2.838 21.969 12.469 1 98.38 73 LEU B O 1
ATOM 2598 N N . VAL B 1 74 ? 2.406 21.484 10.344 1 98.06 74 VAL B N 1
ATOM 2599 C CA . VAL B 1 74 ? 1.606 22.703 10.188 1 98.06 74 VAL B CA 1
ATOM 2600 C C . VAL B 1 74 ? 0.471 22.703 11.203 1 98.06 74 VAL B C 1
ATOM 2602 O O . VAL B 1 74 ? -0.336 21.766 11.25 1 98.06 74 VAL B O 1
ATOM 2605 N N . ASP B 1 75 ? 0.418 23.734 12.016 1 96.94 75 ASP B N 1
ATOM 2606 C CA . ASP B 1 75 ? -0.431 23.703 13.203 1 96.94 75 ASP B CA 1
ATOM 2607 C C . ASP B 1 75 ? -1.549 24.75 13.102 1 96.94 75 ASP B C 1
ATOM 2609 O O . ASP B 1 75 ? -1.843 25.438 14.078 1 96.94 75 ASP B O 1
ATOM 2613 N N . VAL B 1 76 ? -2.107 24.969 11.961 1 95 76 VAL B N 1
ATOM 2614 C CA . VAL B 1 76 ? -3.35 25.688 11.695 1 95 76 VAL B CA 1
ATOM 2615 C C . VAL B 1 76 ? -4.328 24.781 10.961 1 95 76 VAL B C 1
ATOM 2617 O O . VAL B 1 76 ? -3.916 23.812 10.312 1 95 76 VAL B O 1
ATOM 2620 N N . PRO B 1 77 ? -5.586 25.031 11.062 1 94.69 77 PRO B N 1
ATOM 2621 C CA . PRO B 1 77 ? -6.59 24.109 10.531 1 94.69 77 PRO B CA 1
ATOM 2622 C C . PRO B 1 77 ? -6.523 23.984 9.016 1 94.69 77 PRO B C 1
ATOM 2624 O O . PRO B 1 77 ? -6.371 24.984 8.312 1 94.69 77 PRO B O 1
ATOM 2627 N N . PHE B 1 78 ? -6.664 22.797 8.516 1 96.94 78 PHE B N 1
ATOM 2628 C CA . PHE B 1 78 ? -6.793 22.547 7.086 1 96.94 78 PHE B CA 1
ATOM 2629 C C . PHE B 1 78 ? -7.91 21.547 6.809 1 96.94 78 PHE B C 1
ATOM 2631 O O . PHE B 1 78 ? -8.766 21.781 5.957 1 96.94 78 PHE B O 1
ATOM 2638 N N . LEU B 1 79 ? -7.969 20.391 7.516 1 96.75 79 LEU B N 1
ATOM 2639 C CA . LEU B 1 79 ? -8.906 19.312 7.254 1 96.75 79 LEU B CA 1
ATOM 2640 C C . LEU B 1 79 ? -10.344 19.781 7.391 1 96.75 79 LEU B C 1
ATOM 2642 O O . LEU B 1 79 ? -11.172 19.547 6.508 1 96.75 79 LEU B O 1
ATOM 2646 N N . GLY B 1 80 ? -10.664 20.469 8.484 1 95 80 GLY B N 1
ATOM 2647 C CA . GLY B 1 80 ? -12.016 20.969 8.68 1 95 80 GLY B CA 1
ATOM 2648 C C . GLY B 1 80 ? -12.469 21.891 7.559 1 95 80 GLY B C 1
ATOM 2649 O O . GLY B 1 80 ? -13.453 21.594 6.871 1 95 80 GLY B O 1
ATOM 2650 N N . PRO B 1 81 ? -11.703 22.938 7.309 1 95.12 81 PRO B N 1
ATOM 2651 C CA . PRO B 1 81 ? -12.07 23.906 6.277 1 95.12 81 PRO B CA 1
ATOM 2652 C C . PRO B 1 81 ? -12.195 23.281 4.891 1 95.12 81 PRO B C 1
ATOM 2654 O O . PRO B 1 81 ? -13.109 23.609 4.137 1 95.12 81 PRO B O 1
ATOM 2657 N N . ILE B 1 82 ? -11.266 22.375 4.48 1 97.12 82 ILE B N 1
ATOM 2658 C CA . ILE B 1 82 ? -11.273 21.828 3.127 1 97.12 82 ILE B CA 1
ATOM 2659 C C . ILE B 1 82 ? -12.477 20.906 2.953 1 97.12 82 ILE B C 1
ATOM 2661 O O . ILE B 1 82 ? -13.07 20.828 1.874 1 97.12 82 ILE B O 1
ATOM 2665 N N . LEU B 1 83 ? -12.844 20.172 3.994 1 97.25 83 LEU B N 1
ATOM 2666 C CA . LEU B 1 83 ? -14.016 19.297 3.916 1 97.25 83 LEU B CA 1
ATOM 2667 C C . LEU B 1 83 ? -15.297 20.109 3.887 1 97.25 83 LEU B C 1
ATOM 2669 O O . LEU B 1 83 ? -16.266 19.734 3.221 1 97.25 83 LEU B O 1
ATOM 2673 N N . ALA B 1 84 ? -15.328 21.188 4.625 1 96.5 84 ALA B N 1
ATOM 2674 C CA . ALA B 1 84 ? -16.453 22.109 4.539 1 96.5 84 ALA B CA 1
ATOM 2675 C C . ALA B 1 84 ? -16.562 22.719 3.143 1 96.5 84 ALA B C 1
ATOM 2677 O O . ALA B 1 84 ? -17.656 22.906 2.623 1 96.5 84 ALA B O 1
ATOM 2678 N N . ASP B 1 85 ? -15.469 23.062 2.561 1 97.25 85 ASP B N 1
ATOM 2679 C CA . ASP B 1 85 ? -15.414 23.594 1.2 1 97.25 85 ASP B CA 1
ATOM 2680 C C . ASP B 1 85 ? -16.016 22.609 0.205 1 97.25 85 ASP B C 1
ATOM 2682 O O . ASP B 1 85 ? -16.797 23 -0.672 1 97.25 85 ASP B O 1
ATOM 2686 N N . ASP B 1 86 ? -15.617 21.344 0.329 1 98.06 86 ASP B N 1
ATOM 2687 C CA . ASP B 1 86 ? -16.156 20.312 -0.562 1 98.06 86 ASP B CA 1
ATOM 2688 C C . ASP B 1 86 ? -17.672 20.172 -0.389 1 98.06 86 ASP B C 1
ATOM 2690 O O . ASP B 1 86 ? -18.406 20.047 -1.371 1 98.06 86 ASP B O 1
ATOM 2694 N N . LEU B 1 87 ? -18.062 20.172 0.858 1 97.62 87 LEU B N 1
ATOM 2695 C CA . LEU B 1 87 ? -19.5 20.062 1.151 1 97.62 87 LEU B CA 1
ATOM 2696 C C . LEU B 1 87 ? -20.266 21.234 0.564 1 97.62 87 LEU B C 1
ATOM 2698 O O . LEU B 1 87 ? -21.312 21.062 -0.045 1 97.62 87 LEU B O 1
ATOM 2702 N N . ALA B 1 88 ? -19.766 22.406 0.751 1 97.44 88 ALA B N 1
ATOM 2703 C CA . ALA B 1 88 ? -20.391 23.609 0.214 1 97.44 88 ALA B CA 1
ATOM 2704 C C . ALA B 1 88 ? -20.516 23.531 -1.305 1 97.44 88 ALA B C 1
ATOM 2706 O O . ALA B 1 88 ? -21.547 23.906 -1.866 1 97.44 88 ALA B O 1
ATOM 2707 N N . GLN B 1 89 ? -19.469 23.078 -1.925 1 97.12 89 GLN B N 1
ATOM 2708 C CA . GLN B 1 89 ? -19.469 22.922 -3.377 1 97.12 89 GLN B CA 1
ATOM 2709 C C . GLN B 1 89 ? -20.562 21.969 -3.822 1 97.12 89 GLN B C 1
ATOM 2711 O O . GLN B 1 89 ? -21.297 22.234 -4.785 1 97.12 89 GLN B O 1
ATOM 2716 N N . ARG B 1 90 ? -20.703 20.859 -3.143 1 96.88 90 ARG B N 1
ATOM 2717 C CA . ARG B 1 90 ? -21.703 19.859 -3.494 1 96.88 90 ARG B CA 1
ATOM 2718 C C . ARG B 1 90 ? -23.109 20.375 -3.264 1 96.88 90 ARG B C 1
ATOM 2720 O O . ARG B 1 90 ? -24.031 20.031 -4.004 1 96.88 90 ARG B O 1
ATOM 2727 N N . LEU B 1 91 ? -23.266 21.188 -2.287 1 96.81 91 LEU B N 1
ATOM 2728 C CA . LEU B 1 91 ? -24.578 21.703 -1.919 1 96.81 91 LEU B CA 1
ATOM 2729 C C . LEU B 1 91 ? -24.906 22.969 -2.725 1 96.81 91 LEU B C 1
ATOM 2731 O O . LEU B 1 91 ? -26.078 23.344 -2.824 1 96.81 91 LEU B O 1
ATOM 2735 N N . GLY B 1 92 ? -23.922 23.609 -3.273 1 95.38 92 GLY B N 1
ATOM 2736 C CA . GLY B 1 92 ? -24.141 24.859 -3.988 1 95.38 92 GLY B CA 1
ATOM 2737 C C . GLY B 1 92 ? -24.438 26.031 -3.068 1 95.38 92 GLY B C 1
ATOM 2738 O O . GLY B 1 92 ? -25.094 26.984 -3.467 1 95.38 92 GLY B O 1
ATOM 2739 N N . ARG B 1 93 ? -24.031 25.859 -1.746 1 94.62 93 ARG B N 1
ATOM 2740 C CA . ARG B 1 93 ? -24.172 26.922 -0.762 1 94.62 93 ARG B CA 1
ATOM 2741 C C . ARG B 1 93 ? -23.094 26.828 0.312 1 94.62 93 ARG B C 1
ATOM 2743 O O . ARG B 1 93 ? -22.516 25.75 0.515 1 94.62 93 ARG B O 1
ATOM 2750 N N . ALA B 1 94 ? -22.969 27.922 0.972 1 91.25 94 ALA B N 1
ATOM 2751 C CA . ALA B 1 94 ? -21.938 27.969 2.008 1 91.25 94 ALA B CA 1
ATOM 2752 C C . ALA B 1 94 ? -22.312 27.094 3.197 1 91.25 94 ALA B C 1
ATOM 2754 O O . ALA B 1 94 ? -23.5 26.953 3.535 1 91.25 94 ALA B O 1
ATOM 2755 N N . VAL B 1 95 ? -21.375 26.438 3.744 1 91 95 VAL B N 1
ATOM 2756 C CA . VAL B 1 95 ? -2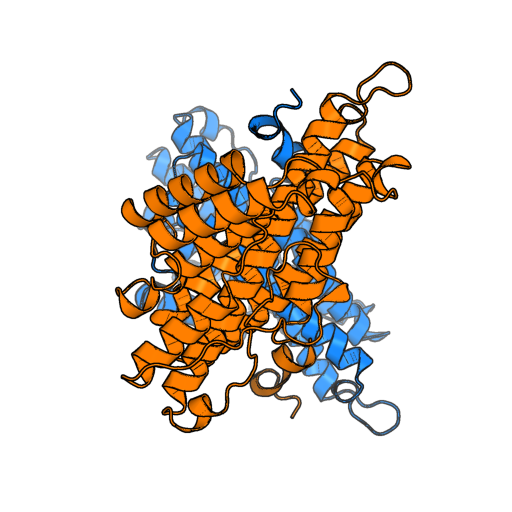1.5 25.625 4.957 1 91 95 VAL B CA 1
ATOM 2757 C C . VAL B 1 95 ? -20.562 26.172 6.031 1 91 95 VAL B C 1
ATOM 2759 O O . VAL B 1 95 ? -19.391 26.469 5.758 1 91 95 VAL B O 1
ATOM 2762 N N . ALA B 1 96 ? -21.062 26.391 7.199 1 83.38 96 ALA B N 1
ATOM 2763 C CA . ALA B 1 96 ? -20.281 26.969 8.297 1 83.38 96 ALA B CA 1
ATOM 2764 C C . ALA B 1 96 ? -19.234 25.969 8.805 1 83.38 96 ALA B C 1
ATOM 2766 O O . ALA B 1 96 ? -19.516 24.766 8.898 1 83.38 96 ALA B O 1
ATOM 2767 N N . VAL B 1 97 ? -18.109 26.469 8.969 1 81.69 97 VAL B N 1
ATOM 2768 C CA . VAL B 1 97 ? -17.047 25.719 9.633 1 81.69 97 VAL B CA 1
ATOM 2769 C C . VAL B 1 97 ? -17.031 26.047 11.117 1 81.69 97 VAL B C 1
ATOM 2771 O O . VAL B 1 97 ? -16.875 27.219 11.492 1 81.69 97 VAL B O 1
ATOM 2774 N N . PRO B 1 98 ? -17.219 25.062 11.938 1 75.69 98 PRO B N 1
ATOM 2775 C CA . PRO B 1 98 ? -17.203 25.375 13.367 1 75.69 98 PRO B CA 1
ATOM 2776 C C . PRO B 1 98 ? -15.836 25.906 13.828 1 75.69 98 PRO B C 1
ATOM 2778 O O . PRO B 1 98 ? -14.812 25.578 13.227 1 75.69 98 PRO B O 1
ATOM 2781 N N . ASP B 1 99 ? -15.867 26.984 14.656 1 64.31 99 ASP B N 1
ATOM 2782 C CA . ASP B 1 99 ? -14.633 27.531 15.211 1 64.31 99 ASP B CA 1
ATOM 2783 C C . ASP B 1 99 ? -13.859 26.453 15.992 1 64.31 99 ASP B C 1
ATOM 2785 O O . ASP B 1 99 ? -12.625 26.422 15.961 1 64.31 99 ASP B O 1
ATOM 2789 N N . ALA B 1 100 ? -14.664 25.844 17 1 58.47 100 ALA B N 1
ATOM 2790 C CA . ALA B 1 100 ? -13.953 25.078 18.016 1 58.47 100 ALA B CA 1
ATOM 2791 C C . ALA B 1 100 ? -13.672 23.656 17.547 1 58.47 100 ALA B C 1
ATOM 2793 O O . ALA B 1 100 ? -14.375 23.141 16.672 1 58.47 100 ALA B O 1
ATOM 2794 N N . ALA B 1 101 ? -12.359 23.281 17.891 1 54.69 101 ALA B N 1
ATOM 2795 C CA . ALA B 1 101 ? -11.82 21.953 17.656 1 54.69 101 ALA B CA 1
ATOM 2796 C C . ALA B 1 101 ? -12.82 20.875 18.062 1 54.69 101 ALA B C 1
ATOM 2798 O O . ALA B 1 101 ? -13.617 21.062 18.984 1 54.69 101 ALA B O 1
ATOM 2799 N N . ALA B 1 102 ? -13.172 20.078 17.234 1 50.72 102 ALA B N 1
ATOM 2800 C CA . ALA B 1 102 ? -13.805 18.859 17.734 1 50.72 102 ALA B CA 1
ATOM 2801 C C . ALA B 1 102 ? -13.164 18.406 19.047 1 50.72 102 ALA B C 1
ATOM 2803 O O . ALA B 1 102 ? -12.062 18.828 19.375 1 50.72 102 ALA B O 1
ATOM 2804 N N . GLY B 1 103 ? -13.859 17.734 19.984 1 45.25 103 GLY B N 1
ATOM 2805 C CA . GLY B 1 103 ? -13.578 17.109 21.266 1 45.25 103 GLY B CA 1
ATOM 2806 C C . GLY B 1 103 ? -12.148 16.625 21.391 1 45.25 103 GLY B C 1
ATOM 2807 O O . GLY B 1 103 ? -11.758 16.109 22.453 1 45.25 103 GLY B O 1
ATOM 2808 N N . THR B 1 104 ? -11.422 16.391 20.344 1 52.19 104 THR B N 1
ATOM 2809 C CA . THR B 1 104 ? -10.125 15.727 20.438 1 52.19 104 THR B CA 1
ATOM 2810 C C . THR B 1 104 ? -9.016 16.75 20.703 1 52.19 104 THR B C 1
ATOM 2812 O O . THR B 1 104 ? -7.832 16.438 20.562 1 52.19 104 THR B O 1
ATOM 2815 N N . ALA B 1 105 ? -9.391 18.125 21.094 1 53.31 105 ALA B N 1
ATOM 2816 C CA . ALA B 1 105 ? -8.57 19.312 21.312 1 53.31 105 ALA B CA 1
ATOM 2817 C C . ALA B 1 105 ? -7.473 19.047 22.344 1 53.31 105 ALA B C 1
ATOM 2819 O O . ALA B 1 105 ? -6.395 19.625 22.266 1 53.31 105 ALA B O 1
ATOM 2820 N N . GLY B 1 106 ? -7.492 17.906 22.891 1 65.75 106 GLY B N 1
ATOM 2821 C CA . GLY B 1 106 ? -6.496 17.75 23.938 1 65.75 106 GLY B CA 1
ATOM 2822 C C . GLY B 1 106 ? -5.324 16.875 23.531 1 65.75 106 GLY B C 1
ATOM 2823 O O . GLY B 1 106 ? -4.211 17.047 24.031 1 65.75 106 GLY B O 1
ATOM 2824 N N . VAL B 1 107 ? -5.461 16.078 22.547 1 82.94 107 VAL B N 1
ATOM 2825 C CA . VAL B 1 107 ? -4.371 15.148 22.25 1 82.94 107 VAL B CA 1
ATO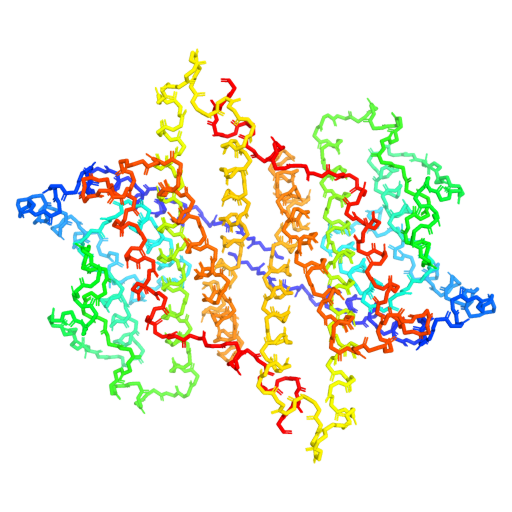M 2826 C C . VAL B 1 107 ? -3.457 15.766 21.188 1 82.94 107 VAL B C 1
ATOM 2828 O O . VAL B 1 107 ? -2.242 15.859 21.391 1 82.94 107 VAL B O 1
ATOM 2831 N N . ASP B 1 108 ? -4.039 16.297 20.156 1 90.94 108 ASP B N 1
ATOM 2832 C CA . ASP B 1 108 ? -3.273 16.938 19.094 1 90.94 108 ASP B CA 1
ATOM 2833 C C . ASP B 1 108 ? -2.85 18.344 19.484 1 90.94 108 ASP B C 1
ATOM 2835 O O . ASP B 1 108 ? -3.689 19.188 19.828 1 90.94 108 ASP B O 1
ATOM 2839 N N . LEU B 1 109 ? -1.622 18.609 19.453 1 91.56 109 LEU B N 1
ATOM 2840 C CA . LEU B 1 109 ? -1.081 19.906 19.859 1 91.56 109 LEU B CA 1
ATOM 2841 C C . LEU B 1 109 ? -0.985 20.844 18.656 1 91.56 109 LEU B C 1
ATOM 2843 O O . LEU B 1 109 ? -0.556 22 18.797 1 91.56 109 LEU B O 1
ATOM 2847 N N . THR B 1 110 ? -1.34 20.453 17.453 1 93.62 110 THR B N 1
ATOM 2848 C CA . THR B 1 110 ? -1.123 21.219 16.219 1 93.62 110 THR B CA 1
ATOM 2849 C C . THR B 1 110 ? -2.443 21.75 15.68 1 93.62 110 THR B C 1
ATOM 2851 O O . THR B 1 110 ? -2.477 22.375 14.617 1 93.62 110 THR B O 1
ATOM 2854 N N . ASN B 1 111 ? -3.564 21.547 16.297 1 90.06 111 ASN B N 1
ATOM 2855 C CA . ASN B 1 111 ? -4.871 22.031 15.867 1 90.06 111 ASN B CA 1
ATOM 2856 C C . ASN B 1 111 ? -5.27 21.453 14.508 1 90.06 111 ASN B C 1
ATOM 2858 O O . ASN B 1 111 ? -6.027 22.078 13.766 1 90.06 111 ASN B O 1
ATOM 2862 N N . SER B 1 112 ? -4.73 20.328 14.094 1 90.44 112 SER B N 1
ATOM 2863 C CA . SER B 1 112 ? -4.973 19.719 12.789 1 90.44 112 SER B CA 1
ATOM 2864 C C . SER B 1 112 ? -6.438 19.328 12.625 1 90.44 112 SER B C 1
ATOM 2866 O O . SER B 1 112 ? -6.949 19.281 11.508 1 90.44 112 SER B O 1
ATOM 2868 N N . ALA B 1 113 ? -7.117 19.109 13.75 1 90.12 113 ALA B N 1
ATOM 2869 C CA . ALA B 1 113 ? -8.5 18.641 13.688 1 90.12 113 ALA B CA 1
ATOM 2870 C C . ALA B 1 113 ? -9.477 19.766 13.992 1 90.12 113 ALA B C 1
ATOM 2872 O O . ALA B 1 113 ? -10.688 19.547 14.039 1 90.12 113 ALA B O 1
ATOM 2873 N N . ALA B 1 114 ? -8.945 20.906 14.164 1 89.38 114 ALA B N 1
ATOM 2874 C CA . ALA B 1 114 ? -9.828 22.047 14.438 1 89.38 114 ALA B CA 1
ATOM 2875 C C . ALA B 1 114 ? -10.797 22.281 13.281 1 89.38 114 ALA B C 1
ATOM 2877 O O . ALA B 1 114 ? -10.414 22.203 12.117 1 89.38 114 ALA B O 1
ATOM 2878 N N . GLY B 1 115 ? -12.062 22.422 13.617 1 88.69 115 GLY B N 1
ATOM 2879 C CA . GLY B 1 115 ? -13.094 22.719 12.641 1 88.69 115 GLY B CA 1
ATOM 2880 C C . GLY B 1 115 ? -13.641 21.469 11.961 1 88.69 115 GLY B C 1
ATOM 2881 O O . GLY B 1 115 ? -14.508 21.562 11.094 1 88.69 115 GLY B O 1
ATOM 2882 N N . VAL B 1 116 ? -13.164 20.328 12.289 1 92.38 116 VAL B N 1
ATOM 2883 C CA . VAL B 1 116 ? -13.617 19.094 11.648 1 92.38 116 VAL B CA 1
ATOM 2884 C C . VAL B 1 116 ? -14.969 18.688 12.211 1 92.38 116 VAL B C 1
ATOM 2886 O O . VAL B 1 116 ? -15.141 18.578 13.43 1 92.38 116 VAL B O 1
ATOM 2889 N N . LEU B 1 117 ? -15.93 18.547 11.406 1 91.69 117 LEU B N 1
ATOM 2890 C CA . LEU B 1 117 ? -17.203 17.906 11.703 1 91.69 117 LEU B CA 1
ATOM 2891 C C . LEU B 1 117 ? -17.312 16.578 10.969 1 91.69 117 LEU B C 1
ATOM 2893 O O . LEU B 1 117 ? -17.438 16.547 9.734 1 91.69 117 LEU B O 1
ATOM 2897 N N . GLN B 1 118 ? -17.297 15.555 11.719 1 92.94 118 GLN B N 1
ATOM 2898 C CA . GLN B 1 118 ? -17.219 14.234 11.094 1 92.94 118 GLN B CA 1
ATOM 2899 C C . GLN B 1 118 ? -18.531 13.867 10.406 1 92.94 118 GLN B C 1
ATOM 2901 O O . GLN B 1 118 ? -18.531 13.109 9.43 1 92.94 118 GLN B O 1
ATOM 2906 N N . SER B 1 119 ? -19.625 14.391 10.922 1 93.19 119 SER B N 1
ATOM 2907 C CA . SER B 1 119 ? -20.938 14.117 10.344 1 93.19 119 SER B CA 1
ATOM 2908 C C . SER B 1 119 ? -21.812 15.367 10.336 1 93.19 119 SER B C 1
ATOM 2910 O O . SER B 1 119 ? -22.797 15.453 11.078 1 93.19 119 SER B O 1
ATOM 2912 N N . PRO B 1 120 ? -21.438 16.25 9.469 1 93.44 120 PRO B N 1
ATOM 2913 C CA . PRO B 1 120 ? -22.281 17.438 9.375 1 93.44 120 PRO B CA 1
ATOM 2914 C C . PRO B 1 120 ? -23.719 17.109 8.953 1 93.44 120 PRO B C 1
ATOM 2916 O O . PRO B 1 120 ? -23.938 16.234 8.109 1 93.44 120 PRO B O 1
ATOM 2919 N N . ALA B 1 121 ? -24.641 17.781 9.5 1 93.69 121 ALA B N 1
ATOM 2920 C CA . ALA B 1 121 ? -26.047 17.531 9.234 1 93.69 121 ALA B CA 1
ATOM 2921 C C . ALA B 1 121 ? -26.375 17.734 7.754 1 93.69 121 ALA B C 1
ATOM 2923 O O . ALA B 1 121 ? -27.266 17.078 7.207 1 93.69 121 ALA B O 1
ATOM 2924 N N . GLU B 1 122 ? -25.656 18.578 7.125 1 95.25 122 GLU B N 1
ATOM 2925 C CA . GLU B 1 122 ? -25.891 18.953 5.734 1 95.25 122 GLU B CA 1
ATOM 2926 C C . GLU B 1 122 ? -25.688 17.766 4.801 1 95.25 122 GLU B C 1
ATOM 2928 O O . GLU B 1 122 ? -26.125 17.781 3.65 1 95.25 122 GLU B O 1
ATOM 2933 N N . LEU B 1 123 ? -24.984 16.734 5.242 1 95.94 123 LEU B N 1
ATOM 2934 C CA . LEU B 1 123 ? -24.75 15.555 4.41 1 95.94 123 LEU B CA 1
ATOM 2935 C C . LEU B 1 123 ? -26.062 14.906 4 1 95.94 123 LEU B C 1
ATOM 2937 O O . LEU B 1 123 ? -26.156 14.312 2.922 1 95.94 123 LEU B O 1
ATOM 2941 N N . SER B 1 124 ? -27.062 15.008 4.883 1 95.69 124 SER B N 1
ATOM 2942 C CA . SER B 1 124 ? -28.359 14.391 4.617 1 95.69 124 SER B CA 1
ATOM 2943 C C . SER B 1 124 ? -29.062 15.07 3.449 1 95.69 124 SER B C 1
ATOM 2945 O O . SER B 1 124 ? -30.031 14.531 2.898 1 95.69 124 SER B O 1
ATOM 2947 N N . GLU B 1 125 ? -28.625 16.188 3.041 1 96.75 125 GLU B N 1
ATOM 2948 C CA . GLU B 1 125 ? -29.219 16.922 1.93 1 96.75 125 GLU B CA 1
ATOM 2949 C C . GLU B 1 125 ? -28.672 16.453 0.591 1 96.75 125 GLU B C 1
ATOM 2951 O O . GLU B 1 125 ? -29.219 16.766 -0.465 1 96.75 125 GLU B O 1
ATOM 2956 N N . LEU B 1 126 ? -27.578 15.688 0.643 1 97.44 126 LEU B N 1
ATOM 2957 C CA . LEU B 1 126 ? -26.922 15.211 -0.575 1 97.44 126 LEU B CA 1
ATOM 2958 C C . LEU B 1 126 ? -27.531 13.883 -1.027 1 97.44 126 LEU B C 1
ATOM 2960 O O . LEU B 1 126 ? -28.062 13.133 -0.214 1 97.44 126 LEU B O 1
ATOM 2964 N N . ARG B 1 127 ? -27.422 13.68 -2.385 1 96.31 127 ARG B N 1
ATOM 2965 C CA . ARG B 1 127 ? -27.641 12.32 -2.861 1 96.31 127 ARG B CA 1
ATOM 2966 C C . ARG B 1 127 ? -26.656 11.352 -2.227 1 96.31 127 ARG B C 1
ATOM 2968 O O . ARG B 1 127 ? -25.547 11.734 -1.877 1 96.31 127 ARG B O 1
ATOM 2975 N N . ALA B 1 128 ? -27.016 10.125 -2.129 1 96.75 128 ALA B N 1
ATOM 2976 C CA . ALA B 1 128 ? -26.219 9.102 -1.457 1 96.75 128 ALA B CA 1
ATOM 2977 C C . ALA B 1 128 ? -24.812 9.016 -2.039 1 96.75 128 ALA B C 1
ATOM 2979 O O . ALA B 1 128 ? -23.844 8.922 -1.296 1 96.75 128 ALA B O 1
ATOM 2980 N N . GLY B 1 129 ? -24.734 9.109 -3.281 1 97.31 129 GLY B N 1
ATOM 2981 C CA . GLY B 1 129 ? -23.438 9.039 -3.938 1 97.31 129 GLY B CA 1
ATOM 2982 C C . GLY B 1 129 ? -22.531 10.195 -3.584 1 97.31 129 GLY B C 1
ATOM 2983 O O . GLY B 1 129 ? -21.328 10 -3.383 1 97.31 129 GLY B O 1
ATOM 2984 N N . ASP B 1 130 ? -23.109 11.344 -3.52 1 97.5 130 ASP B N 1
ATOM 2985 C CA . ASP B 1 130 ? -22.328 12.531 -3.193 1 97.5 130 ASP B CA 1
ATOM 2986 C C . ASP B 1 130 ? -21.891 12.516 -1.729 1 97.5 130 ASP B C 1
ATOM 2988 O O . ASP B 1 130 ? -20.781 12.938 -1.402 1 97.5 130 ASP B O 1
ATOM 2992 N N . ALA B 1 131 ? -22.75 12.055 -0.893 1 98 131 ALA B N 1
ATOM 2993 C CA . ALA B 1 131 ? -22.391 11.914 0.517 1 98 131 ALA B CA 1
ATOM 2994 C C . ALA B 1 131 ? -21.266 10.906 0.702 1 98 131 ALA B C 1
ATOM 2996 O O . ALA B 1 131 ? -20.359 11.133 1.503 1 98 131 ALA B O 1
ATOM 2997 N N . ALA B 1 132 ? -21.359 9.883 -0.054 1 97.69 132 ALA B N 1
ATOM 2998 C CA . ALA B 1 132 ? -20.312 8.867 -0.007 1 97.69 132 ALA B CA 1
ATOM 2999 C C . ALA B 1 132 ? -18.969 9.43 -0.496 1 97.69 132 ALA B C 1
ATOM 3001 O O . ALA B 1 132 ? -17.922 9.125 0.071 1 97.69 132 ALA B O 1
ATOM 3002 N N . ARG B 1 133 ? -19.047 10.227 -1.473 1 97.94 133 ARG B N 1
ATOM 3003 C CA . ARG B 1 133 ? -17.812 10.82 -1.999 1 97.94 133 ARG B CA 1
ATOM 3004 C C . ARG B 1 133 ? -17.203 11.789 -0.999 1 97.94 133 ARG B C 1
ATOM 3006 O O . ARG B 1 133 ? -15.977 11.875 -0.875 1 97.94 133 ARG B O 1
ATOM 3013 N N . TRP B 1 134 ? -18.031 12.531 -0.375 1 98.5 134 TRP B N 1
ATOM 3014 C CA . TRP B 1 134 ? -17.547 13.406 0.686 1 98.5 134 TRP B CA 1
ATOM 3015 C C . TRP B 1 134 ? -16.859 12.602 1.778 1 98.5 134 TRP B C 1
ATOM 3017 O O . TRP B 1 134 ? -15.773 12.977 2.244 1 98.5 134 TRP B O 1
ATOM 3027 N N . HIS B 1 135 ? -17.438 11.508 2.143 1 98.25 135 HIS B N 1
ATOM 3028 C CA . HIS B 1 135 ? -16.859 10.633 3.148 1 98.25 135 HIS B CA 1
ATOM 3029 C C . HIS B 1 135 ? -15.531 10.055 2.674 1 98.25 135 HIS B C 1
ATOM 3031 O O . HIS B 1 135 ? -14.57 9.977 3.445 1 98.25 135 HIS B O 1
ATOM 3037 N N . ALA B 1 136 ? -15.516 9.68 1.449 1 98.44 136 ALA B N 1
ATOM 3038 C CA . ALA B 1 136 ? -14.266 9.188 0.871 1 98.44 136 ALA B CA 1
ATOM 3039 C C . ALA B 1 136 ? -13.172 10.242 0.938 1 98.44 136 ALA B C 1
ATOM 3041 O O . ALA B 1 136 ? -12.008 9.93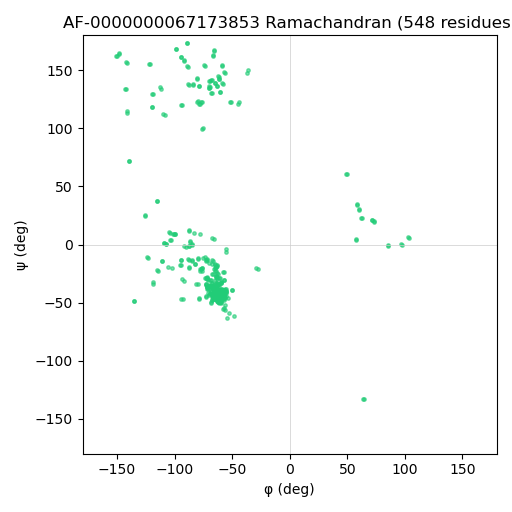 1.224 1 98.44 136 ALA B O 1
ATOM 3042 N N . LEU B 1 137 ? -13.531 11.445 0.668 1 98.81 137 LEU B N 1
ATOM 3043 C CA . LEU B 1 137 ? -12.57 12.539 0.749 1 98.81 137 LEU B CA 1
ATOM 3044 C C . LEU B 1 137 ? -12.055 12.703 2.174 1 98.81 137 LEU B C 1
ATOM 3046 O O . LEU B 1 137 ? -10.859 12.922 2.383 1 98.81 137 LEU B O 1
ATOM 3050 N N . ALA B 1 138 ? -12.945 12.609 3.123 1 98.62 138 ALA B N 1
ATOM 3051 C CA . ALA B 1 138 ? -12.555 12.711 4.527 1 98.62 138 ALA B CA 1
ATOM 3052 C C . ALA B 1 138 ? -11.57 11.609 4.906 1 98.62 138 ALA B C 1
ATOM 3054 O O . ALA B 1 138 ? -10.562 11.875 5.562 1 98.62 138 ALA B O 1
ATOM 3055 N N . LEU B 1 139 ? -11.852 10.406 4.453 1 98.44 139 LEU B N 1
ATOM 3056 C CA . LEU B 1 139 ? -10.984 9.266 4.719 1 98.44 139 LEU B CA 1
ATOM 3057 C C . LEU B 1 139 ? -9.625 9.461 4.059 1 98.44 139 LEU B C 1
ATOM 3059 O O . LEU B 1 139 ? -8.586 9.242 4.688 1 98.44 139 LEU B O 1
ATOM 3063 N N . ALA B 1 140 ? -9.625 9.867 2.85 1 98.44 140 ALA B N 1
ATOM 3064 C CA . ALA B 1 140 ? -8.375 10.078 2.125 1 98.44 140 ALA B CA 1
ATOM 3065 C C . ALA B 1 140 ? -7.551 11.188 2.766 1 98.44 140 ALA B C 1
ATOM 3067 O O . ALA B 1 140 ? -6.34 11.055 2.936 1 98.44 140 ALA B O 1
ATOM 3068 N N . ALA B 1 141 ? -8.195 12.281 3.096 1 98.75 141 ALA B N 1
ATOM 3069 C CA . ALA B 1 141 ? -7.5 13.43 3.662 1 98.75 141 ALA B CA 1
ATOM 3070 C C . ALA B 1 141 ? -6.891 13.094 5.02 1 98.75 141 ALA B C 1
ATOM 3072 O O . ALA B 1 141 ? -5.762 13.484 5.316 1 98.75 141 ALA B O 1
ATOM 3073 N N . THR B 1 142 ? -7.605 12.367 5.852 1 98.5 142 THR B N 1
ATOM 3074 C CA . THR B 1 142 ? -7.066 12 7.152 1 98.5 142 THR B CA 1
ATOM 3075 C C . THR B 1 142 ? -5.977 10.938 7.008 1 98.5 142 THR B C 1
ATOM 3077 O O . THR B 1 142 ? -5.027 10.906 7.793 1 98.5 142 THR B O 1
ATOM 3080 N N . SER B 1 143 ? -6.102 10.047 6.047 1 98.56 143 SER B N 1
ATOM 3081 C CA . SER B 1 143 ? -5.02 9.109 5.75 1 98.56 143 SER B CA 1
ATOM 3082 C C . SER B 1 143 ? -3.766 9.844 5.293 1 98.56 143 SER B C 1
ATOM 3084 O O . SER B 1 143 ? -2.648 9.461 5.645 1 98.56 143 SER B O 1
ATOM 3086 N N . ALA B 1 144 ? -3.967 10.906 4.5 1 98.81 144 ALA B N 1
ATOM 3087 C CA . ALA B 1 144 ? -2.838 11.727 4.062 1 98.81 144 ALA B CA 1
ATOM 3088 C C . ALA B 1 144 ? -2.141 12.375 5.254 1 98.81 144 ALA B C 1
ATOM 3090 O O . ALA B 1 144 ? -0.91 12.453 5.297 1 98.81 144 ALA B O 1
ATOM 3091 N N . ASP B 1 145 ? -2.953 12.844 6.168 1 98.75 145 ASP B N 1
ATOM 3092 C CA . ASP B 1 145 ? -2.398 13.414 7.395 1 98.75 145 ASP B CA 1
ATOM 3093 C C . ASP B 1 145 ? -1.565 12.383 8.148 1 98.75 145 ASP B C 1
ATOM 3095 O O . ASP B 1 145 ? -0.489 12.695 8.664 1 98.75 145 ASP B O 1
ATOM 3099 N N . LEU B 1 146 ? -2.043 11.133 8.203 1 98.75 146 LEU B N 1
ATOM 3100 C CA . LEU B 1 146 ? -1.334 10.031 8.844 1 98.75 146 LEU B CA 1
ATOM 3101 C C . LEU B 1 146 ? -0.001 9.766 8.156 1 98.75 146 LEU B C 1
ATOM 3103 O O . LEU B 1 146 ? 1.029 9.617 8.812 1 98.75 146 LEU B O 1
ATOM 3107 N N . VAL B 1 147 ? -0.022 9.727 6.852 1 98.69 147 VAL B N 1
ATOM 3108 C CA . VAL B 1 147 ? 1.193 9.477 6.082 1 98.69 147 VAL B CA 1
ATOM 3109 C C . VAL B 1 147 ? 2.189 10.609 6.309 1 98.69 147 VAL B C 1
ATOM 3111 O O . VAL B 1 147 ? 3.383 10.367 6.496 1 98.69 147 VAL B O 1
ATOM 3114 N N . GLY B 1 148 ? 1.696 11.836 6.285 1 98.81 148 GLY B N 1
ATOM 3115 C CA . GLY B 1 148 ? 2.557 12.977 6.539 1 98.81 148 GLY B CA 1
ATOM 3116 C C . GLY B 1 148 ? 3.205 12.945 7.91 1 98.81 148 GLY B C 1
ATOM 3117 O O . GLY B 1 148 ? 4.406 13.195 8.047 1 98.81 148 GLY B O 1
ATOM 3118 N N . ALA B 1 149 ? 2.391 12.633 8.93 1 98.75 149 ALA B N 1
ATOM 3119 C CA . ALA B 1 149 ? 2.926 12.531 10.289 1 98.75 149 ALA B CA 1
ATOM 3120 C C . ALA B 1 149 ? 4.02 11.469 10.367 1 98.75 149 ALA B C 1
ATOM 3122 O O . ALA B 1 149 ? 5.059 11.688 10.992 1 98.75 149 ALA B O 1
ATOM 3123 N N . ALA B 1 150 ? 3.807 10.352 9.719 1 98.75 150 ALA B N 1
ATOM 3124 C CA . ALA B 1 150 ? 4.805 9.281 9.688 1 98.75 150 ALA B CA 1
ATOM 3125 C C . ALA B 1 150 ? 6.09 9.75 9.008 1 98.75 150 ALA B C 1
ATOM 3127 O O . ALA B 1 150 ? 7.188 9.508 9.508 1 98.75 150 ALA B O 1
ATOM 3128 N N . ARG B 1 151 ? 5.945 10.406 7.883 1 98.5 151 ARG B N 1
ATOM 3129 C CA . ARG B 1 151 ? 7.098 10.914 7.148 1 98.5 151 ARG B CA 1
ATOM 3130 C C . ARG B 1 151 ? 7.895 11.898 7.996 1 98.5 151 ARG B C 1
ATOM 3132 O O . ARG B 1 151 ? 9.125 11.836 8.039 1 98.5 151 ARG B O 1
ATOM 3139 N N . GLY B 1 152 ? 7.184 12.828 8.633 1 98.56 152 GLY B N 1
ATOM 3140 C CA . GLY B 1 152 ? 7.852 13.789 9.492 1 98.56 152 GLY B CA 1
ATOM 3141 C C . GLY B 1 152 ? 8.562 13.148 10.672 1 98.56 152 GLY B C 1
ATOM 3142 O O . GLY B 1 152 ? 9.719 13.477 10.953 1 98.56 152 GLY B O 1
ATOM 3143 N N . ALA B 1 153 ? 7.898 12.227 11.336 1 98.56 153 ALA B N 1
ATOM 3144 C CA . ALA B 1 153 ? 8.484 11.516 12.469 1 98.56 153 ALA B CA 1
ATOM 3145 C C . ALA B 1 153 ? 9.719 10.719 12.047 1 98.56 153 ALA B C 1
ATOM 3147 O O . ALA B 1 153 ? 10.727 10.703 12.758 1 98.56 153 ALA B O 1
ATOM 3148 N N . HIS B 1 154 ? 9.609 10.078 10.93 1 97.88 154 HIS B N 1
ATOM 3149 C CA . HIS B 1 154 ? 10.727 9.297 10.414 1 97.88 154 HIS B CA 1
ATOM 3150 C C . HIS B 1 154 ? 11.922 10.18 10.102 1 97.88 154 HIS B C 1
ATOM 3152 O O . HIS B 1 154 ? 13.062 9.836 10.43 1 97.88 154 HIS B O 1
ATOM 3158 N N . ALA B 1 155 ? 11.68 11.266 9.438 1 97.56 155 ALA B N 1
ATOM 3159 C CA . ALA B 1 155 ? 12.75 12.203 9.117 1 97.56 155 ALA B CA 1
ATOM 3160 C C . ALA B 1 155 ? 13.445 12.695 10.383 1 97.56 155 ALA B C 1
ATOM 3162 O O . ALA B 1 155 ? 14.672 12.805 10.422 1 97.56 155 ALA B O 1
ATOM 3163 N N . LEU B 1 156 ? 12.656 13.016 11.367 1 97.5 156 LEU B N 1
ATOM 3164 C CA . LEU B 1 156 ? 13.188 13.445 12.656 1 97.5 156 LEU B CA 1
ATOM 3165 C C . LEU B 1 156 ? 14.109 12.383 13.25 1 97.5 156 LEU B C 1
ATOM 3167 O O . LEU B 1 156 ? 15.195 12.703 13.742 1 97.5 156 LEU B O 1
ATOM 3171 N N . ALA B 1 157 ? 13.688 11.164 13.211 1 97.62 157 ALA B N 1
ATOM 3172 C CA . ALA B 1 157 ? 14.461 10.047 13.75 1 97.62 157 ALA B CA 1
ATOM 3173 C C . ALA B 1 157 ? 15.75 9.836 12.953 1 97.62 157 ALA B C 1
ATOM 3175 O O . ALA B 1 157 ? 16.812 9.562 13.523 1 97.62 157 ALA B O 1
ATOM 3176 N N . VAL B 1 158 ? 15.641 9.938 11.664 1 96.06 158 VAL B N 1
ATOM 3177 C CA . VAL B 1 158 ? 16.797 9.766 10.797 1 96.06 158 VAL B CA 1
ATOM 3178 C C . VAL B 1 158 ? 17.844 10.844 11.102 1 96.06 158 VAL B C 1
ATOM 3180 O O . VAL B 1 158 ? 19.031 10.555 11.25 1 96.06 158 VAL B O 1
ATOM 3183 N N . ASP B 1 159 ? 17.406 12.07 11.148 1 96.19 159 ASP B N 1
ATOM 3184 C CA . ASP B 1 159 ? 18.297 13.18 11.438 1 96.19 159 ASP B CA 1
ATOM 3185 C C . ASP B 1 159 ? 19 12.992 12.789 1 96.19 159 ASP B C 1
ATOM 3187 O O . ASP B 1 159 ? 20.188 13.25 12.922 1 96.19 159 ASP B O 1
ATOM 3191 N N . TYR B 1 160 ? 18.219 12.555 13.75 1 96.81 160 TYR B N 1
ATOM 3192 C CA . TYR B 1 160 ? 18.781 12.305 15.078 1 96.81 160 TYR B CA 1
ATOM 3193 C C . TYR B 1 160 ? 19.812 11.18 15.031 1 96.81 160 TYR B C 1
ATOM 3195 O O . TYR B 1 160 ? 20.875 11.289 15.648 1 96.81 160 TYR B O 1
ATOM 3203 N N . ALA B 1 161 ? 19.516 10.133 14.344 1 96.25 161 ALA B N 1
ATOM 3204 C CA . ALA B 1 161 ? 20.375 8.961 14.266 1 96.25 161 ALA B CA 1
ATOM 3205 C C . ALA B 1 161 ? 21.703 9.297 13.602 1 96.25 161 ALA B C 1
ATOM 3207 O O . ALA B 1 161 ? 22.734 8.672 13.898 1 96.25 161 ALA B O 1
ATOM 3208 N N . LYS B 1 162 ? 21.672 10.281 12.773 1 95.12 162 LYS B N 1
ATOM 3209 C CA . LYS B 1 162 ? 22.875 10.688 12.047 1 95.12 162 LYS B CA 1
ATOM 3210 C C . LYS B 1 162 ? 23.828 11.477 12.953 1 95.12 162 LYS B C 1
ATOM 3212 O O . LYS B 1 162 ? 25.031 11.562 12.672 1 95.12 162 LYS B O 1
ATOM 3217 N N . VAL B 1 163 ? 23.375 12.031 14.023 1 95.88 163 VAL B N 1
ATOM 3218 C CA . VAL B 1 163 ? 24.203 12.977 14.758 1 95.88 163 VAL B CA 1
ATOM 3219 C C . VAL B 1 163 ? 24.453 12.461 16.172 1 95.88 163 VAL B C 1
ATOM 3221 O O . VAL B 1 163 ? 25.5 12.742 16.781 1 95.88 163 VAL B O 1
ATOM 3224 N N . ARG B 1 164 ? 23.5 11.734 16.781 1 96.31 164 ARG B N 1
ATOM 3225 C CA . ARG B 1 164 ? 23.672 11.211 18.125 1 96.31 164 ARG B CA 1
ATOM 3226 C C . ARG B 1 164 ? 24.75 10.125 18.172 1 96.31 164 ARG B C 1
ATOM 3228 O O . ARG B 1 164 ? 24.688 9.164 17.391 1 96.31 164 ARG B O 1
ATOM 3235 N N . GLU B 1 165 ? 25.672 10.289 19.125 1 96.38 165 GLU B N 1
ATOM 3236 C CA . GLU B 1 165 ? 26.734 9.305 19.234 1 96.38 165 GLU B CA 1
ATOM 3237 C C . GLU B 1 165 ? 26.609 8.5 20.531 1 96.38 165 GLU B C 1
ATOM 3239 O O . GLU B 1 165 ? 26.266 9.047 21.578 1 96.38 165 GLU B O 1
ATOM 3244 N N . GLN B 1 166 ? 26.781 7.207 20.375 1 94.12 166 GLN B N 1
ATOM 3245 C CA . GLN B 1 166 ? 26.906 6.25 21.484 1 94.12 166 GLN B CA 1
ATOM 3246 C C . GLN B 1 166 ? 27.922 5.164 21.141 1 94.12 166 GLN B C 1
ATOM 3248 O O . GLN B 1 166 ? 27.953 4.672 20 1 94.12 166 GLN B O 1
ATOM 3253 N N . TYR B 1 167 ? 28.797 4.93 22.203 1 95.25 167 TYR B N 1
ATOM 3254 C CA . TYR B 1 167 ? 29.797 3.875 22.094 1 95.25 167 TYR B CA 1
ATOM 3255 C C . TYR B 1 167 ? 30.734 4.125 20.922 1 95.25 167 TYR B C 1
ATOM 3257 O O . TYR B 1 167 ? 31.078 3.193 20.188 1 95.25 167 TYR B O 1
ATOM 3265 N N . GLY B 1 168 ? 30.969 5.387 20.562 1 95.06 168 GLY B N 1
ATOM 3266 C CA . GLY B 1 168 ? 32.031 5.77 19.641 1 95.06 168 GLY B CA 1
ATOM 3267 C C . GLY B 1 168 ? 31.531 5.949 18.219 1 95.06 168 GLY B C 1
ATOM 3268 O O . GLY B 1 168 ? 32.312 6.281 17.328 1 95.06 168 GLY B O 1
ATOM 3269 N N . SER B 1 169 ? 30.266 5.738 17.969 1 96.12 169 SER B N 1
ATOM 3270 C CA . SER B 1 169 ? 29.703 5.879 16.625 1 96.12 169 SER B CA 1
ATOM 3271 C C . SER B 1 169 ? 28.312 6.516 16.672 1 96.12 169 SER B C 1
ATOM 3273 O O . SER B 1 169 ? 27.656 6.527 17.719 1 96.12 169 SER B O 1
ATOM 3275 N N . THR B 1 170 ? 28 7.102 15.531 1 96.19 170 THR B N 1
ATOM 3276 C CA . THR B 1 170 ? 26.609 7.559 15.453 1 96.19 170 THR B CA 1
ATOM 3277 C C . THR B 1 170 ? 25.641 6.383 15.586 1 96.19 170 THR B C 1
ATOM 3279 O O . THR B 1 170 ? 25.922 5.289 15.086 1 96.19 170 THR B O 1
ATOM 3282 N N . ILE B 1 171 ? 24.547 6.543 16.203 1 95.94 171 ILE B N 1
ATOM 3283 C CA . ILE B 1 171 ? 23.641 5.43 16.469 1 95.94 171 ILE B CA 1
ATOM 3284 C C . ILE B 1 171 ? 23.062 4.902 15.156 1 95.94 171 ILE B C 1
ATOM 3286 O O . ILE B 1 171 ? 22.656 3.738 15.07 1 95.94 171 ILE B O 1
ATOM 3290 N N . GLY B 1 172 ? 23 5.766 14.125 1 92.94 172 GLY B N 1
ATOM 3291 C CA . GLY B 1 172 ? 22.531 5.34 12.82 1 92.94 172 GLY B CA 1
ATOM 3292 C C . GLY B 1 172 ? 23.406 4.289 12.172 1 92.94 172 GLY B C 1
ATOM 3293 O O . GLY B 1 172 ? 23 3.609 11.234 1 92.94 172 GLY B O 1
ATOM 3294 N N . SER B 1 173 ? 24.656 4.137 12.656 1 92.56 173 SER B N 1
ATOM 3295 C CA . SER B 1 173 ? 25.594 3.172 12.086 1 92.56 173 SER B CA 1
ATOM 3296 C C . SER B 1 173 ? 25.344 1.77 12.633 1 92.56 173 SER B C 1
ATOM 3298 O O . SER B 1 173 ? 25.859 0.788 12.102 1 92.56 173 SER B O 1
ATOM 3300 N N . TYR B 1 174 ? 24.609 1.673 13.75 1 93.12 174 TYR B N 1
ATOM 3301 C CA . TYR B 1 174 ? 24.281 0.368 14.312 1 93.12 174 TYR B CA 1
ATOM 3302 C C . TYR B 1 174 ? 23.141 -0.285 13.555 1 93.12 174 TYR B C 1
ATOM 3304 O O . TYR B 1 174 ? 22.125 0.359 13.281 1 93.12 174 TYR B O 1
ATOM 3312 N N . GLN B 1 175 ? 23.297 -1.566 13.297 1 89.94 175 GLN B N 1
ATOM 3313 C CA . GLN B 1 175 ? 22.359 -2.314 12.461 1 89.94 175 GLN B CA 1
ATOM 3314 C C . GLN B 1 175 ? 20.953 -2.266 13.039 1 89.94 175 GLN B C 1
ATOM 3316 O O . GLN B 1 175 ? 19.969 -2.158 12.289 1 89.94 175 GLN B O 1
ATOM 3321 N N . ALA B 1 176 ? 20.812 -2.342 14.328 1 90.69 176 ALA B N 1
ATOM 3322 C CA . ALA B 1 176 ? 19.5 -2.367 14.961 1 90.69 176 ALA B CA 1
ATOM 3323 C C . ALA B 1 176 ? 18.719 -1.092 14.656 1 90.69 176 ALA B C 1
ATOM 3325 O O . ALA B 1 176 ? 17.531 -1.148 14.305 1 90.69 176 ALA B O 1
ATOM 3326 N N . VAL B 1 177 ? 19.391 0.081 14.75 1 93.69 177 VAL B N 1
ATOM 3327 C CA . VAL B 1 177 ? 18.75 1.362 14.484 1 93.69 177 VAL B CA 1
ATOM 3328 C C . VAL B 1 177 ? 18.469 1.495 12.984 1 93.69 177 VAL B C 1
ATOM 3330 O O . VAL B 1 177 ? 17.359 1.893 12.586 1 93.69 177 VAL B O 1
ATOM 3333 N N . ALA B 1 178 ? 19.453 1.076 12.25 1 90.81 178 ALA B N 1
ATOM 3334 C CA . ALA B 1 178 ? 19.297 1.131 10.797 1 90.81 178 ALA B CA 1
ATOM 3335 C C . ALA B 1 178 ? 18.109 0.29 10.336 1 90.81 178 ALA B C 1
ATOM 3337 O O . ALA B 1 178 ? 17.359 0.698 9.438 1 90.81 178 ALA B O 1
ATOM 3338 N N . HIS B 1 179 ? 17.938 -0.816 10.953 1 89.44 179 HIS B N 1
ATOM 3339 C CA . HIS B 1 179 ? 16.844 -1.716 10.594 1 89.44 179 HIS B CA 1
ATOM 3340 C C . HIS B 1 179 ? 15.492 -1.104 10.93 1 89.44 179 HIS B C 1
ATOM 3342 O O . HIS B 1 179 ? 14.555 -1.19 10.141 1 89.44 179 HIS B O 1
ATOM 3348 N N . LEU B 1 180 ? 15.398 -0.487 12.094 1 92.25 180 LEU B N 1
ATOM 3349 C CA . LEU B 1 180 ? 14.164 0.173 12.5 1 92.25 180 LEU B CA 1
ATOM 3350 C C . LEU B 1 180 ? 13.781 1.275 11.523 1 92.25 180 LEU B C 1
ATOM 3352 O O . LEU B 1 180 ? 12.625 1.373 11.109 1 92.25 180 LEU B O 1
ATOM 3356 N N . LEU B 1 181 ? 14.766 2.029 11.125 1 93.5 181 LEU B N 1
ATOM 3357 C CA . LEU B 1 181 ? 14.508 3.158 10.234 1 93.5 181 LEU B CA 1
ATOM 3358 C C . LEU B 1 181 ? 14.156 2.676 8.828 1 93.5 181 LEU B C 1
ATOM 3360 O O . LEU B 1 181 ? 13.289 3.252 8.172 1 93.5 181 LEU B O 1
ATOM 3364 N N . ALA B 1 182 ? 14.797 1.628 8.43 1 89.5 182 ALA B N 1
ATOM 3365 C CA . ALA B 1 182 ? 14.492 1.05 7.129 1 89.5 182 ALA B CA 1
ATOM 3366 C C . ALA B 1 182 ? 13.07 0.488 7.098 1 89.5 182 ALA B C 1
ATOM 3368 O O . ALA B 1 182 ? 12.367 0.624 6.094 1 89.5 182 ALA B O 1
ATOM 3369 N N . GLU B 1 183 ? 12.672 -0.123 8.164 1 88.88 183 GLU B N 1
ATOM 3370 C CA . GLU B 1 183 ? 11.305 -0.628 8.266 1 88.88 183 GLU B CA 1
ATOM 3371 C C . GLU B 1 183 ? 10.289 0.508 8.188 1 88.88 183 GLU B C 1
ATOM 3373 O O . GLU B 1 183 ? 9.25 0.375 7.531 1 88.88 183 GLU B O 1
ATOM 3378 N N . GLY B 1 184 ? 10.555 1.562 8.875 1 93.06 184 GLY B N 1
ATOM 3379 C CA . GLY B 1 184 ? 9.688 2.727 8.82 1 93.06 184 GLY B CA 1
ATOM 3380 C C . GLY B 1 184 ? 9.539 3.285 7.414 1 93.06 184 GLY B C 1
ATOM 3381 O O . GLY B 1 184 ? 8.43 3.633 6.992 1 93.06 184 GLY B O 1
ATOM 3382 N N . LEU B 1 185 ? 10.641 3.303 6.719 1 91.88 185 LEU B N 1
ATOM 3383 C CA . LEU B 1 185 ? 10.617 3.805 5.352 1 91.88 185 LEU B CA 1
ATOM 3384 C C . LEU B 1 185 ? 9.758 2.912 4.461 1 91.88 185 LEU B C 1
ATOM 3386 O O . LEU B 1 185 ? 8.992 3.408 3.627 1 91.88 185 LEU B O 1
ATOM 3390 N N . ALA B 1 186 ? 9.883 1.623 4.613 1 86.12 186 ALA B N 1
ATOM 3391 C CA . ALA B 1 186 ? 9.07 0.685 3.84 1 86.12 186 ALA B CA 1
ATOM 3392 C C . ALA B 1 186 ? 7.586 0.884 4.117 1 86.12 186 ALA B C 1
ATOM 3394 O O . ALA B 1 186 ? 6.77 0.884 3.195 1 86.12 186 ALA B O 1
ATOM 3395 N N . LEU B 1 187 ? 7.227 1.047 5.402 1 90.94 187 LEU B N 1
ATOM 3396 C CA . LEU B 1 187 ? 5.836 1.271 5.789 1 90.94 187 LEU B CA 1
ATOM 3397 C C . LEU B 1 187 ? 5.305 2.559 5.172 1 90.94 187 LEU B C 1
ATOM 3399 O O . LEU B 1 187 ? 4.184 2.588 4.66 1 90.94 187 LEU B O 1
ATOM 3403 N N . ILE B 1 188 ? 6.109 3.574 5.129 1 95.06 188 ILE B N 1
ATOM 3404 C CA . ILE B 1 188 ? 5.715 4.871 4.59 1 95.06 188 ILE B CA 1
ATOM 3405 C C . ILE B 1 188 ? 5.477 4.75 3.088 1 95.06 188 ILE B C 1
ATOM 3407 O O . ILE B 1 188 ? 4.449 5.207 2.578 1 95.06 188 ILE B O 1
ATOM 3411 N N . GLU B 1 189 ? 6.402 4.129 2.441 1 89.38 189 GLU B N 1
ATOM 3412 C CA . GLU B 1 189 ? 6.277 4.004 0.993 1 89.38 189 GLU B CA 1
ATOM 3413 C C . GLU B 1 189 ? 5.043 3.186 0.614 1 89.38 189 GLU B C 1
ATOM 3415 O O . GLU B 1 189 ? 4.34 3.521 -0.34 1 89.38 189 GLU B O 1
ATOM 3420 N N . GLY B 1 190 ? 4.816 2.1 1.302 1 87.31 190 GLY B N 1
ATOM 3421 C CA . GLY B 1 190 ? 3.578 1.362 1.104 1 87.31 190 GLY B CA 1
ATOM 3422 C C . GLY B 1 190 ? 2.34 2.199 1.354 1 87.31 190 GLY B C 1
ATOM 3423 O O . GLY B 1 190 ? 1.381 2.145 0.581 1 87.31 190 GLY B O 1
ATOM 3424 N N . SER B 1 191 ? 2.391 2.992 2.402 1 94.5 191 SER B N 1
ATOM 3425 C CA . SER B 1 191 ? 1.262 3.846 2.764 1 94.5 191 SER B CA 1
ATOM 3426 C C . SER B 1 191 ? 0.978 4.875 1.677 1 94.5 191 SER B C 1
ATOM 3428 O O . SER B 1 191 ? -0.182 5.195 1.405 1 94.5 191 SER B O 1
ATOM 3430 N N . ILE B 1 192 ? 2.055 5.383 1.097 1 93.44 192 ILE B N 1
ATOM 3431 C CA . ILE B 1 192 ? 1.907 6.383 0.043 1 93.44 192 ILE B CA 1
ATOM 3432 C C . ILE B 1 192 ? 1.124 5.789 -1.125 1 93.44 192 ILE B C 1
ATOM 3434 O O . ILE B 1 192 ? 0.213 6.426 -1.658 1 93.44 192 ILE B O 1
ATOM 3438 N N . SER B 1 193 ? 1.435 4.602 -1.485 1 87.5 193 SER B N 1
ATOM 3439 C CA . SER B 1 193 ? 0.754 3.951 -2.6 1 87.5 193 SER B CA 1
ATOM 3440 C C . SER B 1 193 ? -0.728 3.748 -2.301 1 87.5 193 SER B C 1
ATOM 3442 O O . SER B 1 193 ? -1.581 4.031 -3.145 1 87.5 193 SER B O 1
ATOM 3444 N N . VAL B 1 194 ? -0.999 3.264 -1.112 1 90.69 194 VAL B N 1
ATOM 3445 C CA . VAL B 1 194 ? -2.377 3.002 -0.709 1 90.69 194 VAL B CA 1
ATOM 3446 C C . VAL B 1 194 ? -3.15 4.316 -0.633 1 90.69 194 VAL B C 1
ATOM 3448 O O . VAL B 1 194 ? -4.293 4.398 -1.088 1 90.69 194 VAL B O 1
ATOM 3451 N N . LEU B 1 195 ? -2.549 5.324 -0.143 1 95.62 195 LEU B N 1
ATOM 3452 C CA . LEU B 1 195 ? -3.152 6.645 -0.028 1 95.62 195 LEU B CA 1
ATOM 3453 C C . LEU B 1 195 ? -3.459 7.227 -1.404 1 95.62 195 LEU B C 1
ATOM 3455 O O . LEU B 1 195 ? -4.527 7.801 -1.615 1 95.62 195 LEU B O 1
ATOM 3459 N N . ARG B 1 196 ? -2.527 7.137 -2.254 1 93.06 196 ARG B N 1
ATOM 3460 C CA . ARG B 1 196 ? -2.697 7.707 -3.584 1 93.06 196 ARG B CA 1
ATOM 3461 C C . ARG B 1 196 ? -3.891 7.082 -4.301 1 93.06 196 ARG B C 1
ATOM 3463 O O . ARG B 1 196 ? -4.641 7.777 -4.988 1 93.06 196 ARG B O 1
ATOM 3470 N N . HIS B 1 197 ? -4.008 5.816 -4.141 1 89.88 197 HIS B N 1
ATOM 3471 C CA . HIS B 1 197 ? -5.16 5.145 -4.73 1 89.88 197 HIS B CA 1
ATOM 3472 C C . HIS B 1 197 ? -6.465 5.672 -4.148 1 89.88 197 HIS B C 1
ATOM 3474 O O . HIS B 1 197 ? -7.414 5.941 -4.887 1 89.88 197 HIS B O 1
ATOM 3480 N N . ALA B 1 198 ? -6.547 5.785 -2.859 1 94.88 198 ALA B N 1
ATOM 3481 C CA . ALA B 1 198 ? -7.754 6.273 -2.199 1 94.88 198 ALA B CA 1
ATOM 3482 C C . ALA B 1 198 ? -8.062 7.711 -2.617 1 94.88 198 ALA B C 1
ATOM 3484 O O . ALA B 1 198 ? -9.211 8.047 -2.893 1 94.88 198 ALA B O 1
ATOM 3485 N N . ALA B 1 199 ? -7.016 8.531 -2.654 1 97 199 ALA B N 1
ATOM 3486 C CA . ALA B 1 199 ? -7.191 9.93 -3.027 1 97 199 ALA B CA 1
ATOM 3487 C C . ALA B 1 199 ? -7.703 10.062 -4.461 1 97 199 ALA B C 1
ATOM 3489 O O . ALA B 1 199 ? -8.625 10.836 -4.73 1 97 199 ALA B O 1
ATOM 3490 N N . TRP B 1 200 ? -7.098 9.344 -5.34 1 94.75 200 TRP B N 1
ATOM 3491 C CA . TRP B 1 200 ? -7.543 9.305 -6.73 1 94.75 200 TRP B CA 1
ATOM 3492 C C . TRP B 1 200 ? -8.977 8.797 -6.828 1 94.75 200 TRP B C 1
ATOM 3494 O O . TRP B 1 200 ? -9.781 9.336 -7.59 1 94.75 200 TRP B O 1
ATOM 3504 N N . GLY B 1 201 ? -9.32 7.824 -6.078 1 94.69 201 GLY B N 1
ATOM 3505 C CA . GLY B 1 201 ? -10.609 7.168 -6.109 1 94.69 201 GLY B CA 1
ATOM 3506 C C . GLY B 1 201 ? -11.758 8.086 -5.723 1 94.69 201 GLY B C 1
ATOM 3507 O O . GLY B 1 201 ? -12.891 7.883 -6.156 1 94.69 201 GLY B O 1
ATOM 3508 N N . VAL B 1 202 ? -11.492 9.055 -4.941 1 97.62 202 VAL B N 1
ATOM 3509 C CA . VAL B 1 202 ? -12.516 9.992 -4.492 1 97.62 202 VAL B CA 1
ATOM 3510 C C . VAL B 1 202 ? -13.312 10.508 -5.695 1 97.62 202 VAL B C 1
ATOM 3512 O O . VAL B 1 202 ? -14.531 10.641 -5.629 1 97.62 202 VAL B O 1
ATOM 3515 N N . ASP B 1 203 ? -12.641 10.758 -6.809 1 96.75 203 ASP B N 1
ATOM 3516 C CA . ASP B 1 203 ? -13.273 11.414 -7.945 1 96.75 203 ASP B CA 1
ATOM 3517 C C . ASP B 1 203 ? -13.445 10.453 -9.117 1 96.75 203 ASP B C 1
ATOM 3519 O O . ASP B 1 203 ? -14.234 10.711 -10.031 1 96.75 203 ASP B O 1
ATOM 3523 N N . GLU B 1 204 ? -12.758 9.305 -9.07 1 94.56 204 GLU B N 1
ATOM 3524 C CA . GLU B 1 204 ? -12.672 8.5 -10.281 1 94.56 204 GLU B CA 1
ATOM 3525 C C . GLU B 1 204 ? -13.391 7.168 -10.117 1 94.56 204 GLU B C 1
ATOM 3527 O O . GLU B 1 204 ? -13.781 6.539 -11.102 1 94.56 204 GLU B O 1
ATOM 3532 N N . LEU B 1 205 ? -13.57 6.719 -8.883 1 93.56 205 LEU B N 1
ATOM 3533 C CA . LEU B 1 205 ? -14.242 5.445 -8.648 1 93.56 205 LEU B CA 1
ATOM 3534 C C . LEU B 1 205 ? -15.734 5.66 -8.391 1 93.56 205 LEU B C 1
ATOM 3536 O O . LEU B 1 205 ? -16.172 6.781 -8.125 1 93.56 205 LEU B O 1
ATOM 3540 N N . GLU B 1 206 ? -16.5 4.582 -8.547 1 95.75 206 GLU B N 1
ATOM 3541 C CA . GLU B 1 206 ? -17.875 4.629 -8.039 1 95.75 206 GLU B CA 1
ATOM 3542 C C . GLU B 1 206 ? -17.906 4.953 -6.551 1 95.75 206 GLU B C 1
ATOM 3544 O O . GLU B 1 206 ? -17 4.566 -5.809 1 95.75 206 GLU B O 1
ATOM 3549 N N . PRO B 1 207 ? -18.922 5.629 -6.055 1 96.56 207 PRO B N 1
ATOM 3550 C CA . PRO B 1 207 ? -18.922 6.16 -4.688 1 96.56 207 PRO B CA 1
ATOM 3551 C C . PRO B 1 207 ? -18.656 5.09 -3.637 1 96.56 207 PRO B C 1
ATOM 3553 O O . PRO B 1 207 ? -17.828 5.293 -2.746 1 96.56 207 PRO B O 1
ATOM 3556 N N . ASP B 1 208 ? -19.266 3.98 -3.746 1 94 208 ASP B N 1
ATOM 3557 C CA . ASP B 1 208 ? -19.062 2.922 -2.762 1 94 208 ASP B CA 1
ATOM 3558 C C . ASP B 1 208 ? -17.641 2.383 -2.811 1 94 208 ASP B C 1
ATOM 3560 O O . ASP B 1 208 ? -17.062 2.029 -1.778 1 94 208 ASP B O 1
ATOM 3564 N N . GLU B 1 209 ? -17.062 2.295 -3.957 1 91.69 209 GLU B N 1
ATOM 3565 C CA . GLU B 1 209 ? -15.68 1.848 -4.121 1 91.69 209 GLU B CA 1
ATOM 3566 C C . GLU B 1 209 ? -14.695 2.881 -3.58 1 91.69 209 GLU B C 1
ATOM 3568 O O . GLU B 1 209 ? -13.641 2.525 -3.053 1 91.69 209 GLU B O 1
ATOM 3573 N N . ALA B 1 210 ? -15.086 4.121 -3.779 1 95.56 210 ALA B N 1
ATOM 3574 C CA . ALA B 1 210 ? -14.258 5.195 -3.24 1 95.56 210 ALA B CA 1
ATOM 3575 C C . ALA B 1 210 ? -14.188 5.121 -1.717 1 95.56 210 ALA B C 1
ATOM 3577 O O . ALA B 1 210 ? -13.109 5.258 -1.133 1 95.56 210 ALA B O 1
ATOM 3578 N N . VAL B 1 211 ? -15.32 4.852 -1.112 1 96.31 211 VAL B N 1
ATOM 3579 C CA . VAL B 1 211 ? -15.375 4.734 0.341 1 96.31 211 VAL B CA 1
ATOM 3580 C C . VAL B 1 211 ? -14.57 3.518 0.792 1 96.31 211 VAL B C 1
ATOM 3582 O O . VAL B 1 211 ? -13.82 3.588 1.771 1 96.31 211 VAL B O 1
ATOM 3585 N N . ARG B 1 212 ? -14.664 2.482 0.072 1 90.88 212 ARG B N 1
ATOM 3586 C CA . ARG B 1 212 ? -13.906 1.278 0.409 1 90.88 212 ARG B CA 1
ATOM 3587 C C . ARG B 1 212 ? -12.406 1.527 0.326 1 90.88 212 ARG B C 1
ATOM 3589 O O . ARG B 1 212 ? -11.656 1.14 1.225 1 90.88 212 ARG B O 1
ATOM 3596 N N . ALA B 1 213 ? -11.984 2.129 -0.713 1 91.25 213 ALA B N 1
ATOM 3597 C CA . ALA B 1 213 ? -10.578 2.471 -0.864 1 91.25 213 ALA B CA 1
ATOM 3598 C C . ALA B 1 213 ? -10.102 3.365 0.277 1 91.25 213 ALA B C 1
ATOM 3600 O O . ALA B 1 213 ? -9 3.189 0.796 1 91.25 213 ALA B O 1
ATOM 3601 N N . GLY B 1 214 ? -10.961 4.305 0.618 1 96.25 214 GLY B N 1
ATOM 3602 C CA . GLY B 1 214 ? -10.648 5.18 1.737 1 96.25 214 GLY B CA 1
ATOM 3603 C C . GLY B 1 214 ? -10.516 4.441 3.055 1 96.25 214 GLY B C 1
ATOM 3604 O O . GLY B 1 214 ? -9.609 4.711 3.838 1 96.25 214 GLY B O 1
ATOM 3605 N N . ARG B 1 215 ? -11.398 3.51 3.279 1 94.31 215 ARG B N 1
ATOM 3606 C CA . ARG B 1 215 ? -11.367 2.732 4.516 1 94.31 215 ARG B CA 1
ATOM 3607 C C . ARG B 1 215 ? -10.094 1.889 4.598 1 94.31 215 ARG B C 1
ATOM 3609 O O . ARG B 1 215 ? -9.469 1.808 5.652 1 94.31 215 ARG B O 1
ATOM 3616 N N . ILE B 1 216 ? -9.734 1.334 3.572 1 89.12 216 ILE B N 1
ATOM 3617 C CA . ILE B 1 216 ? -8.516 0.533 3.512 1 89.12 216 ILE B CA 1
ATOM 3618 C C . ILE B 1 216 ? -7.301 1.417 3.795 1 89.12 216 ILE B C 1
ATOM 3620 O O . ILE B 1 216 ? -6.441 1.062 4.605 1 89.12 216 ILE B O 1
ATOM 3624 N N . ALA B 1 217 ? -7.273 2.52 3.105 1 94.75 217 ALA B N 1
ATOM 3625 C CA . ALA B 1 217 ? -6.168 3.447 3.32 1 94.75 217 ALA B CA 1
ATOM 3626 C C . ALA B 1 217 ? -6.082 3.867 4.785 1 94.75 217 ALA B C 1
ATOM 3628 O O . ALA B 1 217 ? -4.992 3.906 5.363 1 94.75 217 ALA B O 1
ATOM 3629 N N . LYS B 1 218 ? -7.25 4.156 5.359 1 96.62 218 LYS B N 1
ATOM 3630 C CA . LYS B 1 218 ? -7.285 4.621 6.746 1 96.62 218 LYS B CA 1
ATOM 3631 C C . LYS B 1 218 ? -6.711 3.568 7.691 1 96.62 218 LYS B C 1
ATOM 3633 O O . LYS B 1 218 ? -5.867 3.879 8.531 1 96.62 218 LYS B O 1
ATOM 3638 N N . VAL B 1 219 ? -7.082 2.381 7.535 1 91.81 219 VAL B N 1
ATOM 3639 C CA . VAL B 1 219 ? -6.637 1.303 8.414 1 91.81 219 VAL B CA 1
ATOM 3640 C C . VAL B 1 219 ? -5.133 1.092 8.25 1 91.81 219 VAL B C 1
ATOM 3642 O O . VAL B 1 219 ? -4.402 0.998 9.242 1 91.81 219 VAL B O 1
ATOM 3645 N N . TYR B 1 220 ? -4.691 1.052 7.043 1 90.31 220 TYR B N 1
ATOM 3646 C CA . TYR B 1 220 ? -3.285 0.785 6.762 1 90.31 220 TYR B CA 1
ATOM 3647 C C . TYR B 1 220 ? -2.406 1.939 7.227 1 90.31 220 TYR B C 1
ATOM 3649 O O . TYR B 1 220 ? -1.414 1.729 7.926 1 90.31 220 TYR B O 1
ATOM 3657 N N . CYS B 1 221 ? -2.779 3.113 6.844 1 96.44 221 CYS B N 1
ATOM 3658 C CA . CYS B 1 221 ? -1.954 4.277 7.148 1 96.44 221 CYS B CA 1
ATOM 3659 C C . CYS B 1 221 ? -1.93 4.551 8.648 1 96.44 221 CYS B C 1
ATOM 3661 O O . CYS B 1 221 ? -0.914 4.996 9.188 1 96.44 221 CYS B O 1
ATOM 3663 N N . ALA B 1 222 ? -3.041 4.309 9.32 1 96.69 222 ALA B N 1
ATOM 3664 C CA . ALA B 1 222 ? -3.084 4.516 10.766 1 96.69 222 ALA B CA 1
ATOM 3665 C C . ALA B 1 222 ? -2.111 3.582 11.484 1 96.69 222 ALA B C 1
ATOM 3667 O O . ALA B 1 222 ? -1.346 4.02 12.344 1 96.69 222 ALA B O 1
ATOM 3668 N N . ARG B 1 223 ? -2.096 2.346 11.117 1 91.88 223 ARG B N 1
ATOM 3669 C CA . ARG B 1 223 ? -1.201 1.367 11.727 1 91.88 223 ARG B CA 1
ATOM 3670 C C . ARG B 1 223 ? 0.257 1.69 11.414 1 91.88 223 ARG B C 1
ATOM 3672 O O . ARG B 1 223 ? 1.106 1.666 12.312 1 91.88 223 ARG B O 1
ATOM 3679 N N . ALA B 1 224 ? 0.498 1.959 10.188 1 94.81 224 ALA B N 1
ATOM 3680 C CA . ALA B 1 224 ? 1.856 2.297 9.773 1 94.81 224 ALA B CA 1
ATOM 3681 C C . ALA B 1 224 ? 2.355 3.549 10.484 1 94.81 224 ALA B C 1
ATOM 3683 O O . ALA B 1 224 ? 3.479 3.572 10.992 1 94.81 224 ALA B O 1
ATOM 3684 N N . ALA B 1 225 ? 1.496 4.602 10.523 1 98.31 225 ALA B N 1
ATOM 3685 C CA . ALA B 1 225 ? 1.893 5.863 11.148 1 98.31 225 ALA B CA 1
ATOM 3686 C C . ALA B 1 225 ? 2.189 5.676 12.633 1 98.31 225 ALA B C 1
ATOM 3688 O O . ALA B 1 225 ? 3.166 6.223 13.148 1 98.31 225 ALA B O 1
ATOM 3689 N N . ARG B 1 226 ? 1.383 4.91 13.289 1 97.31 226 ARG B N 1
ATOM 3690 C CA . ARG B 1 226 ? 1.625 4.641 14.703 1 97.31 226 ARG B CA 1
ATOM 3691 C C . ARG B 1 226 ? 2.977 3.965 14.906 1 97.31 226 ARG B C 1
ATOM 3693 O O . ARG B 1 226 ? 3.768 4.391 15.75 1 97.31 226 ARG B O 1
ATOM 3700 N N . THR B 1 227 ? 3.227 2.951 14.156 1 95.75 227 THR B N 1
ATOM 3701 C CA . THR B 1 227 ? 4.48 2.213 14.258 1 95.75 227 THR B CA 1
ATOM 3702 C C . THR B 1 227 ? 5.672 3.129 13.992 1 95.75 227 THR B C 1
ATOM 3704 O O . THR B 1 227 ? 6.645 3.123 14.75 1 95.75 227 THR B O 1
ATOM 3707 N N . VAL B 1 228 ? 5.582 3.92 12.945 1 97.69 228 VAL B N 1
ATOM 3708 C CA . VAL B 1 228 ? 6.68 4.793 12.547 1 97.69 228 VAL B CA 1
ATOM 3709 C C . VAL B 1 228 ? 6.918 5.852 13.625 1 97.69 228 VAL B C 1
ATOM 3711 O O . VAL B 1 228 ? 8.062 6.133 13.984 1 97.69 228 VAL B O 1
ATOM 3714 N N . CYS B 1 229 ? 5.848 6.453 14.125 1 98.44 229 CYS B N 1
ATOM 3715 C CA . CYS B 1 229 ? 5.977 7.477 15.156 1 98.44 229 CYS B CA 1
ATOM 3716 C C . CYS B 1 229 ? 6.543 6.883 16.438 1 98.44 229 CYS B C 1
ATOM 3718 O O . CYS B 1 229 ? 7.398 7.492 17.078 1 98.44 229 CYS B O 1
ATOM 3720 N N . GLU B 1 230 ? 6.129 5.695 16.828 1 97.94 230 GLU B N 1
ATOM 3721 C CA . GLU B 1 230 ? 6.66 5.023 18 1 97.94 230 GLU B CA 1
ATOM 3722 C C . GLU B 1 230 ? 8.133 4.672 17.828 1 97.94 230 GLU B C 1
ATOM 3724 O O . GLU B 1 230 ? 8.93 4.789 18.766 1 97.94 230 GLU B O 1
ATOM 3729 N N . THR B 1 231 ? 8.469 4.242 16.656 1 97.5 231 THR B N 1
ATOM 3730 C CA . THR B 1 231 ? 9.867 3.951 16.344 1 97.5 231 THR B CA 1
ATOM 3731 C C . THR B 1 231 ? 10.719 5.211 16.469 1 97.5 231 THR B C 1
ATOM 3733 O O . THR B 1 231 ? 11.844 5.16 16.969 1 97.5 231 THR B O 1
ATOM 3736 N N . ALA B 1 232 ? 10.164 6.344 15.992 1 98 232 ALA B N 1
ATOM 3737 C CA . ALA B 1 232 ? 10.898 7.605 16.109 1 98 232 ALA B CA 1
ATOM 3738 C C . ALA B 1 232 ? 11.188 7.945 17.562 1 98 232 ALA B C 1
ATOM 3740 O O . ALA B 1 232 ? 12.281 8.391 17.891 1 98 232 ALA B O 1
ATOM 3741 N N . ILE B 1 233 ? 10.211 7.719 18.422 1 97.94 233 ILE B N 1
ATOM 3742 C CA . ILE B 1 233 ? 10.398 7.938 19.859 1 97.94 233 ILE B CA 1
ATOM 3743 C C . ILE B 1 233 ? 11.469 6.988 20.391 1 97.94 233 ILE B C 1
ATOM 3745 O O . ILE B 1 233 ? 12.359 7.402 21.141 1 97.94 233 ILE B O 1
ATOM 3749 N N . GLN B 1 234 ? 11.445 5.734 19.969 1 97.25 234 GLN B N 1
ATOM 3750 C CA . GLN B 1 234 ? 12.398 4.715 20.391 1 97.25 234 GLN B CA 1
ATOM 3751 C C . GLN B 1 234 ? 13.82 5.074 19.969 1 97.25 234 GLN B C 1
ATOM 3753 O O . GLN B 1 234 ? 14.758 4.941 20.766 1 97.25 234 GLN B O 1
ATOM 3758 N N . VAL B 1 235 ? 13.961 5.547 18.766 1 96.75 235 VAL B N 1
ATOM 3759 C CA . VAL B 1 235 ? 15.266 5.91 18.234 1 96.75 235 VAL B CA 1
ATOM 3760 C C . VAL B 1 235 ? 15.852 7.066 19.031 1 96.75 235 VAL B C 1
ATOM 3762 O O . VAL B 1 235 ? 17.062 7.129 19.25 1 96.75 235 VAL B O 1
ATOM 3765 N N . HIS B 1 236 ? 15.016 7.969 19.531 1 97.31 236 HIS B N 1
ATOM 3766 C CA . HIS B 1 236 ? 15.477 9.117 20.297 1 97.31 236 HIS B CA 1
ATOM 3767 C C . HIS B 1 236 ? 15.789 8.727 21.75 1 97.31 236 HIS B C 1
ATOM 3769 O O . HIS B 1 236 ? 16.375 9.508 22.484 1 97.31 236 HIS B O 1
ATOM 3775 N N . GLY B 1 237 ? 15.383 7.48 22.188 1 94.31 237 GLY B N 1
ATOM 3776 C CA . GLY B 1 237 ? 15.664 7.012 23.531 1 94.31 237 GLY B CA 1
ATOM 3777 C C . GLY B 1 237 ? 14.992 7.84 24.609 1 94.31 237 GLY B C 1
ATOM 3778 O O . GLY B 1 237 ? 13.789 8.086 24.547 1 94.31 237 GLY B O 1
ATOM 3779 N N . GLY B 1 238 ? 15.789 8.195 25.641 1 91.88 238 GLY B N 1
ATOM 3780 C CA . GLY B 1 238 ? 15.258 8.961 26.75 1 91.88 238 GLY B CA 1
ATOM 3781 C C . GLY B 1 238 ? 14.664 10.289 26.344 1 91.88 238 GLY B C 1
ATOM 3782 O O . GLY B 1 238 ? 13.586 10.672 26.797 1 91.88 238 GLY B O 1
ATOM 3783 N N . ILE B 1 239 ? 15.281 11.016 25.375 1 91.81 239 ILE B N 1
ATOM 3784 C CA . ILE B 1 239 ? 14.836 12.328 24.938 1 91.81 239 ILE B CA 1
ATOM 3785 C C . ILE B 1 239 ? 13.508 12.203 24.188 1 91.81 239 ILE B C 1
ATOM 3787 O O . ILE B 1 239 ? 12.688 13.117 24.203 1 91.81 239 ILE B O 1
ATOM 3791 N N . GLY B 1 240 ? 13.336 11.086 23.547 1 93.19 240 GLY B N 1
ATOM 3792 C CA . GLY B 1 240 ? 12.109 10.844 22.812 1 93.19 240 GLY B CA 1
ATOM 3793 C C . GLY B 1 240 ? 10.875 10.789 23.703 1 93.19 240 GLY B C 1
ATOM 3794 O O . GLY B 1 240 ? 9.758 10.969 23.219 1 93.19 240 GLY B O 1
ATOM 3795 N N . ASN B 1 241 ? 11.125 10.578 24.938 1 89.69 241 ASN B N 1
ATOM 3796 C CA . ASN B 1 241 ? 10.023 10.438 25.891 1 89.69 241 ASN B CA 1
ATOM 3797 C C . ASN B 1 241 ? 9.805 11.727 26.672 1 89.69 241 ASN B C 1
ATOM 3799 O O . ASN B 1 241 ? 8.984 11.766 27.594 1 89.69 241 ASN B O 1
ATOM 3803 N N . THR B 1 242 ? 10.477 12.695 26.234 1 89 242 THR B N 1
ATOM 3804 C CA . THR B 1 242 ? 10.297 13.984 26.891 1 89 242 THR B CA 1
ATOM 3805 C C . THR B 1 242 ? 9.336 14.859 26.094 1 89 242 THR B C 1
ATOM 3807 O O . THR B 1 242 ? 9.094 14.617 24.922 1 89 242 THR B O 1
ATOM 3810 N N . TRP B 1 243 ? 8.969 15.883 26.75 1 88.44 243 TRP B N 1
ATOM 3811 C CA . TRP B 1 243 ? 8.016 16.797 26.141 1 88.44 243 TRP B CA 1
ATOM 3812 C C . TRP B 1 243 ? 8.742 17.844 25.281 1 88.44 243 TRP B C 1
ATOM 3814 O O . TRP B 1 243 ? 8.109 18.719 24.688 1 88.44 243 TRP B O 1
ATOM 3824 N N . GLU B 1 244 ? 10.047 17.703 25.203 1 92.44 244 GLU B N 1
ATOM 3825 C CA . GLU B 1 244 ? 10.836 18.656 24.422 1 92.44 244 GLU B CA 1
ATOM 3826 C C . GLU B 1 244 ? 11.086 18.125 23 1 92.44 244 GLU B C 1
ATOM 3828 O O . GLU B 1 244 ? 11.477 18.891 22.125 1 92.44 244 GLU B O 1
ATOM 3833 N N . CYS B 1 245 ? 10.898 16.875 22.844 1 95.31 245 CYS B N 1
ATOM 3834 C CA . CYS B 1 245 ? 11.117 16.25 21.547 1 95.31 245 CYS B CA 1
ATOM 3835 C C . CYS B 1 245 ? 9.859 16.312 20.688 1 95.31 245 CYS B C 1
ATOM 3837 O O . CYS B 1 245 ? 8.773 15.945 21.156 1 95.31 245 CYS B O 1
ATOM 3839 N N . LEU B 1 246 ? 9.961 16.609 19.438 1 97.44 246 LEU B N 1
ATOM 3840 C CA . LEU B 1 246 ? 8.812 16.75 18.547 1 97.44 246 LEU B CA 1
ATOM 3841 C C . LEU B 1 246 ? 8.203 15.391 18.219 1 97.44 246 LEU B C 1
ATOM 3843 O O . LEU B 1 246 ? 7.09 15.312 17.703 1 97.44 246 LEU B O 1
ATOM 3847 N N . ALA B 1 247 ? 8.922 14.312 18.516 1 97.81 247 ALA B N 1
ATOM 3848 C CA . ALA B 1 247 ? 8.453 12.977 18.172 1 97.81 247 ALA B CA 1
ATOM 3849 C C . ALA B 1 247 ? 7.07 12.711 18.75 1 97.81 247 ALA B C 1
ATOM 3851 O O . ALA B 1 247 ? 6.211 12.125 18.078 1 97.81 247 ALA B O 1
ATOM 3852 N N . HIS B 1 248 ? 6.836 13.148 19.938 1 97.19 248 HIS B N 1
ATOM 3853 C CA . HIS B 1 248 ? 5.539 12.875 20.547 1 97.19 248 HIS B CA 1
ATOM 3854 C C . HIS B 1 248 ? 4.441 13.711 19.891 1 97.19 248 HIS B C 1
ATOM 3856 O O . HIS B 1 248 ? 3.271 13.312 19.891 1 97.19 248 HIS B O 1
ATOM 3862 N N . VAL B 1 249 ? 4.77 14.898 19.359 1 97.5 249 VAL B N 1
ATOM 3863 C CA . VAL B 1 249 ? 3.791 15.742 18.672 1 97.5 249 VAL B CA 1
ATOM 3864 C C . VAL B 1 249 ? 3.277 15.039 17.422 1 97.5 249 VAL B C 1
ATOM 3866 O O . VAL B 1 249 ? 2.074 15.031 17.156 1 97.5 249 VAL B O 1
ATOM 3869 N N . TYR B 1 250 ? 4.215 14.383 16.672 1 98.38 250 TYR B N 1
ATOM 3870 C CA . TYR B 1 250 ? 3.814 13.602 15.508 1 98.38 250 TYR B CA 1
ATOM 3871 C C . TYR B 1 250 ? 2.898 12.453 15.914 1 98.38 250 TYR B C 1
ATOM 3873 O O . TYR B 1 250 ? 1.884 12.195 15.258 1 98.38 250 TYR B O 1
ATOM 3881 N N . LEU B 1 251 ? 3.252 11.758 17 1 98.06 251 LEU B N 1
ATOM 3882 C CA . LEU B 1 251 ? 2.443 10.633 17.453 1 98.06 251 LEU B CA 1
ATOM 3883 C C . LEU B 1 251 ? 1.048 11.094 17.859 1 98.06 251 LEU B C 1
ATOM 3885 O O . LEU B 1 251 ? 0.051 10.469 17.484 1 98.06 251 LEU B O 1
ATOM 3889 N N . ARG B 1 252 ? 0.97 12.156 18.594 1 96.69 252 ARG B N 1
ATOM 3890 C CA . ARG B 1 252 ? -0.319 12.688 19.031 1 96.69 252 ARG B CA 1
ATOM 3891 C C . ARG B 1 252 ? -1.18 13.086 17.844 1 96.69 252 ARG B C 1
ATOM 3893 O O . ARG B 1 252 ? -2.389 12.844 17.828 1 96.69 252 ARG B O 1
ATOM 3900 N N . ARG B 1 253 ? -0.568 13.695 16.859 1 96.88 253 ARG B N 1
ATOM 3901 C CA . ARG B 1 253 ? -1.293 14.07 15.656 1 96.88 253 ARG B CA 1
ATOM 3902 C C . ARG B 1 253 ? -1.796 12.828 14.914 1 96.88 253 ARG B C 1
ATOM 3904 O O . ARG B 1 253 ? -2.943 12.797 14.469 1 96.88 253 ARG B O 1
ATOM 3911 N N . ALA B 1 254 ? -0.929 11.773 14.797 1 97.81 254 ALA B N 1
ATOM 3912 C CA . ALA B 1 254 ? -1.326 10.531 14.156 1 97.81 254 ALA B CA 1
ATOM 3913 C C . ALA B 1 254 ? -2.488 9.875 14.898 1 97.81 254 ALA B C 1
ATOM 3915 O O . ALA B 1 254 ? -3.43 9.375 14.273 1 97.81 254 ALA B O 1
ATOM 3916 N N . LEU B 1 255 ? -2.418 9.898 16.219 1 96.44 255 LEU B N 1
ATOM 3917 C CA . LEU B 1 255 ? -3.488 9.32 17.031 1 96.44 255 LEU B CA 1
ATOM 3918 C C . LEU B 1 255 ? -4.797 10.078 16.812 1 96.44 255 LEU B C 1
ATOM 3920 O O . LEU B 1 255 ? -5.859 9.461 16.719 1 96.44 255 LEU B O 1
ATOM 3924 N N . THR B 1 256 ? -4.723 11.336 16.766 1 96.06 256 THR B N 1
ATOM 3925 C CA . THR B 1 256 ? -5.902 12.164 16.531 1 96.06 256 THR B CA 1
ATOM 3926 C C . THR B 1 256 ? -6.516 11.867 15.172 1 96.06 256 THR B C 1
ATOM 3928 O O . THR B 1 256 ? -7.723 11.641 15.062 1 96.06 256 THR B O 1
ATOM 3931 N N . SER B 1 257 ? -5.664 11.828 14.133 1 96.75 257 SER B N 1
ATOM 3932 C CA . SER B 1 257 ? -6.16 11.547 12.789 1 96.75 257 SER B CA 1
ATOM 3933 C C . SER B 1 257 ? -6.758 10.148 12.703 1 96.75 257 SER B C 1
ATOM 3935 O O . SER B 1 257 ? -7.699 9.914 11.938 1 96.75 257 SER B O 1
ATOM 3937 N N . THR B 1 258 ? -6.195 9.203 13.43 1 96 258 THR B N 1
ATOM 3938 C CA . THR B 1 258 ? -6.73 7.848 13.484 1 96 258 THR B CA 1
ATOM 3939 C C . THR B 1 258 ? -8.164 7.852 14.008 1 96 258 THR B C 1
ATOM 3941 O O . THR B 1 258 ? -9.008 7.094 13.531 1 96 258 THR B O 1
ATOM 3944 N N . GLU B 1 259 ? -8.469 8.758 14.883 1 94.44 259 GLU B N 1
ATOM 3945 C CA . GLU B 1 259 ? -9.766 8.781 15.547 1 94.44 259 GLU B CA 1
ATOM 3946 C C . GLU B 1 259 ? -10.789 9.57 14.734 1 94.44 259 GLU B C 1
ATOM 3948 O O . GLU B 1 259 ? -11.984 9.539 15.031 1 94.44 259 GLU B O 1
ATOM 3953 N N . LEU B 1 260 ? -10.359 10.312 13.773 1 95.12 260 LEU B N 1
ATOM 3954 C CA . LEU B 1 260 ? -11.281 10.977 12.859 1 95.12 260 LEU B CA 1
ATOM 3955 C C . LEU B 1 260 ? -11.812 10 11.812 1 95.12 260 LEU B C 1
ATOM 3957 O O . LEU B 1 260 ? -11.039 9.391 11.07 1 95.12 260 LEU B O 1
ATOM 3961 N N . TRP B 1 261 ? -13.125 9.812 11.758 1 95.69 261 TRP B N 1
ATOM 3962 C CA . TRP B 1 261 ? -13.766 8.805 10.922 1 95.69 261 TRP B CA 1
ATOM 3963 C C . TRP B 1 261 ? -13.109 7.438 11.117 1 95.69 261 TRP B C 1
ATOM 3965 O O . TRP B 1 261 ? -12.57 6.859 10.172 1 95.69 261 TRP B O 1
ATOM 3975 N N . PRO B 1 262 ? -13.164 6.969 12.32 1 93.5 262 PRO B N 1
ATOM 3976 C CA . PRO B 1 262 ? -12.5 5.695 12.625 1 93.5 262 PRO B CA 1
ATOM 3977 C C . PRO B 1 262 ? -13.023 4.539 11.781 1 93.5 262 PRO B C 1
ATOM 3979 O O . PRO B 1 262 ? -14.227 4.477 11.492 1 93.5 262 PRO B O 1
ATOM 3982 N N . VAL B 1 263 ? -12.141 3.777 11.383 1 90.75 263 VAL B N 1
ATOM 3983 C CA . VAL B 1 263 ? -12.469 2.582 10.617 1 90.75 263 VAL B CA 1
ATOM 3984 C C . VAL B 1 263 ? -11.992 1.338 11.359 1 90.75 263 VAL B C 1
ATOM 3986 O O . VAL B 1 263 ? -10.82 1.234 11.719 1 90.75 263 VAL B O 1
ATOM 3989 N N . GLY B 1 264 ? -12.883 0.535 11.695 1 82 264 GLY B N 1
ATOM 3990 C CA . GLY B 1 264 ? -12.539 -0.747 12.289 1 82 264 GLY B CA 1
ATOM 3991 C C . GLY B 1 264 ? -12.406 -1.862 11.266 1 82 264 GLY B C 1
ATOM 3992 O O . GLY B 1 264 ? -12.883 -1.731 10.133 1 82 264 GLY B O 1
ATOM 3993 N N . LEU B 1 265 ? -11.672 -2.898 11.672 1 75.69 265 LEU B N 1
ATOM 3994 C CA . LEU B 1 265 ? -11.484 -4.047 10.789 1 75.69 265 LEU B CA 1
ATOM 3995 C C . LEU B 1 265 ? -12.828 -4.633 10.375 1 75.69 265 LEU B C 1
ATOM 3997 O O . LEU B 1 265 ? -12.969 -5.156 9.266 1 75.69 265 LEU B O 1
ATOM 4001 N N . GLU B 1 266 ? -13.797 -4.508 11.273 1 70.69 266 GLU B N 1
ATOM 4002 C CA . GLU B 1 266 ? -15.141 -5.016 11 1 70.69 266 GLU B CA 1
ATOM 4003 C C . GLU B 1 266 ? -15.781 -4.27 9.836 1 70.69 266 GLU B C 1
ATOM 4005 O O . GLU B 1 266 ? -16.703 -4.781 9.188 1 70.69 266 GLU B O 1
ATOM 4010 N N . ASP B 1 267 ? -15.281 -3.074 9.617 1 71.44 267 ASP B N 1
ATOM 4011 C CA . ASP B 1 267 ? -15.828 -2.248 8.547 1 71.44 267 ASP B CA 1
ATOM 4012 C C . ASP B 1 267 ? -15.305 -2.695 7.188 1 71.44 267 ASP B C 1
ATOM 4014 O O . ASP B 1 267 ? -15.828 -2.289 6.148 1 71.44 267 ASP B O 1
ATOM 4018 N N . LEU B 1 268 ? -14.156 -3.41 7.164 1 69.31 268 LEU B N 1
ATOM 4019 C CA . LEU B 1 268 ? -13.57 -3.885 5.914 1 69.31 268 LEU B CA 1
ATOM 4020 C C . LEU B 1 268 ? -14.297 -5.129 5.414 1 69.31 268 LEU B C 1
ATOM 4022 O O . LEU B 1 268 ? -14.289 -5.422 4.219 1 69.31 268 LEU B O 1
ATOM 4026 N N . GLU B 1 269 ? -14.562 -6.199 6.387 1 56.75 269 GLU B N 1
ATOM 4027 C CA . GLU B 1 269 ? -15.094 -7.539 6.145 1 56.75 269 GLU B CA 1
ATOM 4028 C C . GLU B 1 269 ? -16.391 -7.477 5.355 1 56.75 269 GLU B C 1
ATOM 4030 O O . GLU B 1 269 ? -16.703 -8.375 4.57 1 56.75 269 GLU B O 1
ATOM 4035 N N . VAL B 1 270 ? -17.391 -6.734 6.004 1 46.28 270 VAL B N 1
ATOM 4036 C CA . VAL B 1 270 ? -18.766 -7.211 6.117 1 46.28 270 VAL B CA 1
ATOM 4037 C C . VAL B 1 270 ? -19.312 -7.559 4.734 1 46.28 270 VAL B C 1
ATOM 4039 O O . VAL B 1 270 ? -19.938 -8.602 4.551 1 46.28 270 VAL B O 1
ATOM 4042 N N . SER B 1 271 ? -19.422 -6.66 3.904 1 44.62 271 SER B N 1
ATOM 4043 C CA . SER B 1 271 ? -20.328 -7.043 2.826 1 44.62 271 SER B CA 1
ATOM 4044 C C . SER B 1 271 ? -19.719 -8.109 1.934 1 44.62 271 SER B C 1
ATOM 4046 O O . SER B 1 271 ? -20.422 -8.961 1.391 1 44.62 271 SER B O 1
ATOM 4048 N N . ASP B 1 272 ? -18.422 -8.078 1.82 1 42.75 272 ASP B N 1
ATOM 4049 C CA . ASP B 1 272 ? -17.938 -8.914 0.728 1 42.75 272 ASP B CA 1
ATOM 4050 C C . ASP B 1 272 ? -17.609 -10.32 1.216 1 42.75 272 ASP B C 1
ATOM 4052 O O . ASP B 1 272 ? -17.422 -11.234 0.41 1 42.75 272 ASP B O 1
ATOM 4056 N N . LEU B 1 273 ? -17.188 -10.438 2.436 1 41.94 273 LEU B N 1
ATOM 4057 C CA . LEU B 1 273 ? -16.844 -11.781 2.898 1 41.94 273 LEU B CA 1
ATOM 4058 C C . LEU B 1 273 ? -18.094 -12.578 3.234 1 41.94 273 LEU B C 1
ATOM 4060 O O . LEU B 1 273 ? -18.016 -13.75 3.6 1 41.94 273 LEU B O 1
ATOM 4064 N N . GLY B 1 274 ? -19.125 -12.062 2.912 1 41.25 274 GLY B N 1
ATOM 4065 C CA . GLY B 1 274 ? -20.359 -12.828 3.078 1 41.25 274 GLY B CA 1
ATOM 4066 C C . GLY B 1 274 ? -20.594 -13.273 4.508 1 41.25 274 GLY B C 1
ATOM 4067 O O . GLY B 1 274 ? -21.281 -14.258 4.75 1 41.25 274 GLY B O 1
ATOM 4068 N N . PHE B 1 275 ? -19.828 -12.945 5.484 1 37.5 275 PHE B N 1
ATOM 4069 C CA . PHE B 1 275 ? -20.156 -13.414 6.828 1 37.5 275 PHE B CA 1
ATOM 4070 C C . PHE B 1 275 ? -21.453 -12.789 7.324 1 37.5 275 PHE B C 1
ATOM 4072 O O . PHE B 1 275 ? -21.859 -13.008 8.469 1 37.5 275 PHE B O 1
ATOM 4079 N N . SER B 1 276 ? -22.172 -12.031 6.551 1 31.95 276 SER B N 1
ATOM 4080 C CA . SER B 1 276 ? -23.453 -11.656 7.148 1 31.95 276 SER B CA 1
ATOM 4081 C C . SER B 1 276 ? -24.328 -12.875 7.387 1 31.95 276 SER B C 1
ATOM 4083 O O . SER B 1 276 ? -24.297 -13.828 6.613 1 31.95 276 SER B O 1
#